Protein AF-A0A803LEN4-F1 (afdb_monomer)

Nearest PDB structures (foldseek):
  9cpb-assembly1_6K  TM=1.363E-01  e=6.766E+00  Bos taurus

Solvent-accessible surface area (backbone atoms only — not comparable to full-atom values): 23456 Å² total; per-residue (Å²): 134,85,83,82,76,61,66,72,52,56,32,49,46,57,55,50,93,93,49,93,44,86,41,75,43,67,51,69,84,84,81,82,85,76,85,81,87,79,79,86,80,89,82,86,88,89,85,87,84,80,92,87,87,85,89,89,90,81,94,71,86,82,76,97,69,87,82,71,82,75,79,84,79,81,87,76,97,54,98,82,60,83,53,70,67,58,56,50,49,53,62,54,48,68,68,39,92,85,49,41,66,76,79,48,75,70,31,68,48,81,41,62,65,58,50,51,44,57,21,49,59,44,22,47,58,77,47,40,69,43,53,48,15,46,48,50,52,49,44,54,36,67,71,39,74,69,43,38,51,52,46,49,54,32,39,64,71,72,64,63,87,72,86,77,72,83,52,76,52,48,97,91,39,62,68,40,41,51,52,22,51,60,45,47,61,77,43,48,68,32,52,58,47,37,43,73,69,48,81,46,52,52,50,63,56,29,57,76,70,76,29,69,65,45,73,70,32,52,53,52,48,59,66,43,45,70,61,52,46,55,56,45,57,44,42,54,60,59,65,47,84,92,54,86,30,51,51,52,43,61,60,49,51,52,54,53,50,54,50,35,58,54,31,52,68,44,88,50,66,63,57,17,52,17,20,46,41,21,46,58,51,45,43,77,59,67,64,50,62,88,76,52,55,53,65,52,55,50,40,25,36,70,31,90,91,45,27,62,68,46,53,53,50,54,39,53,75,74,38,58,74,68,60,23,53,53,50,50,51,54,43,52,52,50,51,51,54,52,49,53,53,55,51,52,53,53,68,71,68,56,76,91,69,92,67,93,75,86,82,78,80,90,85,92,76,86,84,89,81,90,85,85,87,84,87,82,90,130

Structure (mmCIF, N/CA/C/O backbone):
data_AF-A0A803LEN4-F1
#
_entry.id   AF-A0A803LEN4-F1
#
loop_
_atom_site.group_PDB
_atom_site.id
_atom_site.type_symbol
_atom_site.label_atom_id
_atom_site.label_alt_id
_atom_site.label_comp_id
_atom_site.label_asym_id
_atom_site.label_entity_id
_atom_site.label_seq_id
_atom_site.pdbx_PDB_ins_code
_atom_site.Cartn_x
_atom_site.Cartn_y
_atom_site.Cartn_z
_atom_site.occupancy
_atom_site.B_iso_or_equiv
_atom_site.auth_seq_id
_atom_site.auth_comp_id
_atom_site.auth_asym_id
_atom_site.auth_atom_id
_atom_site.pdbx_PDB_model_num
ATOM 1 N N . MET A 1 1 ? -10.086 -4.626 -20.854 1.00 25.81 1 MET A N 1
ATOM 2 C CA . MET A 1 1 ? -9.721 -3.376 -20.157 1.00 25.81 1 MET A CA 1
ATOM 3 C C . MET A 1 1 ? -10.679 -3.234 -18.993 1.00 25.81 1 MET A C 1
ATOM 5 O O . MET A 1 1 ? -11.785 -2.754 -19.186 1.00 25.81 1 MET A O 1
ATOM 9 N N . GLU A 1 2 ? -10.300 -3.736 -17.822 1.00 22.80 2 GLU A N 1
ATOM 10 C CA . GLU A 1 2 ? -10.988 -3.395 -16.576 1.00 22.80 2 GLU A CA 1
ATOM 11 C C . GLU A 1 2 ? -10.510 -1.998 -16.175 1.00 22.80 2 GLU A C 1
ATOM 13 O O . GLU A 1 2 ? -9.318 -1.783 -15.943 1.00 22.80 2 GLU A O 1
ATOM 18 N N . LYS A 1 3 ? -11.419 -1.021 -16.210 1.00 22.64 3 LYS A N 1
ATOM 19 C CA . LYS A 1 3 ? -11.170 0.323 -15.688 1.00 22.64 3 LYS A CA 1
ATOM 20 C C . LYS A 1 3 ? -11.206 0.230 -14.162 1.00 22.64 3 LYS A C 1
ATOM 22 O O . LYS A 1 3 ? -12.285 0.195 -13.585 1.00 22.64 3 LYS A O 1
ATOM 27 N N . TYR A 1 4 ? -10.043 0.164 -13.520 1.00 29.70 4 TYR A N 1
ATOM 28 C CA . TYR A 1 4 ? -9.951 0.354 -12.073 1.00 29.70 4 TYR A CA 1
ATOM 29 C C . TYR A 1 4 ? -9.873 1.855 -11.784 1.00 29.70 4 TYR A C 1
ATOM 31 O O . TYR A 1 4 ? -8.803 2.468 -11.870 1.00 29.70 4 TYR A O 1
ATOM 39 N N . GLY A 1 5 ? -11.058 2.416 -11.528 1.00 31.39 5 GLY A N 1
ATOM 40 C CA . GLY A 1 5 ? -11.282 3.751 -10.986 1.00 31.39 5 GLY A CA 1
ATOM 41 C C . GLY A 1 5 ? -10.692 3.924 -9.586 1.00 31.39 5 GLY A C 1
ATOM 42 O O . GLY A 1 5 ? -10.021 3.059 -9.030 1.00 31.39 5 GLY A O 1
ATOM 43 N N . GLU A 1 6 ? -10.847 5.125 -9.086 1.00 51.25 6 GLU A N 1
ATOM 44 C CA . GLU A 1 6 ? -9.949 5.889 -8.241 1.00 51.25 6 GLU A CA 1
ATOM 45 C C . GLU A 1 6 ? -10.296 5.748 -6.755 1.00 51.25 6 GLU A C 1
ATOM 47 O O . GLU A 1 6 ? -11.282 5.107 -6.411 1.00 51.25 6 GLU A O 1
ATOM 52 N N . THR A 1 7 ? -9.509 6.328 -5.833 1.00 34.38 7 THR A N 1
ATOM 53 C CA . THR A 1 7 ? -10.059 6.715 -4.514 1.00 34.38 7 THR A CA 1
ATOM 54 C C . THR A 1 7 ? -9.134 7.584 -3.657 1.00 34.38 7 THR A C 1
ATOM 56 O O . THR A 1 7 ? -8.063 7.155 -3.224 1.00 34.38 7 THR A O 1
ATOM 59 N N . THR A 1 8 ? -9.631 8.766 -3.285 1.00 32.59 8 THR A N 1
ATOM 60 C CA . THR A 1 8 ? -9.434 9.323 -1.938 1.00 32.59 8 THR A CA 1
ATOM 61 C C . THR A 1 8 ? -10.662 8.906 -1.133 1.00 32.59 8 THR A C 1
ATOM 63 O O . THR A 1 8 ? -11.773 9.330 -1.425 1.00 32.59 8 THR A O 1
ATOM 66 N N . THR A 1 9 ? -10.493 8.005 -0.167 1.00 37.19 9 THR A N 1
ATOM 67 C CA . THR A 1 9 ? -11.618 7.383 0.547 1.00 37.19 9 THR A CA 1
ATOM 68 C C . THR A 1 9 ? -11.922 8.130 1.848 1.00 37.19 9 THR A C 1
ATOM 70 O O . THR A 1 9 ? -11.098 8.146 2.767 1.00 37.19 9 THR A O 1
ATOM 73 N N . MET A 1 10 ? -13.131 8.682 1.962 1.00 33.81 10 MET A N 1
ATOM 74 C CA . MET A 1 10 ? -13.717 9.106 3.234 1.00 33.81 10 MET A CA 1
ATOM 75 C C . MET A 1 10 ? -14.705 8.022 3.662 1.00 33.81 10 MET A C 1
ATOM 77 O O . MET A 1 10 ? -15.757 7.866 3.060 1.00 33.81 10 MET A O 1
ATOM 81 N N . VAL A 1 11 ? -14.388 7.240 4.689 1.00 41.78 11 VAL A N 1
ATOM 82 C CA . VAL A 1 11 ? -15.340 6.241 5.188 1.00 41.78 11 VAL A CA 1
ATOM 83 C C . VAL A 1 11 ? -16.302 6.938 6.144 1.00 41.78 11 VAL A C 1
ATOM 85 O O . VAL A 1 11 ? -15.883 7.432 7.192 1.00 41.78 11 VAL A O 1
ATOM 88 N N . VAL A 1 12 ? -17.581 6.997 5.771 1.00 37.97 12 VAL A N 1
ATOM 89 C CA . VAL A 1 12 ? -18.661 7.467 6.644 1.00 37.97 12 VAL A CA 1
ATOM 90 C C . VAL A 1 12 ? -19.509 6.257 6.993 1.00 37.97 12 VAL A C 1
ATOM 92 O O . VAL A 1 12 ? -20.353 5.827 6.211 1.00 37.97 12 VAL A O 1
ATOM 95 N N . VAL A 1 13 ? -19.289 5.706 8.185 1.00 45.38 13 VAL A N 1
ATOM 96 C CA . VAL A 1 13 ? -20.153 4.644 8.702 1.00 45.38 13 VAL A CA 1
ATOM 97 C C . VAL A 1 13 ? -21.463 5.295 9.143 1.00 45.38 13 VAL A C 1
ATOM 99 O O . VAL A 1 13 ? -21.509 6.008 10.147 1.00 45.38 13 VAL A O 1
ATOM 102 N N . VAL A 1 14 ? -22.528 5.087 8.368 1.00 40.00 14 VAL A N 1
ATOM 103 C CA . VAL A 1 14 ? -23.882 5.514 8.731 1.00 40.00 14 VAL A CA 1
ATOM 104 C C . VAL A 1 14 ? -24.558 4.353 9.443 1.00 40.00 14 VAL A C 1
ATOM 106 O O . VAL A 1 14 ? -25.092 3.443 8.817 1.00 40.00 14 VAL A O 1
ATOM 109 N N . LEU A 1 15 ? -24.514 4.385 10.770 1.00 50.84 15 LEU A N 1
ATOM 110 C CA . LEU A 1 15 ? -25.212 3.417 11.603 1.00 50.84 15 LEU A CA 1
ATOM 111 C C . LEU A 1 15 ? -26.619 3.946 11.905 1.00 50.84 15 LEU A C 1
ATOM 113 O O . LEU A 1 15 ? -26.760 4.925 12.643 1.00 50.84 15 LEU A O 1
ATOM 117 N N . ARG A 1 16 ? -27.647 3.328 11.315 1.00 44.41 16 ARG A N 1
ATOM 118 C CA . ARG A 1 16 ? -29.056 3.588 11.646 1.00 44.41 16 ARG A CA 1
ATOM 119 C C . ARG A 1 16 ? -29.542 2.527 12.635 1.00 44.41 16 ARG A C 1
ATOM 121 O O . ARG A 1 16 ? -29.084 1.389 12.588 1.00 44.41 16 ARG A O 1
ATOM 128 N N . SER A 1 17 ? -30.466 2.884 13.527 1.00 41.84 17 SER A N 1
ATOM 129 C CA . SER A 1 17 ? -31.148 1.903 14.372 1.00 41.84 17 SER A CA 1
ATOM 130 C C . SER A 1 17 ? -31.844 0.850 13.494 1.00 41.84 17 SER A C 1
ATOM 132 O O . SER A 1 17 ? -32.645 1.186 12.625 1.00 41.84 17 SER A O 1
ATOM 134 N N . GLY A 1 18 ? -31.494 -0.424 13.690 1.00 41.47 18 GLY A N 1
ATOM 135 C CA . GLY A 1 18 ? -32.132 -1.567 13.024 1.00 41.47 18 GLY A CA 1
ATOM 136 C C . GLY A 1 18 ? -31.359 -2.203 11.863 1.00 41.47 18 GLY A C 1
ATOM 137 O O . GLY A 1 18 ? -31.546 -3.393 11.652 1.00 41.47 18 GLY A O 1
ATOM 138 N N . ASP A 1 19 ? -30.444 -1.489 11.194 1.00 37.41 19 ASP A N 1
ATOM 139 C CA . ASP A 1 19 ? -29.671 -2.018 10.056 1.00 37.41 19 ASP A CA 1
ATOM 140 C C . ASP A 1 19 ? -28.188 -1.618 10.134 1.00 37.41 19 ASP A C 1
ATOM 142 O O . ASP A 1 19 ? -27.829 -0.438 10.210 1.00 37.41 19 ASP A O 1
ATOM 146 N N . TRP A 1 20 ? -27.297 -2.613 10.080 1.00 40.06 20 TRP A N 1
ATOM 147 C CA . TRP A 1 20 ? -25.853 -2.394 9.994 1.00 40.06 20 TRP A CA 1
ATOM 148 C C . TRP A 1 20 ? -25.459 -2.105 8.542 1.00 40.06 20 TRP A C 1
ATOM 150 O O . TRP A 1 20 ? -25.328 -3.026 7.741 1.00 40.06 20 TRP A O 1
ATOM 160 N N . CYS A 1 21 ? -25.188 -0.844 8.210 1.00 33.06 21 CYS A N 1
ATOM 161 C CA . CYS A 1 21 ? -24.534 -0.482 6.951 1.00 33.06 21 CYS A CA 1
ATOM 162 C C . CYS A 1 21 ? -23.155 0.122 7.239 1.00 33.06 21 CYS A C 1
ATOM 164 O O . CYS A 1 21 ? -23.017 1.303 7.560 1.00 33.06 21 CYS A O 1
ATOM 166 N N . VAL A 1 22 ? -22.100 -0.686 7.098 1.00 39.66 22 VAL A N 1
ATOM 167 C CA . VAL A 1 22 ? -20.729 -0.166 7.001 1.00 39.66 22 VAL A CA 1
ATOM 168 C C . VAL A 1 22 ? -20.515 0.297 5.561 1.00 39.66 22 VAL A C 1
ATOM 170 O O . VAL A 1 22 ? -20.096 -0.468 4.700 1.00 39.66 22 VAL A O 1
ATOM 173 N N . GLY A 1 23 ? -20.881 1.548 5.283 1.00 33.28 23 GLY A N 1
ATOM 174 C CA . GLY A 1 23 ? -20.674 2.176 3.980 1.00 33.28 23 GLY A CA 1
ATOM 175 C C . GLY A 1 23 ? -19.264 2.753 3.846 1.00 33.28 23 GLY A C 1
ATOM 176 O O . GLY A 1 23 ? -18.917 3.728 4.509 1.00 33.28 23 GLY A O 1
ATOM 177 N N . LEU A 1 24 ? -18.451 2.177 2.961 1.00 36.19 24 LEU A N 1
ATOM 178 C CA . LEU A 1 24 ? -17.268 2.844 2.416 1.00 36.19 24 LEU A CA 1
ATOM 179 C C . LEU A 1 24 ? -17.754 3.856 1.365 1.00 36.19 24 LEU A C 1
ATOM 181 O O . LEU A 1 24 ? -18.321 3.443 0.357 1.00 36.19 24 LEU A O 1
ATOM 185 N N . ILE A 1 25 ? -17.552 5.164 1.571 1.00 31.67 25 ILE A N 1
ATOM 186 C CA . ILE A 1 25 ? -17.742 6.135 0.483 1.00 31.67 25 ILE A CA 1
ATOM 187 C C . ILE A 1 25 ? -16.419 6.221 -0.283 1.00 31.67 25 ILE A C 1
ATOM 189 O O . ILE A 1 25 ? -15.412 6.743 0.204 1.00 31.67 25 ILE A O 1
ATOM 193 N N . MET A 1 26 ? -16.429 5.638 -1.478 1.00 31.22 26 MET A N 1
ATOM 194 C CA . MET A 1 26 ? -15.398 5.798 -2.495 1.00 31.22 26 MET A CA 1
ATOM 195 C C . MET A 1 26 ? -15.830 6.957 -3.403 1.00 31.22 26 MET A C 1
ATOM 197 O O . MET A 1 26 ? -16.896 6.872 -4.006 1.00 31.22 26 MET A O 1
ATOM 201 N N . ASP A 1 27 ? -15.062 8.048 -3.460 1.00 27.66 27 ASP A N 1
ATOM 202 C CA . ASP A 1 27 ? -15.259 9.080 -4.489 1.00 27.66 27 ASP A CA 1
ATOM 203 C C . ASP A 1 27 ? -14.450 8.659 -5.730 1.00 27.66 27 ASP A C 1
ATOM 205 O O . ASP A 1 27 ? -13.218 8.589 -5.673 1.00 27.66 27 ASP A O 1
ATOM 209 N N . ASP A 1 28 ? -15.161 8.333 -6.814 1.00 26.06 28 ASP A N 1
ATOM 210 C CA . ASP A 1 28 ? -14.642 8.099 -8.167 1.00 26.06 28 ASP A CA 1
ATOM 211 C C . ASP A 1 28 ? -14.800 9.401 -8.969 1.00 26.06 28 ASP A C 1
ATOM 213 O O . ASP A 1 28 ? -15.926 9.868 -9.175 1.00 26.06 28 ASP A O 1
ATOM 217 N N . HIS A 1 29 ? -13.713 9.991 -9.469 1.00 29.06 29 HIS A N 1
ATOM 218 C CA . HIS A 1 29 ? -13.798 11.123 -10.390 1.00 29.06 29 HIS A CA 1
ATOM 219 C C . HIS A 1 29 ? -12.927 10.917 -11.631 1.00 29.06 29 HIS A C 1
ATOM 221 O O . HIS A 1 29 ? -12.003 11.676 -11.897 1.00 29.06 29 HIS A O 1
ATOM 227 N N . ASP A 1 30 ? -13.338 9.975 -12.484 1.00 23.81 30 ASP A N 1
ATOM 228 C CA . ASP A 1 30 ? -12.933 9.956 -13.891 1.00 23.81 30 ASP A CA 1
ATOM 229 C C . ASP A 1 30 ? -14.088 10.506 -14.758 1.00 23.81 30 ASP A C 1
ATOM 231 O O . ASP A 1 30 ? -15.045 9.797 -15.077 1.00 23.81 30 ASP A O 1
ATOM 235 N N . ILE A 1 31 ? -14.021 11.786 -15.151 1.00 25.34 31 ILE A N 1
ATOM 236 C CA . ILE A 1 31 ? -14.732 12.271 -16.348 1.00 25.34 31 ILE A CA 1
ATOM 237 C C . ILE A 1 31 ? -13.732 12.227 -17.499 1.00 25.34 31 ILE A C 1
ATOM 239 O O . ILE A 1 31 ? -12.988 13.173 -17.755 1.00 25.34 31 ILE A O 1
ATOM 243 N N . THR A 1 32 ? -13.748 11.116 -18.231 1.00 22.58 32 THR A N 1
ATOM 244 C CA . THR A 1 32 ? -13.246 11.067 -19.602 1.00 22.58 32 THR A CA 1
ATOM 245 C C . THR A 1 32 ? -14.194 11.873 -20.491 1.00 22.58 32 THR A C 1
ATOM 247 O O . THR A 1 32 ? -15.296 11.412 -20.785 1.00 22.58 32 THR A O 1
ATOM 250 N N . ALA A 1 33 ? -13.781 13.061 -20.933 1.00 23.88 33 ALA A N 1
ATOM 251 C CA . ALA A 1 33 ? -14.377 13.714 -22.095 1.00 23.88 33 ALA A CA 1
ATOM 252 C C . ALA A 1 33 ? -13.569 13.310 -23.336 1.00 23.88 33 ALA A C 1
ATOM 254 O O . ALA A 1 33 ? -12.519 13.880 -23.630 1.00 23.88 33 ALA A O 1
ATOM 255 N N . GLU A 1 34 ? -14.044 12.283 -24.037 1.00 23.17 34 GLU A N 1
ATOM 256 C CA . GLU A 1 34 ? -13.579 11.932 -25.375 1.00 23.17 34 GLU A CA 1
ATOM 257 C C . GLU A 1 34 ? -14.424 12.701 -26.408 1.00 23.17 34 GLU A C 1
ATOM 259 O O . GLU A 1 34 ? -15.650 12.672 -26.379 1.00 23.17 34 GLU A O 1
ATOM 264 N N . SER A 1 35 ? -13.722 13.419 -27.287 1.00 24.42 35 SER A N 1
ATOM 265 C CA . SER A 1 35 ? -14.134 13.967 -28.588 1.00 24.42 35 SER A CA 1
ATOM 266 C C . SER A 1 35 ? -15.438 14.780 -28.706 1.00 24.42 35 SER A C 1
ATOM 268 O O . SER A 1 35 ? -16.523 14.243 -28.911 1.00 24.42 35 SER A O 1
ATOM 270 N N . ALA A 1 36 ? -15.279 16.096 -28.846 1.00 24.02 36 ALA A N 1
ATOM 271 C CA . ALA A 1 36 ? -16.026 16.862 -29.841 1.00 24.02 36 ALA A CA 1
ATOM 272 C C . ALA A 1 36 ? -15.060 17.862 -30.494 1.00 24.02 36 ALA A C 1
ATOM 274 O O . ALA A 1 36 ? -14.486 18.719 -29.825 1.00 24.02 36 ALA A O 1
ATOM 275 N N . ALA A 1 37 ? -14.822 17.699 -31.794 1.00 26.19 37 ALA A N 1
ATOM 276 C CA . ALA A 1 37 ? -14.089 18.667 -32.598 1.00 26.19 37 ALA A CA 1
ATOM 277 C C . ALA A 1 37 ? -14.839 20.011 -32.620 1.00 26.19 37 ALA A C 1
ATOM 279 O O . ALA A 1 37 ? -16.057 19.996 -32.805 1.00 26.19 37 ALA A O 1
ATOM 280 N N . PRO A 1 38 ? -14.156 21.164 -32.538 1.00 24.50 38 PRO A N 1
ATOM 281 C CA . PRO A 1 38 ? -14.734 22.420 -32.966 1.00 24.50 38 PRO A CA 1
ATOM 282 C C . PRO A 1 38 ? -14.189 22.795 -34.344 1.00 24.50 38 PRO A C 1
ATOM 284 O O . PRO A 1 38 ? -13.008 23.079 -34.542 1.00 24.50 38 PRO A O 1
ATOM 287 N N . THR A 1 39 ? -15.100 22.801 -35.307 1.00 27.22 39 THR A N 1
ATOM 288 C CA . THR A 1 39 ? -15.053 23.657 -36.488 1.00 27.22 39 THR A CA 1
ATOM 289 C C . THR A 1 39 ? -14.803 25.113 -36.081 1.00 27.22 39 THR A C 1
ATOM 291 O O . THR A 1 39 ? -15.522 25.644 -35.237 1.00 27.22 39 THR A O 1
ATOM 294 N N . ASN A 1 40 ? -13.831 25.768 -36.720 1.00 23.20 40 ASN A N 1
ATOM 295 C CA . ASN A 1 40 ? -13.767 27.233 -36.822 1.00 23.20 40 ASN A CA 1
ATOM 296 C C . ASN A 1 40 ? -15.091 27.765 -37.415 1.00 23.20 40 ASN A C 1
ATOM 298 O O . ASN A 1 40 ? -15.635 27.116 -38.315 1.00 23.20 40 ASN A O 1
ATOM 302 N N . PRO A 1 41 ? -15.600 28.925 -36.956 1.00 28.67 41 PRO A N 1
ATOM 303 C CA . PRO A 1 41 ? -15.113 30.188 -37.518 1.00 28.67 41 PRO A CA 1
ATOM 304 C C . PRO A 1 41 ? -14.964 31.368 -36.531 1.00 28.67 41 PRO A C 1
ATOM 306 O O . PRO A 1 41 ? -15.564 31.428 -35.465 1.00 28.67 41 PRO A O 1
ATOM 309 N N . SER A 1 42 ? -14.121 32.301 -36.977 1.00 22.58 42 SER A N 1
ATOM 310 C CA . SER A 1 42 ? -13.971 33.731 -36.652 1.00 22.58 42 SER A CA 1
ATOM 311 C C . SER A 1 42 ? -15.137 34.452 -35.953 1.00 22.58 42 SER A C 1
ATOM 313 O O . SER A 1 42 ? -16.256 34.365 -36.446 1.00 22.58 42 SER A O 1
ATOM 315 N N . SER A 1 43 ? -14.847 35.286 -34.939 1.00 25.17 43 SER A N 1
ATOM 316 C CA . SER A 1 43 ? -14.695 36.762 -35.047 1.00 25.17 43 SER A CA 1
ATOM 317 C C . SER A 1 43 ? -14.937 37.492 -33.705 1.00 25.17 43 SER A C 1
ATOM 319 O O . SER A 1 43 ? -15.990 37.313 -33.107 1.00 25.17 43 SER A O 1
ATOM 321 N N . GLU A 1 44 ? -13.984 38.364 -33.348 1.00 25.95 44 GLU A N 1
ATOM 322 C CA . GLU A 1 44 ? -14.105 39.653 -32.623 1.00 25.95 44 GLU A CA 1
ATOM 323 C C . GLU A 1 44 ? -14.470 39.731 -31.111 1.00 25.95 44 GLU A C 1
ATOM 325 O O . GLU A 1 44 ? -15.446 39.172 -30.622 1.00 25.95 44 GLU A O 1
ATOM 330 N N . ASP A 1 45 ? -13.621 40.494 -30.400 1.00 22.05 45 ASP A N 1
ATOM 331 C CA . ASP A 1 45 ? -13.661 41.006 -29.011 1.00 22.05 45 ASP A CA 1
ATOM 332 C C . ASP A 1 45 ? -14.762 4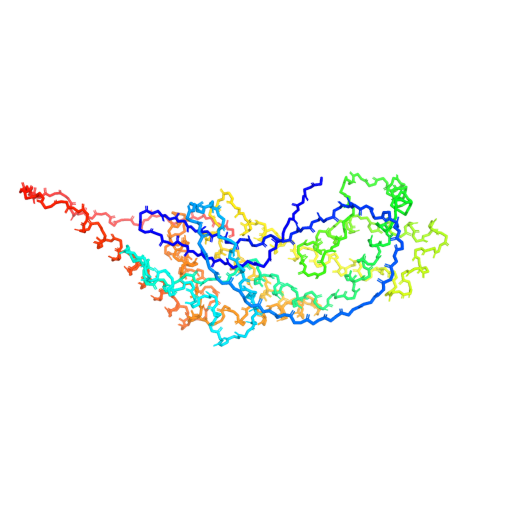2.104 -28.783 1.00 22.05 45 ASP A C 1
ATOM 334 O O . ASP A 1 45 ? -15.505 42.411 -29.711 1.00 22.05 45 ASP A O 1
ATOM 338 N N . PRO A 1 46 ? -14.776 42.901 -27.678 1.00 34.59 46 PRO A N 1
ATOM 339 C CA . PRO A 1 46 ? -15.082 42.602 -26.265 1.00 34.59 46 PRO A CA 1
ATOM 340 C C . PRO A 1 46 ? -16.093 43.629 -25.642 1.00 34.59 46 PRO A C 1
ATOM 342 O O . PRO A 1 46 ? -16.581 44.514 -26.332 1.00 34.59 46 PRO A O 1
ATOM 345 N N . LEU A 1 47 ? -16.293 43.576 -24.306 1.00 22.12 47 LEU A N 1
ATOM 346 C CA . LEU A 1 47 ? -16.720 44.650 -23.355 1.00 22.12 47 LEU A CA 1
ATOM 347 C C . LEU A 1 47 ? -18.108 44.580 -22.661 1.00 22.12 47 LEU A C 1
ATOM 349 O O . LEU A 1 47 ? -19.157 44.734 -23.265 1.00 22.12 47 LEU A O 1
ATOM 353 N N . ALA A 1 48 ? -18.007 44.529 -21.321 1.00 22.19 48 ALA A N 1
ATOM 354 C CA . ALA A 1 48 ? -18.611 45.412 -20.306 1.00 22.19 48 ALA A CA 1
ATOM 355 C C . ALA A 1 48 ? -20.130 45.431 -19.974 1.00 22.19 48 ALA A C 1
ATOM 357 O O . ALA A 1 48 ? -20.977 45.754 -20.791 1.00 22.19 48 ALA A O 1
ATOM 358 N N . SER A 1 49 ? -20.367 45.362 -18.648 1.00 20.92 49 SER A N 1
ATOM 359 C CA . SER A 1 49 ? -21.179 46.300 -17.834 1.00 20.92 49 SER A CA 1
ATOM 360 C C . SER A 1 49 ? -22.675 46.031 -17.548 1.00 20.92 49 SER A C 1
ATOM 362 O O . SER A 1 49 ? -23.490 45.892 -18.447 1.00 20.92 49 SER A O 1
ATOM 364 N N . SER A 1 50 ? -22.985 46.158 -16.239 1.00 22.05 50 SER A N 1
ATOM 365 C CA . SER A 1 50 ? -24.234 46.587 -15.551 1.00 22.05 50 SER A CA 1
ATOM 366 C C . SER A 1 50 ? -25.514 45.760 -15.757 1.00 22.05 50 SER A C 1
ATOM 368 O O . SER A 1 50 ? -25.993 45.606 -16.867 1.00 22.05 50 SER A O 1
ATOM 370 N N . ALA A 1 51 ? -26.073 45.121 -14.722 1.00 21.72 51 ALA A N 1
ATOM 371 C CA . ALA A 1 51 ? -26.921 45.679 -13.648 1.00 21.72 51 ALA A CA 1
ATOM 372 C C . ALA A 1 51 ? -28.285 46.219 -14.131 1.00 21.72 51 ALA A C 1
ATOM 374 O O . ALA A 1 51 ? -28.312 47.165 -14.906 1.00 21.72 51 ALA A O 1
ATOM 375 N N . VAL A 1 52 ? -29.387 45.651 -13.607 1.00 23.77 52 VAL A N 1
ATOM 376 C CA . VAL A 1 52 ? -30.576 46.309 -12.997 1.00 23.77 52 VAL A CA 1
ATOM 377 C C . VAL A 1 52 ? -31.781 45.342 -12.965 1.00 23.77 52 VAL A C 1
ATOM 379 O O . VAL A 1 52 ? -31.953 44.491 -13.830 1.00 23.77 52 VAL A O 1
ATOM 382 N N . ALA A 1 53 ? -32.555 45.460 -11.885 1.00 22.61 53 ALA A N 1
ATOM 383 C CA . ALA A 1 53 ? -33.652 44.621 -11.410 1.00 22.61 53 ALA A CA 1
ATOM 384 C C . ALA A 1 53 ? -35.032 44.909 -12.042 1.00 22.61 53 ALA A C 1
ATOM 386 O O . ALA A 1 53 ? -35.269 46.029 -12.486 1.00 22.61 53 ALA A O 1
ATOM 387 N N . ALA A 1 54 ? -35.961 43.941 -11.944 1.00 24.89 54 ALA A N 1
ATOM 388 C CA . ALA A 1 54 ? -37.406 44.150 -11.726 1.00 24.89 54 ALA A CA 1
ATOM 389 C C . ALA A 1 54 ? -38.125 42.822 -11.357 1.00 24.89 54 ALA A C 1
ATOM 391 O O . ALA A 1 54 ? -37.908 41.798 -12.002 1.00 24.89 54 ALA A O 1
ATOM 392 N N . GLU A 1 55 ? -38.961 42.856 -10.312 1.00 20.62 55 GLU A N 1
ATOM 393 C CA . GLU A 1 55 ? -39.919 41.823 -9.848 1.00 20.62 55 GLU A CA 1
ATOM 394 C C . GLU A 1 55 ? -4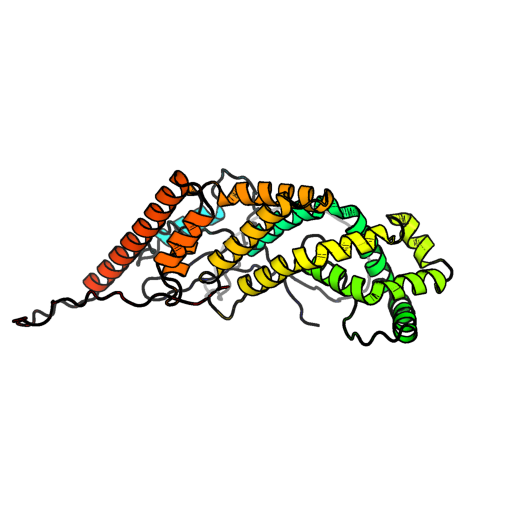1.295 41.934 -10.581 1.00 20.62 55 GLU A C 1
ATOM 396 O O . GLU A 1 55 ? -41.442 42.838 -11.403 1.00 20.62 55 GLU A O 1
ATOM 401 N N . PRO A 1 56 ? -42.389 41.229 -10.181 1.00 34.62 56 PRO A N 1
ATOM 402 C CA . PRO A 1 56 ? -42.656 39.780 -10.137 1.00 34.62 56 PRO A CA 1
ATOM 403 C C . PRO A 1 56 ? -43.979 39.415 -10.887 1.00 34.62 56 PRO A C 1
ATOM 405 O O . PRO A 1 56 ? -44.562 40.249 -11.571 1.00 34.62 56 PRO A O 1
ATOM 408 N N . VAL A 1 57 ? -44.481 38.184 -10.668 1.00 24.72 57 VAL A N 1
ATOM 409 C CA . VAL A 1 57 ? -45.847 37.626 -10.891 1.00 24.72 57 VAL A CA 1
ATOM 410 C C . VAL A 1 57 ? -45.902 36.499 -11.934 1.00 24.72 57 VAL A C 1
ATOM 412 O O . VAL A 1 57 ? -45.668 36.708 -13.119 1.00 24.72 57 VAL A O 1
ATOM 415 N N . GLY A 1 58 ? -46.292 35.300 -11.481 1.00 25.25 58 GLY A N 1
ATOM 416 C CA . GLY A 1 58 ? -46.652 34.171 -12.344 1.00 25.25 58 GLY A CA 1
ATOM 417 C C . GLY A 1 58 ? -46.486 32.813 -11.665 1.00 25.25 58 GLY A C 1
ATOM 418 O O . GLY A 1 58 ? -45.488 32.135 -11.868 1.00 25.25 58 GLY A O 1
ATOM 419 N N . ASP A 1 59 ? -47.465 32.446 -10.847 1.00 26.69 59 ASP A N 1
ATOM 420 C CA . ASP A 1 59 ? -47.583 31.202 -10.085 1.00 26.69 59 ASP A CA 1
ATOM 421 C C . ASP A 1 59 ? -47.731 29.970 -11.003 1.00 26.69 59 ASP A C 1
ATOM 423 O O . ASP A 1 59 ? -48.800 29.781 -11.579 1.00 26.69 59 ASP A O 1
ATOM 427 N N . GLN A 1 60 ? -46.681 29.146 -11.164 1.00 27.25 60 GLN A N 1
ATOM 428 C CA . GLN A 1 60 ? -46.768 27.751 -11.638 1.00 27.25 60 GLN A CA 1
ATOM 429 C C . GLN A 1 60 ? -45.645 26.890 -11.016 1.00 27.25 60 GLN A C 1
ATOM 431 O O . GLN A 1 60 ? -44.465 27.221 -11.100 1.00 27.25 60 GLN A O 1
ATOM 436 N N . ASN A 1 61 ? -46.056 25.789 -10.378 1.00 26.98 61 ASN A N 1
ATOM 437 C CA . ASN A 1 61 ? -45.276 24.732 -9.709 1.00 26.98 61 ASN A CA 1
ATOM 438 C C . ASN A 1 61 ? -43.823 24.516 -10.205 1.00 26.98 61 ASN A C 1
ATOM 440 O O . ASN A 1 61 ? -43.624 24.296 -11.402 1.00 26.98 61 ASN A O 1
ATOM 444 N N . PRO A 1 62 ? -42.806 24.435 -9.316 1.00 26.39 62 PRO A N 1
ATOM 445 C CA . PRO A 1 62 ? -41.443 24.151 -9.746 1.00 26.39 62 PRO A CA 1
ATOM 446 C C . PRO A 1 62 ? -41.213 22.647 -10.006 1.00 26.39 62 PRO A C 1
ATOM 448 O O . PRO A 1 62 ? -41.636 21.805 -9.208 1.00 26.39 62 PRO A O 1
ATOM 451 N N . PRO A 1 63 ? -40.482 22.290 -11.077 1.00 25.78 63 PRO A N 1
ATOM 452 C CA . PRO A 1 63 ? -39.980 20.943 -11.291 1.00 25.78 63 PRO A CA 1
ATOM 453 C C . PRO A 1 63 ? -38.852 20.613 -10.304 1.00 25.78 63 PRO A C 1
ATOM 455 O O . PRO A 1 63 ? -38.096 21.469 -9.839 1.00 25.78 63 PRO A O 1
ATOM 458 N N . SER A 1 64 ? -38.741 19.326 -9.991 1.00 28.48 64 SER A N 1
ATOM 459 C CA . SER A 1 64 ? -37.747 18.710 -9.120 1.00 28.48 64 SER A CA 1
ATOM 460 C C . SER A 1 64 ? -36.317 18.850 -9.657 1.00 28.48 64 SER A C 1
ATOM 462 O O . SER A 1 64 ? -35.772 17.910 -10.224 1.00 28.48 64 SER A O 1
ATOM 464 N N . THR A 1 65 ? -35.681 19.999 -9.444 1.00 27.12 65 THR A N 1
ATOM 465 C CA . THR A 1 65 ? -34.228 20.168 -9.605 1.00 27.12 65 THR A CA 1
ATOM 466 C C . THR A 1 65 ? -33.723 21.258 -8.665 1.00 27.12 65 THR A C 1
ATOM 468 O O . THR A 1 65 ? -33.619 22.426 -9.035 1.00 27.12 65 THR A O 1
ATOM 471 N N . VAL A 1 66 ? -33.359 20.886 -7.435 1.00 23.92 66 VAL A N 1
ATOM 472 C CA . VAL A 1 66 ? -32.473 21.725 -6.619 1.00 23.92 66 VAL A CA 1
ATOM 473 C C . VAL A 1 66 ? -31.056 21.515 -7.146 1.00 23.92 66 VAL A C 1
ATOM 475 O O . VAL A 1 66 ? -30.367 20.570 -6.767 1.00 23.92 66 VAL A O 1
ATOM 478 N N . SER A 1 67 ? -30.618 22.409 -8.034 1.00 27.06 67 SER A N 1
ATOM 479 C CA . SER A 1 67 ? -29.199 22.626 -8.320 1.00 27.06 67 SER A CA 1
ATOM 480 C C . SER A 1 67 ? -28.536 23.192 -7.061 1.00 27.06 67 SER A C 1
ATOM 482 O O . SER A 1 67 ? -28.374 24.403 -6.902 1.00 27.06 67 SER A O 1
ATOM 484 N N . ALA A 1 68 ? -28.159 22.314 -6.133 1.00 25.34 68 ALA A N 1
ATOM 485 C CA . ALA A 1 68 ? -27.258 22.678 -5.056 1.00 25.34 68 ALA A CA 1
ATOM 486 C C . ALA A 1 68 ? -25.859 22.867 -5.658 1.00 25.34 68 ALA A C 1
ATOM 488 O O . ALA A 1 68 ? -25.183 21.895 -5.996 1.00 25.34 68 ALA A O 1
ATOM 489 N N . LYS A 1 69 ? -25.411 24.123 -5.775 1.00 22.25 69 LYS A N 1
ATOM 490 C CA . LYS A 1 69 ? -23.979 24.438 -5.871 1.00 22.25 69 LYS A CA 1
ATOM 491 C C . LYS A 1 69 ? -23.273 23.698 -4.729 1.00 22.25 69 LYS A C 1
ATOM 493 O O . LYS A 1 69 ? -23.464 24.048 -3.564 1.00 22.25 69 LYS A O 1
ATOM 498 N N . ARG A 1 70 ? -22.502 22.651 -5.049 1.00 23.22 70 ARG A N 1
ATOM 499 C CA . ARG A 1 70 ? -21.656 21.957 -4.070 1.00 23.22 70 ARG A CA 1
ATOM 500 C C . ARG A 1 70 ? -20.606 22.949 -3.559 1.00 23.22 70 ARG A C 1
ATOM 502 O O . ARG A 1 70 ? -19.908 23.538 -4.383 1.00 23.22 70 ARG A O 1
ATOM 509 N N . PRO A 1 71 ? -20.453 23.136 -2.239 1.00 23.39 71 PRO A N 1
ATOM 510 C CA . PRO A 1 71 ? -19.261 23.775 -1.713 1.00 23.39 71 PRO A CA 1
ATOM 511 C C . PRO A 1 71 ? -18.075 22.844 -1.981 1.00 23.39 71 PRO A C 1
ATOM 513 O O . PRO A 1 71 ? -18.108 21.666 -1.627 1.00 23.39 71 PRO A O 1
ATOM 516 N N . SER A 1 72 ? -17.040 23.366 -2.628 1.00 22.70 72 SER A N 1
ATOM 517 C CA . SER A 1 72 ? -15.751 22.702 -2.783 1.00 22.70 72 SER A CA 1
ATOM 518 C C . SER A 1 72 ? -15.137 22.498 -1.393 1.00 22.70 72 SER A C 1
ATOM 520 O O . SER A 1 72 ? -14.713 23.446 -0.733 1.00 22.70 72 SER A O 1
ATOM 522 N N . ILE A 1 73 ? -15.146 21.253 -0.911 1.00 30.72 73 ILE A N 1
ATOM 523 C CA . ILE A 1 73 ? -14.489 20.863 0.339 1.00 30.72 73 ILE A CA 1
ATOM 524 C C . ILE A 1 73 ? -13.018 20.610 0.008 1.00 30.72 73 ILE A C 1
ATOM 526 O O . ILE A 1 73 ? -12.666 19.566 -0.529 1.00 30.72 73 ILE A O 1
ATOM 530 N N . GLY A 1 74 ? -12.163 21.586 0.309 1.00 23.38 74 GLY A N 1
ATOM 531 C CA . GLY A 1 74 ? -10.718 21.377 0.351 1.00 23.38 74 GLY A CA 1
ATOM 532 C C . GLY A 1 74 ? -10.345 20.525 1.566 1.00 23.38 74 GLY A C 1
ATOM 533 O O . GLY A 1 74 ? -10.746 20.835 2.691 1.00 23.38 74 GLY A O 1
ATOM 534 N N . THR A 1 75 ? -9.601 19.445 1.345 1.00 32.28 75 THR A N 1
ATOM 535 C CA . THR A 1 75 ? -9.047 18.581 2.395 1.00 32.28 75 THR A CA 1
ATOM 536 C C . THR A 1 75 ? -7.706 19.144 2.869 1.00 32.28 75 THR A C 1
ATOM 538 O O . THR A 1 75 ? -6.806 19.347 2.061 1.00 32.28 75 THR A O 1
ATOM 541 N N . SER A 1 76 ? -7.583 19.423 4.169 1.00 27.20 76 SER A N 1
ATOM 542 C CA . SER A 1 76 ? -6.337 19.849 4.820 1.00 27.20 76 SER A CA 1
ATOM 543 C C . SER A 1 76 ? -5.793 18.691 5.655 1.00 27.20 76 SER A C 1
ATOM 545 O O . SER A 1 76 ? -6.493 18.204 6.542 1.00 27.20 76 SER A O 1
ATOM 547 N N . ASP A 1 77 ? -4.557 18.279 5.379 1.00 31.00 77 ASP A N 1
ATOM 548 C CA . ASP A 1 77 ? -3.872 17.101 5.938 1.00 31.00 77 ASP A CA 1
ATOM 549 C C . ASP A 1 77 ? -3.257 17.323 7.335 1.00 31.00 77 ASP A C 1
ATOM 551 O O . ASP A 1 77 ? -2.218 16.745 7.658 1.00 31.00 77 ASP A O 1
ATOM 555 N N . ASP A 1 78 ? -3.866 18.148 8.190 1.00 29.97 78 ASP A N 1
ATOM 556 C CA . ASP A 1 78 ? -3.250 18.492 9.475 1.00 29.97 78 ASP A CA 1
ATOM 557 C C . ASP A 1 78 ? -3.745 17.613 10.636 1.00 29.97 78 ASP A C 1
ATOM 559 O O . ASP A 1 78 ? -4.942 17.369 10.805 1.00 29.97 78 ASP A O 1
ATOM 563 N N . VAL A 1 79 ? -2.806 17.142 11.460 1.00 36.19 79 VAL A N 1
ATOM 564 C CA . VAL A 1 79 ? -2.994 16.119 12.512 1.00 36.19 79 VAL A CA 1
ATOM 565 C C . VAL A 1 79 ? -3.773 16.647 13.735 1.00 36.19 79 VAL A C 1
ATOM 567 O O . VAL A 1 79 ? -4.059 15.889 14.656 1.00 36.19 79 VAL A O 1
ATOM 570 N N . GLY A 1 80 ? -4.201 17.914 13.735 1.00 34.47 80 GLY A N 1
ATOM 571 C CA . GLY A 1 80 ? -4.905 18.545 14.861 1.00 34.47 80 GLY A CA 1
ATOM 572 C C . GLY A 1 80 ? -6.259 19.196 14.557 1.00 34.47 80 GLY A C 1
ATOM 573 O O . GLY A 1 80 ? -6.938 19.616 15.491 1.00 34.47 80 GLY A O 1
ATOM 574 N N . ALA A 1 81 ? -6.685 19.296 13.295 1.00 37.50 81 ALA A N 1
ATOM 575 C CA . ALA A 1 81 ? -7.944 19.955 12.943 1.00 37.50 81 ALA A CA 1
ATOM 576 C C . ALA A 1 81 ? -9.005 18.916 12.561 1.00 37.50 81 ALA A C 1
ATOM 578 O O . ALA A 1 81 ? -8.898 18.260 11.525 1.00 37.50 81 ALA A O 1
ATOM 579 N N . GLU A 1 82 ? -10.062 18.771 13.368 1.00 52.19 82 GLU A N 1
ATOM 580 C CA . GLU A 1 82 ? -11.246 18.028 12.932 1.00 52.19 82 GLU A CA 1
ATOM 581 C C . GLU A 1 82 ? -11.730 18.600 11.588 1.00 52.19 82 GLU A C 1
ATOM 583 O O . GLU A 1 82 ? -12.058 19.784 11.468 1.00 52.19 82 GLU A O 1
ATOM 588 N N . ASN A 1 83 ? -11.762 17.752 10.559 1.00 65.56 83 ASN A N 1
ATOM 589 C CA . ASN A 1 83 ? -12.172 18.136 9.216 1.00 65.56 83 ASN A CA 1
ATOM 590 C C . ASN A 1 83 ? -13.574 18.778 9.270 1.00 65.56 83 ASN A C 1
ATOM 592 O O . ASN A 1 83 ? -14.533 18.166 9.749 1.00 65.56 83 ASN A O 1
ATOM 596 N N . LYS A 1 84 ? -13.711 20.011 8.757 1.00 72.25 84 LYS A N 1
ATOM 597 C CA . LYS A 1 84 ? -14.980 20.769 8.740 1.00 72.25 84 LYS A CA 1
ATOM 598 C C . LYS A 1 84 ? -16.138 19.960 8.137 1.00 72.25 84 LYS A C 1
ATOM 600 O O . LYS A 1 84 ? -17.282 20.123 8.567 1.00 72.25 84 LYS A O 1
ATOM 605 N N . GLY A 1 85 ? -15.843 19.070 7.186 1.00 72.94 85 GLY A N 1
ATOM 606 C CA . GLY A 1 85 ? -16.798 18.125 6.607 1.00 72.94 85 GLY A CA 1
ATOM 607 C C . GLY A 1 85 ? -17.281 17.068 7.603 1.00 72.94 85 GLY A C 1
ATOM 608 O O . GLY A 1 85 ? -18.483 16.839 7.713 1.00 72.94 85 GLY A O 1
ATOM 609 N N . VAL A 1 86 ? -16.380 16.489 8.403 1.00 70.81 86 VAL A N 1
ATOM 610 C CA . VAL A 1 86 ? -16.731 15.534 9.474 1.00 70.81 86 VAL A CA 1
ATOM 611 C C . VAL A 1 86 ? -17.594 16.211 10.532 1.00 70.81 86 VAL A C 1
ATOM 613 O O . VAL A 1 86 ? -18.624 15.668 10.927 1.00 70.81 86 VAL A O 1
ATOM 616 N N . GLN A 1 87 ? -17.235 17.428 10.945 1.00 72.19 87 GLN A N 1
ATOM 617 C CA . GLN A 1 87 ? -18.046 18.190 11.896 1.00 72.19 87 GLN A CA 1
ATOM 618 C C . GLN A 1 87 ? -19.437 18.509 11.340 1.00 72.19 87 GLN A C 1
ATOM 620 O O . GLN A 1 87 ? -20.432 18.436 12.060 1.00 72.19 87 GLN A O 1
ATOM 625 N N . TYR A 1 88 ? -19.524 18.858 10.054 1.00 79.81 88 TYR A N 1
ATOM 626 C CA . TYR A 1 88 ? -20.803 19.065 9.383 1.00 79.81 88 TYR A CA 1
ATOM 627 C C . TYR A 1 88 ? -21.656 17.791 9.381 1.00 79.81 88 TYR A C 1
ATOM 629 O O . TYR A 1 88 ? -22.829 17.855 9.751 1.00 79.81 88 TYR A O 1
ATOM 637 N N . LEU A 1 89 ? -21.070 16.644 9.025 1.00 76.69 89 LEU A N 1
ATOM 638 C CA . LEU A 1 89 ? -21.752 15.349 9.033 1.00 76.69 89 LEU A CA 1
ATOM 639 C C . LEU A 1 89 ? -22.223 14.971 10.438 1.00 76.69 89 LEU A C 1
ATOM 641 O O . LEU A 1 89 ? -23.394 14.649 10.608 1.00 76.69 89 LEU A O 1
ATOM 645 N N . ARG A 1 90 ? -21.367 15.107 11.459 1.00 74.06 90 ARG A N 1
ATOM 646 C CA . ARG A 1 90 ? -21.734 14.844 12.860 1.00 74.06 90 ARG A CA 1
ATOM 647 C C . ARG A 1 90 ? -22.925 15.706 13.294 1.00 74.06 90 ARG A C 1
ATOM 649 O O . ARG A 1 90 ? -23.908 15.173 13.798 1.00 74.06 90 ARG A O 1
ATOM 656 N N . ARG A 1 91 ? -22.907 17.014 12.997 1.00 79.06 91 ARG A N 1
ATOM 657 C CA . ARG A 1 91 ? -24.041 17.921 13.278 1.00 79.06 91 ARG A CA 1
ATOM 658 C C . ARG A 1 91 ? -25.323 17.538 12.537 1.00 79.06 91 ARG A C 1
ATOM 660 O O . ARG A 1 91 ? -26.414 17.792 13.036 1.00 79.06 91 ARG A O 1
ATOM 667 N N . ARG A 1 92 ? -25.218 16.997 11.321 1.00 80.81 92 ARG A N 1
ATOM 668 C CA . ARG A 1 92 ? -26.375 16.540 10.536 1.00 80.81 92 ARG A CA 1
ATOM 669 C C . ARG A 1 92 ? -26.967 15.256 11.106 1.00 80.81 92 ARG A C 1
ATOM 671 O O . ARG A 1 92 ? -28.184 15.178 11.230 1.00 80.81 92 ARG A O 1
ATOM 678 N N . LEU A 1 93 ? -26.112 14.305 11.463 1.00 77.12 93 LEU A N 1
ATOM 679 C CA . LEU A 1 93 ? -26.486 13.019 12.045 1.00 77.12 93 LEU A CA 1
ATOM 680 C C . LEU A 1 93 ? -27.177 13.187 13.404 1.00 77.12 93 LEU A C 1
ATOM 682 O O . LEU A 1 93 ? -28.207 12.576 13.649 1.00 77.12 93 LEU A O 1
ATOM 686 N N . GLN A 1 94 ? -26.698 14.112 14.237 1.00 73.94 94 GLN A N 1
ATOM 687 C CA . GLN A 1 94 ? -27.329 14.441 15.524 1.00 73.94 94 GLN A CA 1
ATOM 688 C C . GLN A 1 94 ? -28.751 15.016 15.403 1.00 73.94 94 GLN A C 1
ATOM 690 O O . GLN A 1 94 ? -29.478 15.063 16.387 1.00 73.94 94 GLN A O 1
ATOM 695 N N . ARG A 1 95 ? -29.165 15.477 14.215 1.00 77.25 95 ARG A N 1
ATOM 696 C CA . ARG A 1 95 ? -30.529 15.983 13.973 1.00 77.25 95 ARG A CA 1
ATOM 697 C C . ARG A 1 95 ? -31.513 14.882 13.574 1.00 77.25 95 ARG A C 1
ATOM 699 O O . ARG A 1 95 ? -32.674 15.188 13.306 1.00 77.25 95 ARG A O 1
ATOM 706 N N . TRP A 1 96 ? -31.065 13.634 13.456 1.00 77.69 96 TRP A N 1
ATOM 707 C CA . TRP A 1 96 ? -31.945 12.513 13.143 1.00 77.69 96 TRP A CA 1
ATOM 708 C C . TRP A 1 96 ? -32.819 12.179 14.351 1.00 77.69 96 TRP A C 1
ATOM 710 O O . TRP A 1 96 ? -32.335 12.134 15.478 1.00 77.69 96 TRP A O 1
ATOM 720 N N . LYS A 1 97 ? -34.119 11.957 14.108 1.00 65.62 97 LYS A N 1
ATOM 721 C CA . LYS A 1 97 ? -35.109 11.697 15.168 1.00 65.62 97 LYS A CA 1
ATOM 722 C C . LYS A 1 97 ? -34.790 10.443 15.986 1.00 65.62 97 LYS A C 1
ATOM 724 O O . LYS A 1 97 ? -35.055 10.435 17.179 1.00 65.62 97 LYS A O 1
ATOM 729 N N . ASP A 1 98 ? -34.181 9.445 15.351 1.00 67.62 98 ASP A N 1
ATOM 730 C CA . ASP A 1 98 ? -33.867 8.143 15.955 1.00 67.62 98 ASP A CA 1
ATOM 731 C C . ASP A 1 98 ? -32.487 8.135 16.652 1.00 67.62 98 ASP A C 1
ATOM 733 O O . ASP A 1 98 ? -32.014 7.096 17.112 1.00 67.62 98 ASP A O 1
ATOM 737 N N . GLY A 1 99 ? -31.818 9.294 16.718 1.00 69.00 99 GLY A N 1
ATOM 738 C CA . GLY A 1 99 ? -30.455 9.420 17.224 1.00 69.00 99 GLY A CA 1
ATOM 739 C C . GLY A 1 99 ? -29.414 8.745 16.325 1.00 69.00 99 GLY A C 1
ATOM 740 O O . GLY A 1 99 ? -29.675 8.373 15.180 1.00 69.00 99 GLY A O 1
ATOM 741 N N . THR A 1 100 ? -28.195 8.605 16.847 1.00 75.94 100 THR A N 1
ATOM 742 C CA . THR A 1 100 ? -27.128 7.818 16.211 1.00 75.94 100 THR A CA 1
ATOM 743 C C . THR A 1 100 ? -26.502 6.878 17.217 1.00 75.94 100 THR A C 1
ATOM 745 O O . THR A 1 100 ? -26.514 7.154 18.416 1.00 75.94 100 THR A O 1
ATOM 748 N N . ILE A 1 101 ? -25.926 5.782 16.727 1.00 79.31 101 ILE A N 1
ATOM 749 C CA . ILE A 1 101 ? -25.235 4.826 17.588 1.00 79.31 101 ILE A CA 1
ATOM 750 C C . ILE A 1 101 ? -24.089 5.533 18.307 1.00 79.31 101 ILE A C 1
ATOM 752 O O . ILE A 1 101 ? -23.200 6.100 17.663 1.00 79.31 101 ILE A O 1
ATOM 756 N N . LEU A 1 102 ? -24.137 5.500 19.642 1.00 83.94 102 LEU A N 1
ATOM 757 C CA . LEU A 1 102 ? -23.154 6.131 20.527 1.00 83.94 102 LEU A CA 1
ATOM 758 C C . LEU A 1 102 ? -22.853 7.592 20.140 1.00 83.94 102 LEU A C 1
ATOM 760 O O . LEU A 1 102 ? -21.688 7.983 20.036 1.00 83.94 102 LEU A O 1
ATOM 764 N N . ASP A 1 103 ? -23.897 8.370 19.831 1.00 79.00 103 ASP A N 1
ATOM 765 C CA . ASP A 1 103 ? -23.830 9.796 19.460 1.00 79.00 103 ASP A CA 1
ATOM 766 C C . ASP A 1 103 ? -22.887 10.115 18.288 1.00 79.00 103 ASP A C 1
ATOM 768 O O . ASP A 1 103 ? -22.352 11.221 18.146 1.00 79.00 103 ASP A O 1
ATOM 772 N N . GLY A 1 104 ? -22.644 9.119 17.434 1.00 77.12 104 GLY A N 1
ATOM 773 C CA . GLY A 1 104 ? -21.753 9.247 16.294 1.00 77.12 104 GLY A CA 1
ATOM 774 C C . GLY A 1 104 ? -20.278 9.393 16.685 1.00 77.12 104 GLY A C 1
ATOM 775 O O . GLY A 1 104 ? -19.479 9.925 15.901 1.00 77.12 104 GLY A O 1
ATOM 776 N N . LYS A 1 105 ? -19.889 8.915 17.878 1.00 81.88 105 LYS A N 1
ATOM 777 C CA . LYS A 1 105 ? -18.501 8.926 18.376 1.00 81.88 105 LYS A CA 1
ATOM 778 C C . LYS A 1 105 ? -17.513 8.328 17.368 1.00 81.88 105 LYS A C 1
ATOM 780 O O . LYS A 1 105 ? -16.422 8.865 17.196 1.00 81.88 105 LYS A O 1
ATOM 785 N N . PHE A 1 106 ? -17.925 7.284 16.646 1.00 82.00 106 PHE A N 1
ATOM 786 C CA . PHE A 1 106 ? -17.071 6.500 15.747 1.00 82.00 106 PHE A CA 1
ATOM 787 C C . PHE A 1 106 ? -17.358 6.686 14.245 1.00 82.00 106 PHE A C 1
ATOM 789 O O . PHE A 1 106 ? -16.905 5.881 13.436 1.00 82.00 106 PHE A O 1
ATOM 796 N N . VAL A 1 107 ? -18.086 7.738 13.851 1.00 76.69 107 VAL A N 1
ATOM 797 C CA . VAL A 1 107 ? -18.511 7.966 12.448 1.00 76.69 107 VAL A CA 1
ATOM 798 C C . VAL A 1 107 ? -17.337 8.172 11.492 1.00 76.69 107 VAL A C 1
ATOM 800 O O . VAL A 1 107 ? -17.412 7.794 10.325 1.00 76.69 107 VAL A O 1
ATOM 803 N N . HIS A 1 108 ? -16.260 8.788 11.975 1.00 76.88 108 HIS A N 1
ATOM 804 C CA . HIS A 1 108 ? -15.084 9.069 11.166 1.00 76.88 108 HIS A CA 1
ATOM 805 C C . HIS A 1 108 ? -14.014 8.001 11.378 1.00 76.88 108 HIS A C 1
ATOM 807 O O . HIS A 1 108 ? -13.548 7.774 12.497 1.00 76.88 108 HIS A O 1
ATOM 813 N N . MET A 1 109 ? -13.582 7.385 10.284 1.00 77.50 109 MET A N 1
ATOM 814 C CA . MET A 1 109 ? -12.414 6.514 10.255 1.00 77.50 109 MET A CA 1
ATOM 815 C C . MET A 1 109 ? -11.587 6.805 9.006 1.00 77.50 109 MET A C 1
ATOM 817 O O . MET A 1 109 ? -12.129 7.130 7.947 1.00 77.50 109 MET A O 1
ATOM 821 N N . ARG A 1 110 ? -10.261 6.692 9.120 1.00 74.56 110 ARG A N 1
ATOM 822 C CA . ARG A 1 110 ? -9.396 6.788 7.942 1.00 74.56 110 ARG A CA 1
ATOM 823 C C . ARG A 1 110 ? -9.464 5.495 7.142 1.00 74.56 110 ARG A C 1
ATOM 825 O O . ARG A 1 110 ? -9.631 4.410 7.695 1.00 74.56 110 ARG A O 1
ATOM 832 N N . CYS A 1 111 ? -9.292 5.619 5.834 1.00 78.25 111 CYS A N 1
ATOM 833 C CA . CYS A 1 111 ? -9.179 4.462 4.966 1.00 78.25 111 CYS A CA 1
ATOM 834 C C . CYS A 1 111 ? -7.837 3.757 5.170 1.00 78.25 111 CYS A C 1
ATOM 836 O O . CYS A 1 111 ? -6.770 4.361 5.049 1.00 78.25 111 CYS A O 1
ATOM 838 N N . VAL A 1 112 ? -7.901 2.458 5.449 1.00 78.94 112 VAL A N 1
ATOM 839 C CA . VAL A 1 112 ? -6.714 1.629 5.675 1.00 78.94 112 VAL A CA 1
ATOM 840 C C . VAL A 1 112 ? -5.894 1.508 4.397 1.00 78.94 112 VAL A C 1
ATOM 842 O O . VAL A 1 112 ? -4.681 1.670 4.451 1.00 78.94 112 VAL A O 1
ATOM 845 N N . ALA A 1 113 ? -6.535 1.317 3.240 1.00 79.19 113 ALA A N 1
ATOM 846 C CA . ALA A 1 113 ? -5.836 1.271 1.955 1.00 79.19 113 ALA A CA 1
ATOM 847 C C . ALA A 1 113 ? -5.066 2.575 1.680 1.00 79.19 113 ALA A C 1
ATOM 849 O O . ALA A 1 113 ? -3.934 2.547 1.194 1.00 79.19 113 ALA A O 1
ATOM 850 N N . HIS A 1 114 ? -5.635 3.721 2.069 1.00 79.31 114 HIS A N 1
ATOM 851 C CA . HIS A 1 114 ? -4.944 5.004 1.983 1.00 79.31 114 HIS A CA 1
ATOM 852 C C . HIS A 1 114 ? -3.734 5.069 2.924 1.00 79.31 114 HIS A C 1
ATOM 854 O O . HIS A 1 114 ? -2.660 5.506 2.514 1.00 79.31 114 HIS A O 1
ATOM 860 N N . LEU A 1 115 ? -3.869 4.600 4.166 1.00 82.81 115 LEU A N 1
ATOM 861 C CA . LEU A 1 115 ? -2.746 4.568 5.098 1.00 82.81 115 LEU A CA 1
ATOM 862 C C . LEU A 1 115 ? -1.627 3.632 4.624 1.00 82.81 115 LEU A C 1
ATOM 864 O O . LEU A 1 115 ? -0.463 4.019 4.672 1.00 82.81 115 LEU A O 1
ATOM 868 N N . LEU A 1 116 ? -1.972 2.451 4.104 1.00 84.62 116 LEU A N 1
ATOM 869 C CA . LEU A 1 116 ? -1.008 1.532 3.499 1.00 84.62 116 LEU A CA 1
ATOM 870 C C . LEU A 1 116 ? -0.274 2.189 2.327 1.00 84.62 116 LEU A C 1
ATOM 872 O O . LEU A 1 116 ? 0.949 2.103 2.264 1.00 84.62 116 LEU A O 1
ATOM 876 N N . ASN A 1 117 ? -0.982 2.920 1.458 1.00 85.94 117 ASN A N 1
ATOM 877 C CA . ASN A 1 117 ? -0.354 3.697 0.386 1.00 85.94 117 ASN A CA 1
ATOM 878 C C . ASN A 1 117 ? 0.640 4.730 0.935 1.00 85.94 117 ASN A C 1
ATOM 880 O O . ASN A 1 117 ? 1.746 4.845 0.419 1.00 85.94 117 ASN A O 1
ATOM 884 N N . LEU A 1 118 ? 0.280 5.469 1.990 1.00 86.88 118 LEU A N 1
ATOM 885 C CA . LEU A 1 118 ? 1.192 6.435 2.610 1.00 86.88 118 LEU A CA 1
ATOM 886 C C . LEU A 1 118 ? 2.441 5.763 3.193 1.00 86.88 118 LEU A C 1
ATOM 888 O O . LEU A 1 118 ? 3.539 6.287 3.019 1.00 86.88 118 LEU A O 1
ATOM 892 N N . THR A 1 119 ? 2.281 4.622 3.866 1.00 89.06 119 THR A N 1
ATOM 893 C CA . THR A 1 119 ? 3.394 3.833 4.412 1.00 89.06 119 THR A CA 1
ATOM 894 C C . THR A 1 119 ? 4.309 3.328 3.299 1.00 89.06 119 THR A C 1
ATOM 896 O O . THR A 1 119 ? 5.517 3.539 3.358 1.00 89.06 119 THR A O 1
ATOM 899 N N . LEU A 1 120 ? 3.744 2.734 2.247 1.00 89.31 120 LEU A N 1
ATOM 900 C CA . LEU A 1 120 ? 4.503 2.199 1.114 1.00 89.31 120 LEU A CA 1
ATOM 901 C C . LEU A 1 120 ? 5.241 3.273 0.337 1.00 89.31 120 LEU A C 1
ATOM 903 O O . LEU A 1 120 ? 6.401 3.085 -0.011 1.00 89.31 120 LEU A O 1
ATOM 907 N N . ARG A 1 121 ? 4.605 4.423 0.113 1.00 88.56 121 ARG A N 1
ATOM 908 C CA . ARG A 1 121 ? 5.253 5.548 -0.560 1.00 88.56 121 ARG A CA 1
ATOM 909 C C . ARG A 1 121 ? 6.457 6.085 0.202 1.00 88.56 121 ARG A C 1
ATOM 911 O O . ARG A 1 121 ? 7.347 6.606 -0.452 1.00 88.56 121 ARG A O 1
ATOM 918 N N . GLU A 1 122 ? 6.498 5.979 1.532 1.00 89.31 122 GLU A N 1
ATOM 919 C CA . GLU A 1 122 ? 7.733 6.280 2.265 1.00 89.31 122 GLU A CA 1
ATOM 920 C C . GLU A 1 122 ? 8.810 5.231 2.017 1.00 89.31 122 GLU A C 1
ATOM 922 O O . GLU A 1 122 ? 9.931 5.590 1.676 1.00 89.31 122 GLU A O 1
ATOM 927 N N . GLY A 1 123 ? 8.467 3.945 2.119 1.00 88.50 123 GLY A N 1
ATOM 928 C CA . GLY A 1 123 ? 9.433 2.869 1.888 1.00 88.50 123 GLY A CA 1
ATOM 929 C C . GLY A 1 123 ? 10.049 2.891 0.487 1.00 88.50 123 GLY A C 1
ATOM 930 O O . GLY A 1 123 ? 11.252 2.717 0.328 1.00 88.50 123 GLY A O 1
ATOM 931 N N . LEU A 1 124 ? 9.237 3.175 -0.534 1.00 89.06 124 LEU A N 1
ATOM 932 C CA . LEU A 1 124 ? 9.668 3.174 -1.933 1.00 89.06 124 LEU A CA 1
ATOM 933 C C . LEU A 1 124 ? 10.653 4.298 -2.294 1.00 89.06 124 LEU A C 1
ATOM 935 O O . LEU A 1 124 ? 11.275 4.212 -3.353 1.00 89.06 124 LEU A O 1
ATOM 939 N N . LYS A 1 125 ? 10.832 5.325 -1.448 1.00 87.62 125 LYS A N 1
ATOM 940 C CA . LYS A 1 125 ? 11.782 6.418 -1.727 1.00 87.62 125 LYS A CA 1
ATOM 941 C C . LYS A 1 125 ? 13.227 5.936 -1.825 1.00 87.62 125 LYS A C 1
ATOM 943 O O . LYS A 1 125 ? 13.978 6.457 -2.642 1.00 87.62 125 LYS A O 1
ATOM 948 N N . GLU A 1 126 ? 13.593 4.909 -1.061 1.00 81.88 126 GLU A N 1
ATOM 949 C CA . GLU A 1 126 ? 14.947 4.334 -1.074 1.00 81.88 126 GLU A CA 1
ATOM 950 C C . GLU A 1 126 ? 15.279 3.628 -2.402 1.00 81.88 126 GLU A C 1
ATOM 952 O O . GLU A 1 126 ? 16.443 3.484 -2.778 1.00 81.88 126 GLU A O 1
ATOM 957 N N . CYS A 1 127 ? 14.254 3.208 -3.151 1.00 82.31 127 CYS A N 1
ATOM 958 C CA . CYS A 1 127 ? 14.392 2.539 -4.447 1.00 82.31 127 CYS A CA 1
ATOM 959 C C . CYS A 1 127 ? 13.918 3.406 -5.626 1.00 82.31 127 CYS A C 1
ATOM 961 O O . CYS A 1 127 ? 13.766 2.890 -6.737 1.00 82.31 127 CYS A O 1
ATOM 963 N N . ASP A 1 128 ? 13.691 4.708 -5.409 1.00 86.19 128 ASP A N 1
ATOM 964 C CA . ASP A 1 128 ? 13.006 5.572 -6.378 1.00 86.19 128 ASP A CA 1
ATOM 965 C C . ASP A 1 128 ? 13.727 5.627 -7.732 1.00 86.19 128 ASP A C 1
ATOM 967 O O . ASP A 1 128 ? 13.089 5.516 -8.777 1.00 86.19 128 ASP A O 1
ATOM 971 N N . GLU A 1 129 ? 15.062 5.685 -7.745 1.00 91.94 129 GLU A N 1
ATOM 972 C CA . GLU A 1 129 ? 15.826 5.766 -8.997 1.00 91.94 129 GLU A CA 1
ATOM 973 C C . GLU A 1 129 ? 15.773 4.471 -9.828 1.00 91.94 129 GLU A C 1
ATOM 975 O O . GLU A 1 129 ? 15.555 4.537 -11.042 1.00 91.94 129 GLU A O 1
ATOM 980 N N . SER A 1 130 ? 15.878 3.290 -9.206 1.00 94.00 130 SER A N 1
ATOM 981 C CA . SER A 1 130 ? 15.743 2.011 -9.925 1.00 94.00 130 SER A CA 1
ATOM 982 C C . SER A 1 130 ? 14.326 1.842 -10.481 1.00 94.00 130 SER A C 1
ATOM 984 O O . SER A 1 130 ? 14.144 1.520 -11.659 1.00 94.00 130 SER A O 1
ATOM 986 N N . ILE A 1 131 ? 13.306 2.173 -9.678 1.00 94.00 131 ILE A N 1
ATOM 987 C CA . ILE A 1 131 ? 11.901 2.151 -10.108 1.00 94.00 131 ILE A CA 1
ATOM 988 C C . ILE A 1 131 ? 11.676 3.131 -11.265 1.00 94.00 131 ILE A C 1
ATOM 990 O O . ILE A 1 131 ? 11.014 2.795 -12.247 1.00 94.00 131 ILE A O 1
ATOM 994 N N . LYS A 1 132 ? 12.247 4.334 -11.195 1.00 95.00 132 LYS A N 1
ATOM 995 C CA . LYS A 1 132 ? 12.135 5.372 -12.225 1.00 95.00 132 LYS A CA 1
ATOM 996 C C . LYS A 1 132 ? 12.789 4.966 -13.542 1.00 95.00 132 LYS A C 1
ATOM 998 O O . LYS A 1 132 ? 12.215 5.232 -14.601 1.00 95.00 132 LYS A O 1
ATOM 1003 N N . ARG A 1 133 ? 13.940 4.288 -13.512 1.00 96.38 133 ARG A N 1
ATOM 1004 C CA . ARG A 1 133 ? 14.575 3.734 -14.723 1.00 96.38 133 ARG A CA 1
ATOM 1005 C C . ARG A 1 133 ? 13.705 2.666 -15.377 1.00 96.38 133 ARG A C 1
ATOM 1007 O O . ARG A 1 133 ? 13.421 2.776 -16.572 1.00 96.38 133 ARG A O 1
ATOM 1014 N N . VAL A 1 134 ? 13.194 1.708 -14.600 1.00 96.94 134 VAL A N 1
ATOM 1015 C CA . VAL A 1 134 ? 12.268 0.676 -15.107 1.00 96.94 134 VAL A CA 1
ATOM 1016 C C . VAL A 1 134 ? 10.982 1.308 -15.649 1.00 96.94 134 VAL A C 1
ATOM 1018 O O . VAL A 1 134 ? 10.561 1.005 -16.766 1.00 96.94 134 VAL A O 1
ATOM 1021 N N . ARG A 1 135 ? 10.406 2.281 -14.933 1.00 96.56 135 ARG A N 1
ATOM 1022 C CA . ARG A 1 135 ? 9.243 3.061 -15.386 1.00 96.56 135 ARG A CA 1
ATOM 1023 C C . ARG A 1 135 ? 9.498 3.737 -16.729 1.00 96.56 135 ARG A C 1
ATOM 1025 O O . ARG A 1 135 ? 8.645 3.698 -17.613 1.00 96.56 135 ARG A O 1
ATOM 1032 N N . ASN A 1 136 ? 10.669 4.343 -16.913 1.00 96.88 136 ASN A N 1
ATOM 1033 C CA . ASN A 1 136 ? 11.042 4.989 -18.171 1.00 96.88 136 ASN A CA 1
ATOM 1034 C C . ASN A 1 136 ? 11.195 3.987 -19.324 1.00 96.88 136 ASN A C 1
ATOM 1036 O O . ASN A 1 136 ? 10.767 4.293 -20.441 1.00 96.88 136 ASN A O 1
ATOM 1040 N N . ALA A 1 137 ? 11.724 2.790 -19.062 1.00 97.12 137 ALA A N 1
ATOM 1041 C CA . ALA A 1 137 ? 11.786 1.707 -20.043 1.00 97.12 137 ALA A CA 1
ATOM 1042 C C . ALA A 1 137 ? 10.385 1.241 -20.469 1.00 97.12 137 ALA A C 1
ATOM 1044 O O . ALA A 1 137 ? 10.067 1.223 -21.663 1.00 97.12 137 ALA A O 1
ATOM 1045 N N . VAL A 1 138 ? 9.497 0.982 -19.505 1.00 97.19 138 VAL A N 1
ATOM 1046 C CA . VAL A 1 138 ? 8.096 0.617 -19.772 1.00 97.19 138 VAL A CA 1
ATOM 1047 C C . VAL A 1 138 ? 7.373 1.729 -20.542 1.00 97.19 138 VAL A C 1
ATOM 1049 O O . VAL A 1 138 ? 6.687 1.471 -21.537 1.00 97.19 138 VAL A O 1
ATOM 1052 N N . ARG A 1 139 ? 7.566 2.989 -20.136 1.00 96.88 139 ARG A N 1
ATOM 1053 C CA . ARG A 1 139 ? 7.008 4.173 -20.807 1.00 96.88 139 ARG A CA 1
ATOM 1054 C C . ARG A 1 139 ? 7.500 4.287 -22.250 1.00 96.88 139 ARG A C 1
ATOM 1056 O O . ARG A 1 139 ? 6.705 4.617 -23.129 1.00 96.88 139 ARG A O 1
ATOM 1063 N N . PHE A 1 140 ? 8.770 3.984 -22.527 1.00 96.44 140 PHE A N 1
ATOM 1064 C CA . PHE A 1 140 ? 9.294 3.968 -23.893 1.00 96.44 140 PHE A CA 1
ATOM 1065 C C . PHE A 1 140 ? 8.547 2.958 -24.762 1.00 96.44 140 PHE 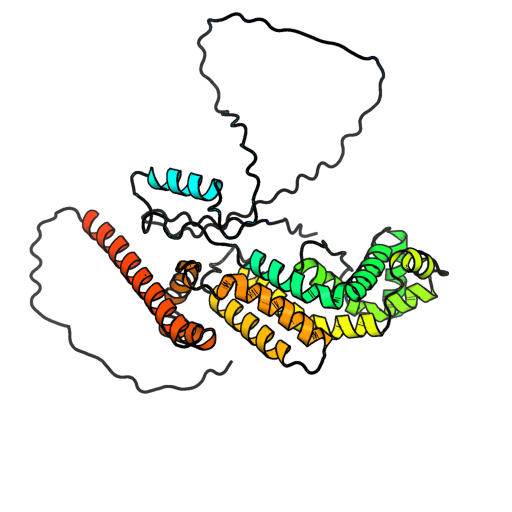A C 1
ATOM 1067 O O . PHE A 1 140 ? 8.039 3.339 -25.820 1.00 96.44 140 PHE A O 1
ATOM 1074 N N . VAL A 1 141 ? 8.437 1.708 -24.306 1.00 96.38 141 VAL A N 1
ATOM 1075 C CA . VAL A 1 141 ? 7.765 0.636 -25.055 1.00 96.38 141 VAL A CA 1
ATOM 1076 C C . VAL A 1 141 ? 6.307 0.999 -25.335 1.00 96.38 141 VAL A C 1
ATOM 1078 O O . VAL A 1 141 ? 5.825 0.833 -26.454 1.00 96.38 141 VAL A O 1
ATOM 1081 N N . ARG A 1 142 ? 5.616 1.569 -24.343 1.00 95.06 142 ARG A N 1
ATOM 1082 C CA . ARG A 1 142 ? 4.190 1.918 -24.437 1.00 95.06 142 ARG A CA 1
ATOM 1083 C C . ARG A 1 142 ? 3.894 3.231 -25.162 1.00 95.06 142 ARG A C 1
ATOM 1085 O O . ARG A 1 142 ? 2.740 3.488 -25.484 1.00 95.06 142 ARG A O 1
ATOM 1092 N N . SER A 1 143 ? 4.903 4.060 -25.430 1.00 94.44 143 SER A N 1
ATOM 1093 C CA . SER A 1 143 ? 4.699 5.398 -26.009 1.00 94.44 143 SER A CA 1
ATOM 1094 C C . SER A 1 143 ? 4.179 5.407 -27.452 1.00 94.44 143 SER A C 1
ATOM 1096 O O . SER A 1 143 ? 3.683 6.438 -27.899 1.00 94.44 143 SER A O 1
ATOM 1098 N N . SER A 1 144 ? 4.289 4.302 -28.199 1.00 95.12 144 SER A N 1
ATOM 1099 C CA . SER A 1 144 ? 3.657 4.178 -29.517 1.00 95.12 144 SER A CA 1
ATOM 1100 C C . SER A 1 144 ? 3.387 2.720 -29.909 1.00 95.12 144 SER A C 1
ATOM 1102 O O . SER A 1 144 ? 4.125 1.825 -29.483 1.00 95.12 144 SER A O 1
ATOM 1104 N N . PRO A 1 145 ? 2.393 2.459 -30.783 1.00 94.88 145 PRO A N 1
ATOM 1105 C CA . PRO A 1 145 ? 2.122 1.112 -31.289 1.00 94.88 145 PRO A CA 1
ATOM 1106 C C . PRO A 1 145 ? 3.330 0.470 -31.979 1.00 94.88 145 PRO A C 1
ATOM 1108 O O . PRO A 1 145 ? 3.567 -0.722 -31.819 1.00 94.88 145 PRO A O 1
ATOM 1111 N N . ALA A 1 146 ? 4.134 1.261 -32.699 1.00 95.00 146 ALA A N 1
ATOM 1112 C CA . ALA A 1 146 ? 5.327 0.770 -33.387 1.00 95.00 146 ALA A CA 1
ATOM 1113 C C . ALA A 1 146 ? 6.408 0.274 -32.410 1.00 95.00 146 ALA A C 1
ATOM 1115 O O . ALA A 1 146 ? 7.008 -0.775 -32.639 1.00 95.00 146 ALA A O 1
ATOM 1116 N N . ARG A 1 147 ? 6.637 0.994 -31.301 1.00 94.81 147 ARG A N 1
ATOM 1117 C CA . ARG A 1 147 ? 7.590 0.570 -30.258 1.00 94.81 147 ARG A CA 1
ATOM 1118 C C . ARG A 1 147 ? 7.093 -0.663 -29.519 1.00 94.81 147 ARG A C 1
ATOM 1120 O O . ARG A 1 147 ? 7.868 -1.590 -29.309 1.00 94.81 147 ARG A O 1
ATOM 1127 N N . LEU A 1 148 ? 5.800 -0.706 -29.205 1.00 94.25 148 LEU A N 1
ATOM 1128 C CA . LEU A 1 148 ? 5.180 -1.877 -28.596 1.00 94.25 148 LEU A CA 1
ATOM 1129 C C . LEU A 1 148 ? 5.289 -3.105 -29.507 1.00 94.25 148 LEU A C 1
ATOM 1131 O O . LEU A 1 148 ? 5.620 -4.187 -29.032 1.00 94.25 148 LEU A O 1
ATOM 1135 N N . GLN A 1 149 ? 5.049 -2.947 -30.812 1.00 93.06 149 GLN A N 1
ATOM 1136 C CA . GLN A 1 149 ? 5.184 -4.043 -31.768 1.00 93.06 149 GLN A CA 1
ATOM 1137 C C . GLN A 1 149 ? 6.630 -4.528 -31.873 1.00 93.06 149 GLN A C 1
ATOM 1139 O O . GLN A 1 149 ? 6.871 -5.730 -31.919 1.00 93.06 149 GLN A O 1
ATOM 1144 N N . LYS A 1 150 ? 7.598 -3.608 -31.861 1.00 93.75 150 LYS A N 1
ATOM 1145 C CA . LYS A 1 150 ? 9.011 -3.977 -31.858 1.00 93.75 150 LYS A CA 1
ATOM 1146 C C . LYS A 1 150 ? 9.396 -4.765 -30.608 1.00 93.75 150 LYS A C 1
ATOM 1148 O O . LYS A 1 150 ? 10.030 -5.803 -30.733 1.00 93.75 150 LYS A O 1
ATOM 1153 N N . PHE A 1 151 ? 8.942 -4.328 -29.437 1.00 94.25 151 PHE A N 1
ATOM 1154 C CA . PHE A 1 151 ? 9.153 -5.061 -28.192 1.00 94.25 151 PHE A CA 1
ATOM 1155 C C . PHE A 1 151 ? 8.496 -6.447 -28.213 1.00 94.25 151 PHE A C 1
ATOM 1157 O O . PHE A 1 151 ? 9.114 -7.421 -27.812 1.00 94.25 151 PHE A O 1
ATOM 1164 N N . ARG A 1 152 ? 7.280 -6.580 -28.763 1.00 91.75 152 ARG A N 1
ATOM 1165 C CA . ARG A 1 152 ? 6.638 -7.895 -28.957 1.00 91.75 152 ARG A CA 1
ATOM 1166 C C . ARG A 1 152 ? 7.464 -8.829 -29.839 1.00 91.75 152 ARG A C 1
ATOM 1168 O O . ARG A 1 152 ? 7.467 -10.030 -29.601 1.00 91.75 152 ARG A O 1
ATOM 1175 N N . ASN A 1 153 ? 8.159 -8.299 -30.845 1.00 91.69 153 ASN A N 1
ATOM 1176 C CA . ASN A 1 153 ? 9.057 -9.113 -31.660 1.00 91.69 153 ASN A CA 1
ATOM 1177 C C . ASN A 1 153 ? 10.244 -9.637 -30.832 1.00 91.69 153 ASN A C 1
ATOM 1179 O O . ASN A 1 153 ? 10.626 -10.782 -31.039 1.00 91.69 153 ASN A O 1
ATOM 1183 N N . CYS A 1 154 ? 10.771 -8.850 -29.884 1.00 91.06 154 CYS A N 1
ATOM 1184 C CA . CYS A 1 154 ? 11.782 -9.306 -28.920 1.00 91.06 154 CYS A CA 1
ATOM 1185 C C . CYS A 1 154 ? 11.225 -10.424 -28.017 1.00 91.06 154 CYS A C 1
ATOM 1187 O O . CYS A 1 154 ? 11.810 -11.498 -27.966 1.00 91.06 154 CYS A O 1
ATOM 1189 N N . VAL A 1 155 ? 10.027 -10.232 -27.448 1.00 89.62 155 VAL A N 1
ATOM 1190 C CA . VAL A 1 155 ? 9.333 -11.243 -26.617 1.00 89.62 155 VAL A CA 1
ATOM 1191 C C . VAL A 1 155 ? 9.138 -12.572 -27.344 1.00 89.62 155 VAL A C 1
ATOM 1193 O O . VAL A 1 155 ? 9.344 -13.644 -26.777 1.00 89.62 155 VAL A O 1
ATOM 1196 N N . ASN A 1 156 ? 8.778 -12.519 -28.627 1.00 87.31 156 ASN A N 1
ATOM 1197 C CA . ASN A 1 156 ? 8.622 -13.720 -29.444 1.00 87.31 156 ASN A CA 1
ATOM 1198 C C . ASN A 1 156 ? 9.962 -14.417 -29.746 1.00 87.31 156 ASN A C 1
ATOM 1200 O O . ASN A 1 156 ? 9.968 -15.626 -29.970 1.00 87.31 156 ASN A O 1
ATOM 1204 N N . GLN A 1 157 ? 11.077 -13.679 -29.784 1.00 84.31 157 GLN A N 1
ATOM 1205 C CA . GLN A 1 157 ? 12.416 -14.239 -30.003 1.00 84.31 157 GLN A CA 1
ATOM 1206 C C . GLN A 1 157 ? 12.932 -14.972 -28.760 1.00 84.31 157 GLN A C 1
ATOM 1208 O O . GLN A 1 157 ? 13.501 -16.051 -28.899 1.00 84.31 157 GLN A O 1
ATOM 1213 N N . GLU A 1 158 ? 12.662 -14.443 -27.565 1.00 80.88 158 GLU A N 1
ATOM 1214 C CA . GLU A 1 158 ? 13.043 -15.059 -26.284 1.00 80.88 158 GLU A CA 1
ATOM 1215 C C . GLU A 1 158 ? 12.103 -16.199 -25.839 1.00 80.88 158 GLU A C 1
ATOM 1217 O O . GLU A 1 158 ? 12.353 -16.849 -24.826 1.00 80.88 158 GLU A O 1
ATOM 1222 N N . GLN A 1 159 ? 11.027 -16.471 -26.592 1.00 77.31 159 GLN A N 1
ATOM 1223 C CA . GLN A 1 159 ? 10.054 -17.548 -26.334 1.00 77.31 159 GLN A CA 1
ATOM 1224 C C . GLN A 1 159 ? 9.407 -17.503 -24.937 1.00 77.31 159 GLN A C 1
ATOM 1226 O O . GLN A 1 159 ? 9.079 -18.534 -24.349 1.00 77.31 159 GLN A O 1
ATOM 1231 N N . ILE A 1 160 ? 9.181 -16.307 -24.396 1.00 73.94 160 ILE A N 1
AT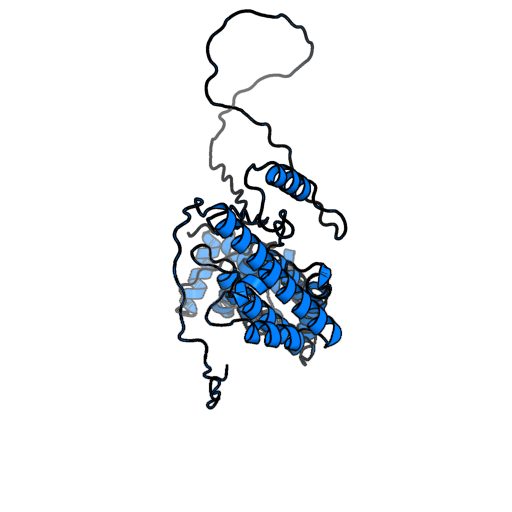OM 1232 C CA . ILE A 1 160 ? 8.523 -16.159 -23.096 1.00 73.94 160 ILE A CA 1
ATOM 1233 C C . ILE A 1 160 ? 7.025 -16.466 -23.240 1.00 73.94 160 ILE A C 1
ATOM 1235 O O . ILE A 1 160 ? 6.299 -15.781 -23.955 1.00 73.94 160 ILE A O 1
ATOM 1239 N N . GLU A 1 161 ? 6.530 -17.470 -22.510 1.00 71.19 161 GLU A N 1
ATOM 1240 C CA . GLU A 1 161 ? 5.123 -17.915 -22.573 1.00 71.19 161 GLU A CA 1
ATOM 1241 C C . GLU A 1 161 ? 4.127 -16.982 -21.847 1.00 71.19 161 GLU A C 1
ATOM 1243 O O . GLU A 1 161 ? 2.915 -17.227 -21.819 1.00 71.19 161 GLU A O 1
ATOM 1248 N N . SER A 1 162 ? 4.607 -15.897 -21.236 1.00 76.00 162 SER A N 1
ATOM 1249 C CA . SER A 1 162 ? 3.762 -14.972 -20.480 1.00 76.00 162 SER A CA 1
ATOM 1250 C C . SER A 1 162 ? 2.806 -14.195 -21.386 1.00 76.00 162 SER A C 1
ATOM 1252 O O . SER A 1 162 ? 3.202 -13.512 -22.325 1.00 76.00 162 SER A O 1
ATOM 1254 N N . LYS A 1 163 ? 1.513 -14.224 -21.045 1.00 77.31 163 LYS A N 1
ATOM 1255 C CA . LYS A 1 163 ? 0.467 -13.425 -21.712 1.00 77.31 163 LYS A CA 1
ATOM 1256 C C . LYS A 1 163 ? 0.280 -12.034 -21.093 1.00 77.31 163 LYS A C 1
ATOM 1258 O O . LYS A 1 163 ? -0.572 -11.268 -21.547 1.00 77.31 163 LYS A O 1
ATOM 1263 N N . ARG A 1 164 ? 1.017 -11.708 -20.024 1.00 82.81 164 ARG A N 1
ATOM 1264 C CA . ARG A 1 164 ? 0.826 -10.466 -19.256 1.00 82.81 164 ARG A CA 1
ATOM 1265 C C . ARG A 1 164 ? 1.324 -9.269 -20.059 1.00 82.81 164 ARG A C 1
ATOM 1267 O O . ARG A 1 164 ? 2.457 -9.258 -20.509 1.00 82.81 164 ARG A O 1
ATOM 1274 N N . GLN A 1 165 ? 0.515 -8.236 -20.245 1.00 85.44 165 GLN A N 1
ATOM 1275 C CA . GLN A 1 165 ? 0.950 -7.054 -20.996 1.00 85.44 165 GLN A CA 1
ATOM 1276 C C . GLN A 1 165 ? 1.651 -6.052 -20.079 1.00 85.44 165 GLN A C 1
ATOM 1278 O O . GLN A 1 165 ? 1.130 -5.755 -19.009 1.00 85.44 165 GLN A O 1
ATOM 1283 N N . LEU A 1 166 ? 2.771 -5.467 -20.525 1.00 91.75 166 LEU A N 1
ATOM 1284 C CA . LEU A 1 166 ? 3.404 -4.349 -19.817 1.00 91.75 166 LEU A CA 1
ATOM 1285 C C . LEU A 1 166 ? 2.383 -3.239 -19.542 1.00 91.75 166 LEU A C 1
ATOM 1287 O O . LEU A 1 166 ? 1.735 -2.751 -20.473 1.00 91.75 166 LEU A O 1
ATOM 1291 N N . CYS A 1 167 ? 2.286 -2.789 -18.293 1.00 92.31 167 CYS A N 1
ATOM 1292 C CA . CYS A 1 167 ? 1.443 -1.674 -17.870 1.00 92.31 167 CYS A CA 1
ATOM 1293 C C . CYS A 1 167 ? 2.309 -0.550 -17.299 1.00 92.31 167 CYS A C 1
ATOM 1295 O O . CYS A 1 167 ? 3.255 -0.818 -16.568 1.00 92.31 167 CYS A O 1
ATOM 1297 N N . LEU A 1 168 ? 1.997 0.702 -17.645 1.00 94.00 168 LEU A N 1
ATOM 1298 C CA . LEU A 1 168 ? 2.629 1.856 -17.004 1.00 94.00 168 LEU A CA 1
ATOM 1299 C C . LEU A 1 168 ? 1.904 2.133 -15.687 1.00 94.00 168 LEU A C 1
ATOM 1301 O O . LEU A 1 168 ? 0.677 2.028 -15.644 1.00 94.00 168 LEU A O 1
ATOM 1305 N N . ASP A 1 169 ? 2.654 2.473 -14.645 1.00 93.31 169 ASP A N 1
ATOM 1306 C CA . ASP A 1 169 ? 2.079 2.817 -13.354 1.00 93.31 169 ASP A CA 1
ATOM 1307 C C . ASP A 1 169 ? 1.468 4.226 -13.326 1.00 93.31 169 ASP A C 1
ATOM 1309 O O . ASP A 1 169 ? 1.681 5.068 -14.202 1.00 93.31 169 ASP A O 1
ATOM 1313 N N . VAL A 1 170 ? 0.689 4.469 -12.278 1.00 86.88 170 VAL A N 1
ATOM 1314 C CA . VAL A 1 170 ? 0.252 5.787 -11.831 1.00 86.88 170 VAL A CA 1
ATOM 1315 C C . VAL A 1 170 ? 1.117 6.134 -10.623 1.00 86.88 170 VAL A C 1
ATOM 1317 O O . VAL A 1 170 ? 0.997 5.497 -9.581 1.00 86.88 170 VAL A O 1
ATOM 1320 N N . GLU A 1 171 ? 1.975 7.150 -10.744 1.00 76.88 171 GLU A N 1
ATOM 1321 C CA . GLU A 1 171 ? 3.027 7.468 -9.756 1.00 76.88 171 GLU A CA 1
ATOM 1322 C C . GLU A 1 171 ? 2.492 7.739 -8.334 1.00 76.88 171 GLU A C 1
ATOM 1324 O O . GLU A 1 171 ? 3.203 7.579 -7.344 1.00 76.88 171 GLU A O 1
ATOM 1329 N N . THR A 1 172 ? 1.217 8.111 -8.203 1.00 75.50 172 THR A N 1
ATOM 1330 C CA . THR A 1 172 ? 0.554 8.328 -6.909 1.00 75.50 172 THR A CA 1
ATOM 1331 C C . THR A 1 172 ? -0.062 7.063 -6.295 1.00 75.50 172 THR A C 1
ATOM 1333 O O . THR A 1 172 ? -0.461 7.103 -5.127 1.00 75.50 172 THR A O 1
ATOM 1336 N N . ARG A 1 173 ? -0.147 5.949 -7.046 1.00 81.38 173 ARG A N 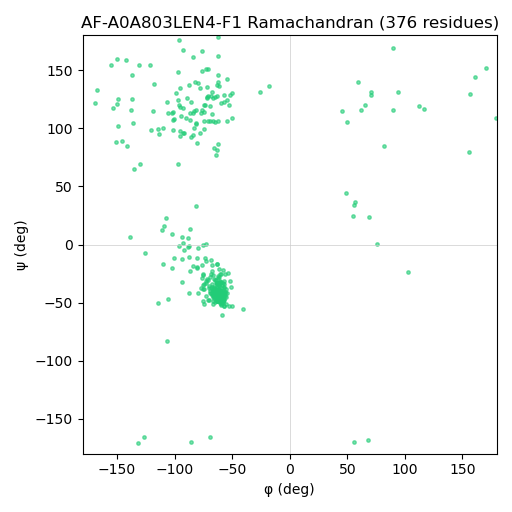1
ATOM 1337 C CA . ARG A 1 173 ? -0.817 4.692 -6.665 1.00 81.38 173 ARG A CA 1
ATOM 1338 C C . ARG A 1 173 ? 0.157 3.518 -6.668 1.00 81.38 173 ARG A C 1
ATOM 1340 O O . ARG A 1 173 ? 0.376 2.859 -7.687 1.00 81.38 173 ARG A O 1
ATOM 1347 N N . TRP A 1 174 ? 0.640 3.183 -5.481 1.00 88.94 174 TRP A N 1
ATOM 1348 C CA . TRP A 1 174 ? 1.665 2.163 -5.286 1.00 88.94 174 TRP A CA 1
ATOM 1349 C C . TRP A 1 174 ? 1.291 0.766 -5.854 1.00 88.94 174 TRP A C 1
ATOM 1351 O O . TRP A 1 174 ? 2.154 0.085 -6.401 1.00 88.94 174 TRP A O 1
ATOM 1361 N N . ASN A 1 175 ? 0.008 0.363 -5.825 1.00 88.62 175 ASN A N 1
ATOM 1362 C CA . ASN A 1 175 ? -0.470 -0.907 -6.409 1.00 88.62 175 ASN A CA 1
ATOM 1363 C C . ASN A 1 175 ? -0.133 -1.030 -7.904 1.00 88.62 175 ASN A C 1
ATOM 1365 O O . ASN A 1 175 ? 0.243 -2.095 -8.388 1.00 88.62 175 ASN A O 1
ATOM 1369 N N . SER A 1 176 ? -0.276 0.070 -8.647 1.00 91.25 176 SER A N 1
ATOM 1370 C CA . SER A 1 176 ? 0.035 0.090 -10.078 1.00 91.25 176 SER A CA 1
ATOM 1371 C C . SER A 1 176 ? 1.543 0.044 -10.330 1.00 91.25 176 SER A C 1
ATOM 1373 O O . SER A 1 176 ? 1.976 -0.570 -11.303 1.00 91.25 176 SER A O 1
ATOM 1375 N N . THR A 1 177 ? 2.343 0.617 -9.422 1.00 92.94 177 THR A N 1
ATOM 1376 C CA . THR A 1 177 ? 3.805 0.497 -9.438 1.00 92.94 177 THR A CA 1
ATOM 1377 C C . THR A 1 177 ? 4.227 -0.950 -9.210 1.00 92.94 177 THR A C 1
ATOM 1379 O O . THR A 1 177 ? 5.038 -1.452 -9.980 1.00 92.94 177 THR A O 1
ATOM 1382 N N . TYR A 1 178 ? 3.633 -1.653 -8.237 1.00 94.31 178 TYR A N 1
ATOM 1383 C CA . TYR A 1 178 ? 3.884 -3.084 -8.032 1.00 94.31 178 TYR A CA 1
ATOM 1384 C C . TYR A 1 178 ? 3.621 -3.897 -9.306 1.00 94.31 178 TYR A C 1
ATOM 1386 O O . TYR A 1 178 ? 4.509 -4.613 -9.759 1.00 94.31 178 TYR A O 1
ATOM 1394 N N . LEU A 1 179 ? 2.450 -3.733 -9.933 1.00 95.12 179 LEU A N 1
ATOM 1395 C CA . LEU A 1 179 ? 2.109 -4.456 -11.165 1.00 95.12 179 LEU A CA 1
ATOM 1396 C C . LEU A 1 179 ? 3.049 -4.116 -12.327 1.00 95.12 179 LEU A C 1
ATOM 1398 O O . LEU A 1 179 ? 3.471 -5.010 -13.058 1.00 95.12 179 LEU A O 1
ATOM 1402 N N . MET A 1 180 ? 3.415 -2.840 -12.488 1.00 96.81 180 MET A N 1
ATOM 1403 C CA . MET A 1 180 ? 4.398 -2.427 -13.492 1.00 96.81 180 MET A CA 1
ATOM 1404 C C . MET A 1 180 ? 5.735 -3.140 -13.278 1.00 96.81 180 MET A C 1
ATOM 1406 O O . MET A 1 180 ? 6.292 -3.660 -14.242 1.00 96.81 180 MET A O 1
ATOM 1410 N N . LEU A 1 181 ? 6.243 -3.165 -12.043 1.00 96.12 181 LEU A N 1
ATOM 1411 C CA . LEU A 1 181 ? 7.510 -3.814 -11.708 1.00 96.12 181 LEU A CA 1
ATOM 1412 C C . LEU A 1 181 ? 7.428 -5.332 -11.899 1.00 96.12 181 LEU A C 1
ATOM 1414 O O . LEU A 1 181 ? 8.302 -5.908 -12.540 1.00 96.12 181 LEU A O 1
ATOM 1418 N N . GLU A 1 182 ? 6.359 -5.968 -11.412 1.00 95.69 182 GLU A N 1
ATOM 1419 C CA . GLU A 1 182 ? 6.137 -7.412 -11.535 1.00 95.69 182 GLU A CA 1
ATOM 1420 C C . GLU A 1 182 ? 6.118 -7.831 -13.008 1.00 95.69 182 GLU A C 1
ATOM 1422 O O . GLU A 1 182 ? 6.759 -8.806 -13.396 1.00 95.69 182 GLU A O 1
ATOM 1427 N N . TYR A 1 183 ? 5.427 -7.068 -13.858 1.00 95.06 183 TYR A N 1
ATOM 1428 C CA . TYR A 1 183 ? 5.340 -7.380 -15.282 1.00 95.06 183 TYR A CA 1
ATOM 1429 C C . TYR A 1 183 ? 6.631 -7.037 -16.020 1.00 95.06 183 TYR A C 1
ATOM 1431 O O . TYR A 1 183 ? 7.036 -7.793 -16.896 1.00 95.06 183 TYR A O 1
ATOM 1439 N N . ALA A 1 184 ? 7.294 -5.928 -15.680 1.00 96.12 184 ALA A N 1
ATOM 1440 C CA . ALA A 1 184 ? 8.572 -5.563 -16.286 1.00 96.12 184 ALA A CA 1
ATOM 1441 C C . ALA A 1 184 ? 9.659 -6.606 -15.996 1.00 96.12 184 ALA A C 1
ATOM 1443 O O . ALA A 1 184 ? 10.420 -6.938 -16.900 1.00 96.12 184 ALA A O 1
ATOM 1444 N N . MET A 1 185 ? 9.683 -7.171 -14.783 1.00 95.44 185 MET A N 1
ATOM 1445 C CA . MET A 1 185 ? 10.636 -8.218 -14.399 1.00 95.44 185 MET A CA 1
ATOM 1446 C C . MET A 1 185 ? 10.512 -9.485 -15.243 1.00 95.44 185 MET A C 1
ATOM 1448 O O . MET A 1 185 ? 11.529 -10.092 -15.572 1.00 95.44 185 MET A O 1
ATOM 1452 N N . VAL A 1 186 ? 9.291 -9.862 -15.640 1.00 93.69 186 VAL A N 1
ATOM 1453 C CA . VAL A 1 186 ? 9.068 -11.003 -16.548 1.00 93.69 186 VAL A CA 1
ATOM 1454 C C . VAL A 1 186 ? 9.762 -10.788 -17.894 1.00 93.69 186 VAL A C 1
ATOM 1456 O O . VAL A 1 186 ? 10.223 -11.755 -18.491 1.00 93.69 186 VAL A O 1
ATOM 1459 N N . TYR A 1 187 ? 9.876 -9.535 -18.340 1.00 94.00 187 TYR A N 1
ATOM 1460 C CA . TYR A 1 187 ? 10.426 -9.173 -19.645 1.00 94.00 187 TYR A CA 1
ATOM 1461 C C . TYR A 1 187 ? 11.823 -8.533 -19.585 1.00 94.00 187 TYR A C 1
ATOM 1463 O O . TYR A 1 187 ? 12.203 -7.802 -20.501 1.00 94.00 187 TYR A O 1
ATOM 1471 N N . ARG A 1 188 ? 12.598 -8.762 -18.509 1.00 94.00 188 ARG A N 1
ATOM 1472 C CA . ARG A 1 188 ? 13.952 -8.187 -18.342 1.00 94.00 188 ARG A CA 1
ATOM 1473 C C . ARG A 1 188 ? 14.824 -8.422 -19.582 1.00 94.00 188 ARG A C 1
ATOM 1475 O O . ARG A 1 188 ? 15.319 -7.463 -20.161 1.00 94.00 188 ARG A O 1
ATOM 1482 N N . LYS A 1 189 ? 14.930 -9.678 -20.031 1.00 92.38 189 LYS A N 1
ATOM 1483 C CA . LYS A 1 189 ? 15.753 -10.064 -21.193 1.00 92.38 189 LYS A CA 1
ATOM 1484 C C . LYS A 1 189 ? 15.307 -9.387 -22.491 1.00 92.38 189 LYS A C 1
ATOM 1486 O O . LYS A 1 189 ? 16.131 -9.045 -23.333 1.00 92.38 189 LYS A O 1
ATOM 1491 N N . ASP A 1 190 ? 14.010 -9.140 -22.647 1.00 93.00 190 ASP A N 1
ATOM 1492 C CA . ASP A 1 190 ? 13.472 -8.480 -23.837 1.00 93.00 190 ASP A CA 1
ATOM 1493 C C . ASP A 1 190 ? 13.818 -6.996 -23.882 1.00 93.00 190 ASP A C 1
ATOM 1495 O O . ASP A 1 190 ? 13.952 -6.430 -24.969 1.00 93.00 190 ASP A O 1
ATOM 1499 N N . PHE A 1 191 ? 13.974 -6.349 -22.721 1.00 95.00 191 PHE A N 1
ATOM 1500 C CA . PHE A 1 191 ? 14.514 -4.992 -22.661 1.00 95.00 191 PHE A CA 1
ATOM 1501 C C . PHE A 1 191 ? 15.977 -4.963 -23.118 1.00 95.00 191 PHE A C 1
ATOM 1503 O O . PHE A 1 191 ? 16.327 -4.084 -23.910 1.00 95.00 191 PHE A O 1
ATOM 1510 N N . ASP A 1 192 ? 16.785 -5.951 -22.722 1.00 92.62 192 ASP A N 1
ATOM 1511 C CA . ASP A 1 192 ? 18.183 -6.077 -23.161 1.00 92.62 192 ASP A CA 1
ATOM 1512 C C . ASP A 1 192 ? 18.266 -6.315 -24.684 1.00 92.62 192 ASP A C 1
ATOM 1514 O O . ASP A 1 192 ? 19.062 -5.705 -25.406 1.00 92.62 192 ASP A O 1
ATOM 1518 N N . LEU A 1 193 ? 17.382 -7.160 -25.223 1.00 92.75 193 LEU A N 1
ATOM 1519 C CA . LEU A 1 193 ? 17.283 -7.407 -26.662 1.00 92.75 193 LEU A CA 1
ATOM 1520 C C . LEU A 1 193 ? 16.770 -6.180 -27.434 1.00 92.75 193 LEU A C 1
ATOM 1522 O O . LEU A 1 193 ? 17.228 -5.896 -28.549 1.00 92.75 193 LEU A O 1
ATOM 1526 N N . LEU A 1 194 ? 15.835 -5.418 -26.860 1.00 94.06 194 LEU A N 1
ATOM 1527 C CA . LEU A 1 194 ? 15.344 -4.171 -27.448 1.00 94.06 194 LEU A CA 1
ATOM 1528 C C . LEU A 1 194 ? 16.461 -3.126 -27.548 1.00 94.06 194 LEU A C 1
ATOM 1530 O O . LEU A 1 194 ? 16.555 -2.439 -28.569 1.00 94.06 194 LEU A O 1
ATOM 1534 N N . GLU A 1 195 ? 17.310 -3.012 -26.526 1.00 92.50 195 GLU A N 1
ATOM 1535 C CA . GLU A 1 195 ? 18.450 -2.093 -26.536 1.00 92.50 195 GLU A CA 1
ATOM 1536 C C . GLU A 1 195 ? 19.375 -2.359 -27.733 1.00 92.50 195 GLU A C 1
ATOM 1538 O O . GLU A 1 195 ? 19.725 -1.430 -28.469 1.00 92.50 195 GLU A O 1
ATOM 1543 N N . ASN A 1 196 ? 19.662 -3.637 -27.995 1.00 89.62 196 ASN A N 1
ATOM 1544 C CA . ASN A 1 196 ? 20.529 -4.074 -29.089 1.00 89.62 196 ASN A CA 1
ATOM 1545 C C . ASN A 1 196 ? 19.860 -4.010 -30.477 1.00 89.62 196 ASN A C 1
ATOM 1547 O O . ASN A 1 196 ? 20.532 -3.805 -31.488 1.00 89.62 196 ASN A O 1
ATOM 1551 N N . SER A 1 197 ? 18.533 -4.154 -30.555 1.00 90.81 197 SER A N 1
ATOM 1552 C CA . SER A 1 197 ? 17.796 -4.251 -31.826 1.00 90.81 197 SER A CA 1
ATOM 1553 C C . SER A 1 197 ? 17.099 -2.953 -32.266 1.00 90.81 197 SER A C 1
ATOM 1555 O O . SER A 1 197 ? 16.659 -2.841 -33.421 1.00 90.81 197 SER A O 1
ATOM 1557 N N . ASP A 1 198 ? 16.993 -1.929 -31.402 1.00 91.94 198 ASP A N 1
ATOM 1558 C CA . ASP A 1 198 ? 16.349 -0.645 -31.736 1.00 91.94 198 ASP A CA 1
ATOM 1559 C C . ASP A 1 198 ? 17.236 0.408 -32.405 1.00 91.94 198 ASP A C 1
ATOM 1561 O O . ASP A 1 198 ? 16.848 1.572 -32.536 1.00 91.94 198 ASP A O 1
ATOM 1565 N N . GLY A 1 199 ? 18.421 0.003 -32.871 1.00 89.88 199 GLY A N 1
ATOM 1566 C CA . GLY A 1 199 ? 19.367 0.910 -33.525 1.00 89.88 199 GLY A CA 1
ATOM 1567 C C . GLY A 1 199 ? 19.736 2.092 -32.623 1.00 89.88 199 GLY A C 1
ATOM 1568 O O . GLY A 1 199 ? 19.810 3.227 -33.089 1.00 89.88 199 GLY A O 1
ATOM 1569 N N . GLY A 1 200 ? 19.848 1.846 -31.312 1.00 91.62 200 GLY A N 1
ATOM 1570 C CA . GLY A 1 200 ? 20.204 2.846 -30.304 1.00 91.62 200 GLY A CA 1
ATOM 1571 C C . GLY A 1 200 ? 19.097 3.834 -29.914 1.00 91.62 200 GLY A C 1
ATOM 1572 O O . GLY A 1 200 ? 19.332 4.686 -29.059 1.00 91.62 200 GLY A O 1
ATOM 1573 N N . LYS A 1 201 ? 17.881 3.754 -30.479 1.00 93.81 201 LYS A N 1
ATOM 1574 C CA . LYS A 1 201 ? 16.780 4.683 -30.138 1.00 93.81 201 LYS A CA 1
ATOM 1575 C C . LYS A 1 201 ? 16.319 4.557 -28.686 1.00 93.81 201 LYS A C 1
ATOM 1577 O O . LYS A 1 201 ? 16.003 5.576 -28.068 1.00 93.81 201 LYS A O 1
ATOM 1582 N N . PHE A 1 202 ? 16.278 3.330 -28.164 1.00 94.25 202 PHE A N 1
ATOM 1583 C CA . PHE A 1 202 ? 15.978 3.044 -26.761 1.00 94.25 202 PHE A CA 1
ATOM 1584 C C . PHE A 1 202 ? 16.993 3.748 -25.854 1.00 94.25 202 PHE A C 1
ATOM 1586 O O . PHE A 1 202 ? 16.630 4.682 -25.135 1.00 94.25 202 PHE A O 1
ATOM 1593 N N . LEU A 1 203 ? 18.277 3.413 -26.009 1.00 94.31 203 LEU A N 1
ATOM 1594 C CA . LEU A 1 203 ? 19.386 4.020 -25.275 1.00 94.31 203 LEU A CA 1
ATOM 1595 C C . LEU A 1 203 ? 19.376 5.555 -25.375 1.00 94.31 203 LEU A C 1
ATOM 1597 O O . LEU A 1 203 ? 19.318 6.249 -24.363 1.00 94.31 203 LEU A O 1
ATOM 1601 N N . ALA A 1 204 ? 19.321 6.112 -26.588 1.00 94.38 204 ALA A N 1
ATOM 1602 C CA . ALA A 1 204 ? 19.348 7.559 -26.808 1.00 94.38 204 ALA A CA 1
ATOM 1603 C C . ALA A 1 204 ? 18.182 8.305 -26.137 1.00 94.38 204 ALA A C 1
ATOM 1605 O O . ALA A 1 204 ? 18.330 9.466 -25.741 1.00 94.38 204 ALA A O 1
ATOM 1606 N N . LYS A 1 205 ? 17.005 7.674 -26.021 1.00 94.44 205 LYS A N 1
ATOM 1607 C CA . LYS A 1 205 ? 15.847 8.275 -25.348 1.00 94.44 205 LYS A CA 1
ATOM 1608 C C . LYS A 1 205 ? 15.960 8.165 -23.830 1.00 94.44 205 LYS A C 1
ATOM 1610 O O . LYS A 1 205 ? 15.628 9.138 -23.156 1.00 94.44 205 LYS A O 1
ATOM 1615 N N . LEU A 1 206 ? 16.409 7.025 -23.305 1.00 94.81 206 LEU A N 1
ATOM 1616 C CA . LEU A 1 206 ? 16.491 6.784 -21.863 1.00 94.81 206 LEU A CA 1
ATOM 1617 C C . LEU A 1 206 ? 17.664 7.523 -21.207 1.00 94.81 206 LEU A C 1
ATOM 1619 O O . LEU A 1 206 ? 17.494 8.055 -20.111 1.00 94.81 206 LEU A O 1
ATOM 1623 N N . THR A 1 207 ? 18.803 7.669 -21.889 1.00 93.19 207 THR A N 1
ATOM 1624 C CA . THR A 1 207 ? 19.954 8.452 -21.396 1.00 93.19 207 THR A CA 1
ATOM 1625 C C . THR A 1 207 ? 19.620 9.934 -21.201 1.00 93.19 207 THR A C 1
ATOM 1627 O O . THR A 1 207 ? 20.180 10.577 -20.322 1.00 93.19 207 THR A O 1
ATOM 1630 N N . LYS A 1 208 ? 18.652 10.481 -21.952 1.00 93.25 208 LYS A N 1
ATOM 1631 C CA . LYS A 1 208 ? 18.136 11.851 -21.741 1.00 93.25 208 LYS A CA 1
ATOM 1632 C C . LYS A 1 208 ? 17.238 11.995 -20.5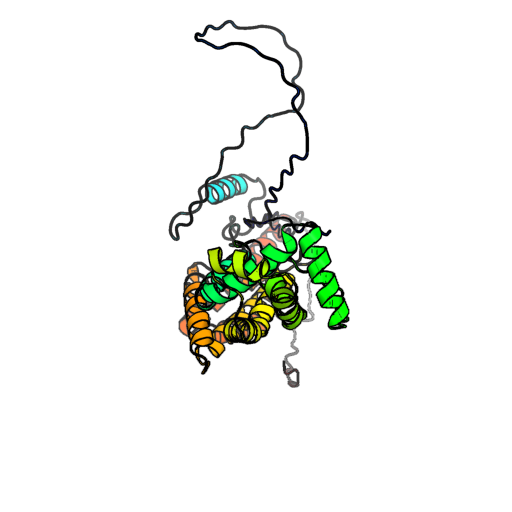06 1.00 93.25 208 LYS A C 1
ATOM 1634 O O . LYS A 1 208 ? 16.865 13.113 -20.170 1.00 93.25 208 LYS A O 1
ATOM 1639 N N . LEU A 1 209 ? 16.828 10.883 -19.899 1.00 91.75 209 LEU A N 1
ATOM 1640 C CA . LEU A 1 209 ? 15.974 10.852 -18.716 1.00 91.75 209 LEU A CA 1
ATOM 1641 C C . LEU A 1 209 ? 16.801 10.453 -17.492 1.00 91.75 209 LEU A C 1
ATOM 1643 O O . LEU A 1 209 ? 17.250 11.312 -16.744 1.00 91.75 209 LEU A O 1
ATOM 1647 N N . SER A 1 210 ? 17.003 9.154 -17.286 1.00 91.31 210 SER A N 1
ATOM 1648 C CA . SER A 1 210 ? 17.667 8.614 -16.089 1.00 91.31 210 SER A CA 1
ATOM 1649 C C . SER A 1 210 ? 18.630 7.468 -16.406 1.00 91.31 210 SER A C 1
ATOM 1651 O O . SER A 1 210 ? 19.168 6.861 -15.487 1.00 91.31 210 SER A O 1
ATOM 1653 N N . GLY A 1 211 ? 18.859 7.181 -17.691 1.00 92.56 211 GLY A N 1
ATOM 1654 C CA . GLY A 1 211 ? 19.590 6.004 -18.155 1.00 92.56 211 GLY A CA 1
ATOM 1655 C C . GLY A 1 211 ? 18.683 4.795 -18.389 1.00 92.56 211 GLY A C 1
ATOM 1656 O O . GLY A 1 211 ? 17.496 4.808 -18.049 1.00 92.56 211 GLY A O 1
ATOM 1657 N N . VAL A 1 212 ? 19.252 3.769 -19.022 1.00 94.25 212 VAL A N 1
ATOM 1658 C CA . VAL A 1 212 ? 18.631 2.443 -19.142 1.00 94.25 212 VAL A CA 1
ATOM 1659 C C . VAL A 1 212 ? 18.672 1.721 -17.786 1.00 94.25 212 VAL A C 1
ATOM 1661 O O . VAL A 1 212 ? 19.567 2.013 -16.984 1.00 94.25 212 VAL A O 1
ATOM 1664 N N . PRO A 1 213 ? 17.712 0.826 -17.485 1.00 96.06 213 PRO A N 1
ATOM 1665 C CA . PRO A 1 213 ? 17.811 -0.042 -16.315 1.00 96.06 213 PRO A CA 1
ATOM 1666 C C . PRO A 1 213 ? 19.105 -0.861 -16.365 1.00 96.06 213 PRO A C 1
ATOM 1668 O O . PRO A 1 213 ? 19.405 -1.479 -17.380 1.00 96.06 213 PRO A O 1
ATOM 1671 N N . THR A 1 214 ? 19.874 -0.841 -15.282 1.00 95.00 214 THR A N 1
ATOM 1672 C CA . THR A 1 214 ? 21.096 -1.645 -15.125 1.00 95.00 214 THR A CA 1
ATOM 1673 C C . THR A 1 214 ? 20.789 -2.973 -14.439 1.00 95.00 214 THR A C 1
ATOM 1675 O O . THR A 1 214 ? 19.732 -3.120 -13.827 1.00 95.00 214 THR A O 1
ATOM 1678 N N . ASP A 1 215 ? 21.727 -3.923 -14.456 1.00 94.94 215 ASP A N 1
ATOM 1679 C CA . ASP A 1 215 ? 21.571 -5.185 -13.718 1.00 94.94 215 ASP A CA 1
ATOM 1680 C C . ASP A 1 215 ? 21.271 -4.961 -12.233 1.00 94.94 215 ASP A C 1
ATOM 1682 O O . ASP A 1 215 ? 20.347 -5.558 -11.695 1.00 94.94 215 ASP A O 1
ATOM 1686 N N . ASN A 1 216 ? 21.952 -4.002 -11.600 1.00 92.75 216 ASN A N 1
ATOM 1687 C CA . ASN A 1 216 ? 21.685 -3.631 -10.213 1.00 92.75 216 ASN A CA 1
ATOM 1688 C C . ASN A 1 216 ? 20.274 -3.042 -10.011 1.00 92.75 216 ASN A C 1
ATOM 1690 O O . ASN A 1 216 ? 19.676 -3.239 -8.956 1.00 92.75 216 ASN A O 1
ATOM 1694 N N . ASP A 1 217 ? 19.721 -2.324 -10.997 1.00 94.38 217 ASP A N 1
ATOM 1695 C CA . ASP A 1 217 ? 18.336 -1.838 -10.917 1.00 94.38 217 ASP A CA 1
ATOM 1696 C C . ASP A 1 217 ? 17.349 -3.009 -10.942 1.00 94.38 217 ASP A C 1
ATOM 1698 O O . ASP A 1 217 ? 16.404 -3.040 -10.153 1.00 94.38 217 ASP A O 1
ATOM 1702 N N . TRP A 1 218 ? 17.586 -3.990 -11.813 1.00 95.81 218 TRP A N 1
ATOM 1703 C CA . TRP A 1 218 ? 16.764 -5.191 -11.898 1.00 95.81 218 TRP A CA 1
ATOM 1704 C C . TRP A 1 218 ? 16.880 -6.074 -10.657 1.00 95.81 218 TRP A C 1
ATOM 1706 O O . TRP A 1 218 ? 15.864 -6.577 -10.185 1.00 95.81 218 TRP A O 1
ATOM 1716 N N . ASP A 1 219 ? 18.079 -6.231 -10.103 1.00 92.38 219 ASP A N 1
ATOM 1717 C CA . ASP A 1 219 ? 18.309 -7.039 -8.904 1.00 92.38 219 ASP A CA 1
ATOM 1718 C C . ASP A 1 219 ? 17.635 -6.407 -7.674 1.00 92.38 219 ASP A C 1
ATOM 1720 O O . ASP A 1 219 ? 16.995 -7.108 -6.891 1.00 92.38 219 ASP A O 1
ATOM 1724 N N . ARG A 1 220 ? 17.655 -5.069 -7.564 1.00 89.25 220 ARG A N 1
ATOM 1725 C CA . ARG A 1 220 ? 16.888 -4.325 -6.546 1.00 89.25 220 ARG A CA 1
ATOM 1726 C C . ARG A 1 220 ? 15.379 -4.471 -6.714 1.00 89.25 220 ARG A C 1
ATOM 1728 O O . ARG A 1 220 ? 14.654 -4.604 -5.734 1.00 89.25 220 ARG A O 1
ATOM 1735 N N . VAL A 1 221 ? 14.873 -4.430 -7.947 1.00 92.69 221 VAL A N 1
ATOM 1736 C CA . VAL A 1 221 ? 13.441 -4.665 -8.192 1.00 92.69 221 VAL A CA 1
ATOM 1737 C C . VAL A 1 221 ? 13.072 -6.110 -7.848 1.00 92.69 221 VAL A C 1
ATOM 1739 O O . VAL A 1 221 ? 12.025 -6.341 -7.244 1.00 92.69 221 VAL A O 1
ATOM 1742 N N . ALA A 1 222 ? 13.933 -7.075 -8.177 1.00 92.62 222 ALA A N 1
ATOM 1743 C CA . ALA A 1 222 ? 13.727 -8.483 -7.863 1.00 92.62 222 ALA A CA 1
ATOM 1744 C C . ALA A 1 222 ? 13.661 -8.742 -6.351 1.00 92.62 222 ALA A C 1
ATOM 1746 O O . ALA A 1 222 ? 12.768 -9.468 -5.914 1.00 92.62 222 ALA A O 1
ATOM 1747 N N . SER A 1 223 ? 14.547 -8.131 -5.554 1.00 87.12 223 SER A N 1
ATOM 1748 C CA . SER A 1 223 ? 14.508 -8.251 -4.088 1.00 87.12 223 SER A CA 1
ATOM 1749 C C . SER A 1 223 ? 13.281 -7.565 -3.478 1.00 87.12 223 SER A C 1
ATOM 1751 O O . SER A 1 223 ? 12.679 -8.076 -2.534 1.00 87.12 223 SER A O 1
ATOM 1753 N N . LEU A 1 224 ? 12.836 -6.453 -4.070 1.00 86.81 224 LEU A N 1
ATOM 1754 C CA . LEU A 1 224 ? 11.686 -5.683 -3.599 1.00 86.81 224 LEU A CA 1
ATOM 1755 C C . LEU A 1 224 ? 10.328 -6.360 -3.871 1.00 86.81 224 LEU A C 1
ATOM 1757 O O . LEU A 1 224 ? 9.385 -6.201 -3.091 1.00 86.81 224 LEU A O 1
ATOM 1761 N N . LEU A 1 225 ? 10.187 -7.101 -4.974 1.00 91.00 225 LEU A N 1
ATOM 1762 C CA . LEU A 1 225 ? 8.894 -7.654 -5.397 1.00 91.00 225 LEU A CA 1
ATOM 1763 C C . LEU A 1 225 ? 8.216 -8.563 -4.355 1.00 91.00 225 LEU A C 1
ATOM 1765 O O . LEU A 1 225 ? 7.034 -8.330 -4.082 1.00 91.00 225 LEU A O 1
ATOM 1769 N N . PRO A 1 226 ? 8.896 -9.553 -3.737 1.00 88.69 226 PRO A N 1
ATOM 1770 C CA . PRO A 1 226 ? 8.296 -10.380 -2.690 1.00 88.69 226 PRO A CA 1
ATOM 1771 C C . PRO A 1 226 ? 7.768 -9.559 -1.511 1.00 88.69 226 PRO A C 1
ATOM 1773 O O . PRO A 1 226 ? 6.699 -9.856 -0.978 1.00 88.69 226 PRO A O 1
ATOM 1776 N N . PHE A 1 227 ? 8.483 -8.496 -1.138 1.00 84.44 227 PHE A N 1
ATOM 1777 C CA . PHE A 1 227 ? 8.066 -7.601 -0.067 1.00 84.44 227 PHE A CA 1
ATOM 1778 C C . PHE A 1 227 ? 6.801 -6.824 -0.443 1.00 84.44 227 PHE A C 1
ATOM 1780 O O . PHE A 1 227 ? 5.814 -6.867 0.292 1.00 84.44 227 PHE A O 1
ATOM 1787 N N . LEU A 1 228 ? 6.784 -6.174 -1.613 1.00 89.00 228 LEU A N 1
ATOM 1788 C CA . LEU A 1 228 ? 5.620 -5.416 -2.092 1.00 89.00 228 LEU A CA 1
ATOM 1789 C C . LEU A 1 228 ? 4.389 -6.291 -2.327 1.00 89.00 228 LEU A C 1
ATOM 1791 O O . LEU A 1 228 ? 3.264 -5.840 -2.094 1.00 89.00 228 LEU A O 1
ATOM 1795 N N . LYS A 1 229 ? 4.591 -7.544 -2.749 1.00 91.62 229 LYS A N 1
ATOM 1796 C CA . LYS A 1 229 ? 3.506 -8.493 -2.999 1.00 91.62 229 LYS A CA 1
ATOM 1797 C C . LYS A 1 229 ? 2.611 -8.675 -1.777 1.00 91.62 229 LYS A C 1
ATOM 1799 O O . LYS A 1 229 ? 1.392 -8.753 -1.912 1.00 91.62 229 LYS A O 1
ATOM 1804 N N . ILE A 1 230 ? 3.189 -8.688 -0.582 1.00 88.88 230 ILE A N 1
ATOM 1805 C CA . ILE A 1 230 ? 2.418 -8.937 0.637 1.00 88.88 230 ILE A CA 1
ATOM 1806 C C . ILE A 1 230 ? 1.482 -7.765 0.939 1.00 88.88 230 ILE A C 1
ATOM 1808 O O . ILE A 1 230 ? 0.309 -7.972 1.255 1.00 88.88 230 ILE A O 1
ATOM 1812 N N . PHE A 1 231 ? 1.948 -6.532 0.738 1.00 88.50 231 PHE A N 1
ATOM 1813 C CA . PHE A 1 231 ? 1.080 -5.358 0.815 1.00 88.50 231 PHE A CA 1
ATOM 1814 C C . PHE A 1 231 ? 0.007 -5.367 -0.274 1.00 88.50 231 PHE A C 1
ATOM 1816 O O . PHE A 1 231 ? -1.075 -4.810 -0.070 1.00 88.50 231 PHE A O 1
ATOM 1823 N N . TYR A 1 232 ? 0.306 -5.961 -1.434 1.00 90.88 232 TYR A N 1
ATOM 1824 C CA . TYR A 1 232 ? -0.565 -5.890 -2.608 1.00 90.88 232 TYR A CA 1
ATOM 1825 C C . TYR A 1 232 ? -1.738 -6.821 -2.382 1.00 90.88 232 TYR A C 1
ATOM 1827 O O . TYR A 1 232 ? -2.893 -6.398 -2.435 1.00 90.88 232 TYR A O 1
ATOM 1835 N N . ASP A 1 233 ? -1.427 -8.044 -1.964 1.00 90.31 233 ASP A N 1
ATOM 1836 C CA . ASP A 1 233 ? -2.410 -9.036 -1.570 1.00 90.31 233 ASP A CA 1
ATOM 1837 C C . ASP A 1 233 ? -3.247 -8.538 -0.372 1.00 90.31 233 ASP A C 1
ATOM 1839 O O . ASP A 1 233 ? -4.471 -8.686 -0.373 1.00 90.31 233 ASP A O 1
ATOM 1843 N N . ALA A 1 234 ? -2.628 -7.876 0.616 1.00 88.25 234 ALA A N 1
ATOM 1844 C CA . ALA A 1 234 ? -3.351 -7.267 1.737 1.00 88.25 234 ALA A CA 1
ATOM 1845 C C . ALA A 1 234 ? -4.293 -6.144 1.282 1.00 88.25 234 ALA A C 1
ATOM 1847 O O . ALA A 1 234 ? -5.448 -6.076 1.703 1.00 88.25 234 ALA A O 1
ATOM 1848 N N . THR A 1 235 ? -3.837 -5.277 0.378 1.00 86.12 235 THR A N 1
ATOM 1849 C CA . THR A 1 235 ? -4.656 -4.175 -0.139 1.00 86.12 235 THR A CA 1
ATOM 1850 C C . THR A 1 235 ? -5.823 -4.691 -0.965 1.00 86.12 235 THR A C 1
ATOM 1852 O O . THR A 1 235 ? -6.928 -4.177 -0.806 1.00 86.12 235 THR A O 1
ATOM 1855 N N . LEU A 1 236 ? -5.634 -5.738 -1.775 1.00 85.50 236 LEU A N 1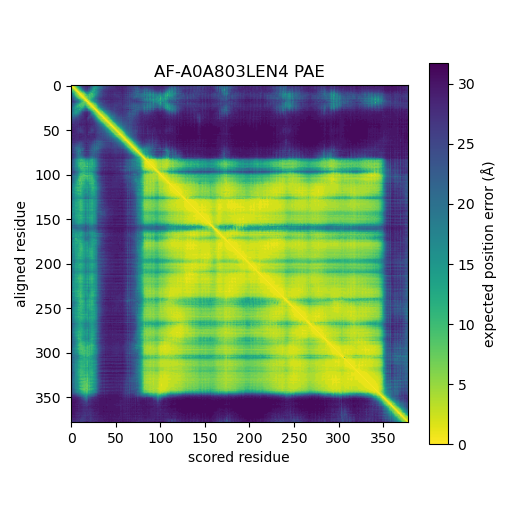
ATOM 1856 C CA . LEU A 1 236 ? -6.734 -6.401 -2.478 1.00 85.50 236 LEU A CA 1
ATOM 1857 C C . LEU A 1 236 ? -7.778 -6.950 -1.498 1.00 85.50 236 LEU A C 1
ATOM 1859 O O . LEU A 1 236 ? -8.968 -6.685 -1.666 1.00 85.50 236 LEU A O 1
ATOM 1863 N N . ARG A 1 237 ? -7.348 -7.638 -0.430 1.00 83.88 237 ARG A N 1
ATOM 1864 C CA . ARG A 1 237 ? -8.265 -8.173 0.594 1.00 83.88 237 ARG A CA 1
ATOM 1865 C C . ARG A 1 237 ? -9.033 -7.078 1.335 1.00 83.88 237 ARG A C 1
ATOM 1867 O O . ARG A 1 237 ? -10.210 -7.269 1.640 1.00 83.88 237 ARG A O 1
ATOM 1874 N N . LEU A 1 238 ? -8.392 -5.939 1.600 1.00 82.00 238 LEU A N 1
ATOM 1875 C CA . LEU A 1 238 ? -8.993 -4.792 2.292 1.00 82.00 238 LEU A CA 1
ATOM 1876 C C . LEU A 1 238 ? -9.868 -3.911 1.390 1.00 82.00 238 LEU A C 1
ATOM 1878 O O . LEU A 1 238 ? -10.692 -3.160 1.908 1.00 82.00 238 LEU A O 1
ATOM 1882 N N . SER A 1 239 ? -9.699 -3.999 0.069 1.00 79.62 239 SER A N 1
ATOM 1883 C CA . SER A 1 239 ? -10.444 -3.201 -0.919 1.00 79.62 239 SER A CA 1
ATOM 1884 C C . SER A 1 239 ? -11.691 -3.913 -1.457 1.00 79.62 239 SER A C 1
ATOM 1886 O O . SER A 1 239 ? -12.329 -3.417 -2.382 1.00 79.62 239 SER A O 1
ATOM 1888 N N . GLY A 1 240 ? -12.043 -5.078 -0.906 1.00 73.19 240 GLY A N 1
ATOM 1889 C CA . GLY A 1 240 ? -13.254 -5.801 -1.286 1.00 73.19 240 GLY A CA 1
ATOM 1890 C C . GLY A 1 240 ? -14.529 -5.013 -0.972 1.00 73.19 240 GLY A C 1
ATOM 1891 O O . GLY A 1 240 ? -14.657 -4.421 0.097 1.00 73.19 240 GLY A O 1
ATOM 1892 N N . SER A 1 241 ? -15.485 -5.027 -1.901 1.00 74.56 241 SER A N 1
ATOM 1893 C CA . SER A 1 241 ? -16.791 -4.361 -1.760 1.00 74.56 241 SER A CA 1
ATOM 1894 C C . SER A 1 241 ? -17.965 -5.333 -1.603 1.00 74.56 241 SER A C 1
ATOM 1896 O O . SER A 1 241 ? -19.035 -4.940 -1.149 1.00 74.56 241 SER A O 1
ATOM 1898 N N . PHE A 1 242 ? -17.772 -6.610 -1.946 1.00 72.06 242 PHE A N 1
ATOM 1899 C CA . PHE A 1 242 ? -18.813 -7.646 -1.903 1.00 72.06 242 PHE A CA 1
ATOM 1900 C C . PHE A 1 242 ? -18.861 -8.425 -0.581 1.00 72.06 242 PHE A C 1
ATOM 1902 O O . PHE A 1 242 ? -19.647 -9.358 -0.437 1.00 72.06 242 PHE A O 1
ATOM 1909 N N . TYR A 1 243 ? -18.007 -8.077 0.380 1.00 71.75 243 TYR A N 1
ATOM 1910 C CA . TYR A 1 243 ? -17.939 -8.706 1.694 1.00 71.75 243 TYR A CA 1
ATOM 1911 C C . TYR A 1 243 ? -17.458 -7.693 2.738 1.00 71.75 243 TYR A C 1
ATOM 1913 O O . TYR A 1 243 ? -16.836 -6.686 2.403 1.00 71.75 243 TYR A O 1
ATOM 1921 N N . ALA A 1 244 ? -17.739 -7.957 4.016 1.00 74.19 244 ALA A N 1
ATOM 1922 C CA . ALA A 1 244 ? -17.216 -7.135 5.101 1.00 74.19 244 ALA A CA 1
ATOM 1923 C C . ALA A 1 244 ? -15.683 -7.245 5.151 1.00 74.19 244 ALA A C 1
ATOM 1925 O O . ALA A 1 244 ? -15.142 -8.344 5.210 1.00 74.19 244 ALA A O 1
ATOM 1926 N N . THR A 1 245 ? -14.980 -6.114 5.132 1.00 77.00 245 THR A N 1
ATOM 1927 C CA . THR A 1 245 ? -13.505 -6.069 5.179 1.00 77.00 245 THR A CA 1
ATOM 1928 C C . THR A 1 245 ? -12.971 -5.708 6.565 1.00 77.00 245 THR A C 1
ATOM 1930 O O . THR A 1 245 ? -11.831 -6.019 6.913 1.00 77.00 245 THR A O 1
ATOM 1933 N N . THR A 1 246 ? -13.795 -5.086 7.412 1.00 77.75 246 THR A N 1
ATOM 1934 C CA . THR A 1 246 ? -13.385 -4.619 8.745 1.00 77.75 246 THR A CA 1
ATOM 1935 C C . THR A 1 246 ? -13.054 -5.767 9.702 1.00 77.75 246 THR A C 1
ATOM 1937 O O . THR A 1 246 ? -12.236 -5.603 10.598 1.00 77.75 246 THR A O 1
ATOM 1940 N N . ASN A 1 247 ? -13.626 -6.955 9.504 1.00 77.06 247 ASN A N 1
ATOM 1941 C CA . ASN A 1 247 ? -13.311 -8.134 10.309 1.00 77.06 247 ASN A CA 1
ATOM 1942 C C . ASN A 1 247 ? -11.958 -8.767 9.949 1.00 77.06 247 ASN A C 1
ATOM 1944 O O . ASN A 1 247 ? -11.350 -9.387 10.816 1.00 77.06 247 ASN A O 1
ATOM 1948 N N . VAL A 1 248 ? -11.460 -8.611 8.713 1.00 80.69 248 VAL A N 1
ATOM 1949 C CA . VAL A 1 248 ? -10.123 -9.102 8.316 1.00 80.69 248 VAL A CA 1
ATOM 1950 C C . VAL A 1 248 ? -9.013 -8.096 8.609 1.00 80.69 248 VAL A C 1
ATOM 1952 O O . VAL A 1 248 ? -7.876 -8.505 8.831 1.00 80.69 248 VAL A O 1
ATOM 1955 N N . TYR A 1 249 ? -9.366 -6.815 8.722 1.00 83.38 249 TYR A N 1
ATOM 1956 C CA . TYR A 1 249 ? -8.470 -5.683 8.951 1.00 83.38 249 TYR A CA 1
ATOM 1957 C C . TYR A 1 249 ? -7.331 -5.934 9.952 1.00 83.38 249 TYR A C 1
ATOM 1959 O O . TYR A 1 249 ? -6.164 -5.762 9.603 1.00 83.38 249 TYR A O 1
ATOM 1967 N N . LEU A 1 250 ? -7.654 -6.353 11.181 1.00 84.94 250 LEU A N 1
ATOM 1968 C CA . LEU A 1 250 ? -6.648 -6.488 12.240 1.00 84.94 250 LEU A CA 1
ATOM 1969 C C . LEU A 1 250 ? -5.582 -7.536 11.900 1.00 84.94 250 LEU A C 1
ATOM 1971 O O . LEU A 1 250 ? -4.420 -7.348 12.239 1.00 84.94 250 LEU A O 1
ATOM 1975 N N . LEU A 1 251 ? -5.965 -8.598 11.185 1.00 85.50 251 LEU A N 1
ATOM 1976 C CA . LEU A 1 251 ? -5.020 -9.627 10.750 1.00 85.50 251 LEU A CA 1
ATOM 1977 C C . LEU A 1 251 ? -4.037 -9.048 9.730 1.00 85.50 251 LEU A C 1
ATOM 1979 O O . LEU A 1 251 ? -2.834 -9.207 9.890 1.00 85.50 251 LEU A O 1
ATOM 1983 N N . GLU A 1 252 ? -4.539 -8.339 8.715 1.00 87.75 252 GLU A N 1
ATOM 1984 C CA . GLU A 1 252 ? -3.683 -7.719 7.696 1.00 87.75 252 GLU A CA 1
ATOM 1985 C C . GLU A 1 252 ? -2.713 -6.709 8.311 1.00 87.75 252 GLU A C 1
ATOM 1987 O O . GLU A 1 252 ? -1.532 -6.696 7.968 1.00 87.75 252 GLU A O 1
ATOM 1992 N N . LEU A 1 253 ? -3.190 -5.893 9.257 1.00 85.56 253 LEU A N 1
ATOM 1993 C CA . LEU A 1 253 ? -2.352 -4.906 9.931 1.00 85.56 253 LEU A CA 1
ATOM 1994 C C . LEU A 1 253 ? -1.228 -5.566 10.737 1.00 85.56 253 LEU A C 1
ATOM 1996 O O . LEU A 1 253 ? -0.071 -5.172 10.592 1.00 85.56 253 LEU A O 1
ATOM 2000 N N . VAL A 1 254 ? -1.564 -6.570 11.554 1.00 87.62 254 VAL A N 1
ATOM 2001 C CA . VAL A 1 254 ? -0.598 -7.318 12.374 1.00 87.62 254 VAL A CA 1
ATOM 2002 C C . VAL A 1 254 ? 0.464 -7.960 11.484 1.00 87.62 254 VAL A C 1
ATOM 2004 O O . VAL A 1 254 ? 1.656 -7.819 11.758 1.00 87.62 254 VAL A O 1
ATOM 2007 N N . THR A 1 255 ? 0.048 -8.609 10.393 1.00 89.06 255 THR A N 1
ATOM 2008 C CA . THR A 1 255 ? 0.955 -9.254 9.433 1.00 89.06 255 THR A CA 1
ATOM 2009 C C . THR A 1 255 ? 1.908 -8.246 8.798 1.00 89.06 255 THR A C 1
ATOM 2011 O O . THR A 1 255 ? 3.124 -8.440 8.830 1.00 89.06 255 THR A O 1
ATOM 2014 N N . ILE A 1 256 ? 1.379 -7.132 8.282 1.00 89.69 256 ILE A N 1
ATOM 2015 C CA . ILE A 1 256 ? 2.187 -6.064 7.682 1.00 89.69 256 ILE A CA 1
ATOM 2016 C C . ILE A 1 256 ? 3.179 -5.494 8.699 1.00 89.69 256 ILE A C 1
ATOM 2018 O O . ILE A 1 256 ? 4.352 -5.295 8.381 1.00 89.69 256 ILE A O 1
ATOM 2022 N N . TRP A 1 257 ? 2.738 -5.252 9.934 1.00 89.56 257 TRP A N 1
ATOM 2023 C CA . TRP A 1 257 ? 3.599 -4.683 10.964 1.00 89.56 257 TRP A CA 1
ATOM 2024 C C . TRP A 1 257 ? 4.736 -5.616 11.370 1.00 89.56 257 TRP A C 1
ATOM 2026 O O . TRP A 1 257 ? 5.886 -5.181 11.460 1.00 89.56 257 TRP A O 1
ATOM 2036 N N . LYS A 1 258 ? 4.438 -6.907 11.561 1.00 89.50 258 LYS A N 1
ATOM 2037 C CA . LYS A 1 258 ? 5.453 -7.929 11.849 1.00 89.50 258 LYS A CA 1
ATOM 2038 C C . LYS A 1 258 ? 6.521 -7.970 10.769 1.00 89.50 258 LYS A C 1
ATOM 2040 O O . LYS A 1 258 ? 7.707 -8.032 11.080 1.00 89.50 258 LYS A O 1
ATOM 2045 N N . MET A 1 259 ? 6.113 -7.884 9.509 1.00 89.31 259 MET A N 1
ATOM 2046 C CA . MET A 1 259 ? 7.066 -7.861 8.411 1.00 89.31 259 MET A CA 1
ATOM 2047 C C . MET A 1 259 ? 7.916 -6.599 8.367 1.00 89.31 259 MET A C 1
ATOM 2049 O O . MET A 1 259 ? 9.118 -6.703 8.153 1.00 89.31 259 MET A O 1
ATOM 2053 N N . ILE A 1 260 ? 7.315 -5.420 8.562 1.00 91.75 260 ILE A N 1
ATOM 2054 C CA . ILE A 1 260 ? 8.071 -4.162 8.614 1.00 91.75 260 ILE A CA 1
ATOM 2055 C C . ILE A 1 260 ? 9.130 -4.257 9.717 1.00 91.75 260 ILE A C 1
ATOM 2057 O O . ILE A 1 260 ? 10.298 -3.988 9.458 1.00 91.75 260 ILE A O 1
ATOM 2061 N N . LYS A 1 261 ? 8.746 -4.718 10.916 1.00 91.19 261 LYS A N 1
ATOM 2062 C CA . LYS A 1 261 ? 9.677 -4.936 12.033 1.00 91.19 261 LYS A CA 1
ATOM 2063 C C . LYS A 1 261 ? 10.798 -5.909 11.670 1.00 91.19 261 LYS A C 1
ATOM 2065 O O . LYS A 1 261 ? 11.958 -5.576 11.874 1.00 91.19 261 LYS A O 1
ATOM 2070 N N . LYS A 1 262 ? 10.461 -7.063 11.088 1.00 90.06 262 LYS A N 1
ATOM 2071 C CA . LYS A 1 262 ? 11.448 -8.056 10.644 1.00 90.06 262 LYS A CA 1
ATOM 2072 C C . LYS A 1 262 ? 12.433 -7.465 9.629 1.00 90.06 262 LYS A C 1
ATOM 2074 O O . LYS A 1 262 ? 13.627 -7.704 9.726 1.00 90.06 262 LYS A O 1
ATOM 2079 N N . ASN A 1 263 ? 11.955 -6.661 8.682 1.00 89.06 263 ASN A N 1
ATOM 2080 C CA . ASN A 1 263 ? 12.816 -6.067 7.660 1.00 89.06 263 ASN A CA 1
ATOM 2081 C C . ASN A 1 263 ? 13.651 -4.889 8.176 1.00 89.06 263 ASN A C 1
ATOM 2083 O O . ASN A 1 263 ? 14.678 -4.583 7.577 1.00 89.06 263 ASN A O 1
ATOM 2087 N N . CYS A 1 264 ? 13.300 -4.281 9.316 1.00 91.38 264 CYS A N 1
ATOM 2088 C CA . CYS A 1 264 ? 14.213 -3.373 10.021 1.00 91.38 264 CYS A CA 1
ATOM 2089 C C . CYS A 1 264 ? 15.485 -4.083 10.524 1.00 91.38 264 CYS A C 1
ATOM 2091 O O . CYS A 1 264 ? 16.458 -3.408 10.853 1.00 91.38 264 CYS A O 1
ATOM 2093 N N . GLU A 1 265 ? 15.481 -5.416 10.585 1.00 90.50 265 GLU A N 1
ATOM 2094 C CA . GLU A 1 265 ? 16.620 -6.259 10.967 1.00 90.50 265 GLU A CA 1
ATOM 2095 C C . GLU A 1 265 ? 17.296 -6.911 9.742 1.00 90.50 265 GLU A C 1
ATOM 2097 O O . GLU A 1 265 ? 18.157 -7.776 9.904 1.00 90.50 265 GLU A O 1
ATOM 2102 N N . SER A 1 266 ? 16.917 -6.521 8.512 1.00 86.06 266 SER A N 1
ATOM 2103 C CA . SER A 1 266 ? 17.531 -7.052 7.287 1.00 86.06 266 SER A CA 1
ATOM 2104 C C . SER A 1 266 ? 19.023 -6.713 7.224 1.00 86.06 266 SER A C 1
ATOM 2106 O O . SER A 1 266 ? 19.455 -5.653 7.670 1.00 86.06 266 SER A O 1
ATOM 2108 N N . VAL A 1 267 ? 19.819 -7.613 6.645 1.00 85.38 267 VAL A N 1
ATOM 2109 C CA . VAL A 1 267 ? 21.247 -7.369 6.376 1.00 85.38 267 VAL A CA 1
ATOM 2110 C C . VAL A 1 267 ? 21.421 -6.429 5.178 1.00 85.38 267 VAL A C 1
ATOM 2112 O O . VAL A 1 267 ? 22.427 -5.725 5.089 1.00 85.38 267 VAL A O 1
ATOM 2115 N N . ASP A 1 268 ? 20.440 -6.390 4.269 1.00 82.19 268 ASP A N 1
ATOM 2116 C CA . ASP A 1 268 ? 20.443 -5.456 3.148 1.00 82.19 268 ASP A CA 1
ATOM 2117 C C . ASP A 1 268 ? 20.110 -4.040 3.634 1.00 82.19 268 ASP A C 1
ATOM 2119 O O . ASP A 1 268 ? 19.043 -3.774 4.194 1.00 82.19 268 ASP A O 1
ATOM 2123 N N . SER A 1 269 ? 21.041 -3.108 3.420 1.00 82.00 269 SER A N 1
ATOM 2124 C CA . SER A 1 269 ? 20.900 -1.733 3.901 1.00 82.00 269 SER A CA 1
ATOM 2125 C C . SER A 1 269 ? 19.751 -0.983 3.223 1.00 82.00 269 SER A C 1
ATOM 2127 O O . SER A 1 269 ? 19.144 -0.120 3.856 1.00 82.00 269 SER A O 1
ATOM 2129 N N . GLY A 1 270 ? 19.414 -1.318 1.974 1.00 78.94 270 GLY A N 1
ATOM 2130 C CA . GLY A 1 270 ? 18.295 -0.717 1.251 1.00 78.94 270 GLY A CA 1
ATOM 2131 C C . GLY A 1 270 ? 16.944 -1.166 1.806 1.00 78.94 270 GLY A C 1
ATOM 2132 O O . GLY A 1 270 ? 16.089 -0.331 2.104 1.00 78.94 270 GLY A O 1
ATOM 2133 N N . GLU A 1 271 ? 16.767 -2.472 2.009 1.00 80.75 271 GLU A N 1
ATOM 2134 C CA . GLU A 1 271 ? 15.580 -3.049 2.648 1.00 80.75 271 GLU A CA 1
ATOM 2135 C C . GLU A 1 271 ? 15.393 -2.526 4.072 1.00 80.75 271 GLU A C 1
ATOM 2137 O O . GLU A 1 271 ? 14.281 -2.145 4.450 1.00 80.75 271 GLU A O 1
ATOM 2142 N N . MET A 1 272 ? 16.485 -2.447 4.839 1.00 88.00 272 MET A N 1
ATOM 2143 C CA . MET A 1 272 ? 16.481 -1.910 6.195 1.00 88.00 272 MET A CA 1
ATOM 2144 C C . MET A 1 272 ? 15.998 -0.452 6.222 1.00 88.00 272 MET A C 1
ATOM 2146 O O . MET A 1 272 ? 15.090 -0.117 6.988 1.00 88.00 272 MET A O 1
ATOM 2150 N N . LEU A 1 273 ? 16.569 0.425 5.387 1.00 87.75 273 LEU A N 1
ATOM 2151 C CA . LEU A 1 273 ? 16.190 1.844 5.328 1.00 87.75 273 LEU A CA 1
ATOM 2152 C C . LEU A 1 273 ? 14.727 2.030 4.907 1.00 87.75 273 LEU A C 1
ATOM 2154 O O . LEU A 1 273 ? 13.990 2.799 5.531 1.00 87.75 273 LEU A O 1
ATOM 2158 N N . MET A 1 274 ? 14.275 1.263 3.916 1.00 88.19 274 MET A N 1
ATOM 2159 C CA . MET A 1 274 ? 12.882 1.244 3.472 1.00 88.19 274 MET A CA 1
ATOM 2160 C C . MET A 1 274 ? 11.935 0.812 4.594 1.00 88.19 274 MET A C 1
ATOM 2162 O O . MET A 1 274 ? 10.919 1.473 4.841 1.00 88.19 274 MET A O 1
ATOM 2166 N N . ALA A 1 275 ? 12.284 -0.252 5.320 1.00 91.75 275 ALA A N 1
ATOM 2167 C CA . ALA A 1 275 ? 11.513 -0.719 6.463 1.00 91.75 275 ALA A CA 1
ATOM 2168 C C . ALA A 1 275 ? 11.451 0.339 7.574 1.00 91.75 275 ALA A C 1
ATOM 2170 O O . ALA A 1 275 ? 10.373 0.580 8.116 1.00 91.75 275 ALA A O 1
ATOM 2171 N N . TYR A 1 276 ? 12.547 1.048 7.869 1.00 92.50 276 TYR A N 1
ATOM 2172 C CA . TYR A 1 276 ? 12.538 2.159 8.830 1.00 92.50 276 TYR A CA 1
ATOM 2173 C C . TYR A 1 276 ? 11.644 3.326 8.393 1.00 92.50 276 TYR A C 1
ATOM 2175 O O . TYR A 1 276 ? 10.888 3.859 9.214 1.00 92.50 276 TYR A O 1
ATOM 2183 N N . GLY A 1 277 ? 11.678 3.705 7.112 1.00 91.69 277 GLY A N 1
ATOM 2184 C CA . GLY A 1 277 ? 10.794 4.737 6.559 1.00 91.69 277 GLY A CA 1
ATOM 2185 C C . GLY A 1 277 ? 9.315 4.370 6.718 1.00 91.69 277 GLY A C 1
ATOM 2186 O O . GLY A 1 277 ? 8.507 5.164 7.214 1.00 91.69 277 GLY A O 1
ATOM 2187 N N . MET A 1 278 ? 8.969 3.123 6.388 1.00 92.25 278 MET A N 1
ATOM 2188 C CA . MET A 1 278 ? 7.627 2.570 6.588 1.00 92.25 278 MET A CA 1
ATOM 2189 C C . MET A 1 278 ? 7.233 2.505 8.062 1.00 92.25 278 MET A C 1
ATOM 2191 O O . MET A 1 278 ? 6.111 2.878 8.414 1.00 92.25 278 MET A O 1
ATOM 2195 N N . LYS A 1 279 ? 8.157 2.066 8.923 1.00 93.06 279 LYS A N 1
ATOM 2196 C CA . LYS A 1 279 ? 7.959 1.937 10.367 1.00 93.06 279 LYS A CA 1
ATOM 2197 C C . LYS A 1 279 ? 7.544 3.268 10.977 1.00 93.06 279 LYS A C 1
ATOM 2199 O O . LYS A 1 279 ? 6.467 3.368 11.561 1.00 93.06 279 LYS A O 1
ATOM 2204 N N . LYS A 1 280 ? 8.329 4.313 10.708 1.00 91.81 280 LYS A N 1
ATOM 2205 C CA . LYS A 1 280 ? 8.048 5.680 11.157 1.00 91.81 280 LYS A CA 1
ATOM 2206 C C . LYS A 1 280 ? 6.675 6.162 10.686 1.00 91.81 280 LYS A C 1
ATOM 2208 O O . LYS A 1 280 ? 5.947 6.819 11.428 1.00 91.81 280 LYS A O 1
ATOM 2213 N N . LYS A 1 281 ? 6.292 5.852 9.440 1.00 89.31 281 LYS A N 1
ATOM 2214 C CA . LYS A 1 281 ? 4.986 6.260 8.904 1.00 89.31 281 LYS A CA 1
ATOM 2215 C C . LYS A 1 281 ? 3.823 5.509 9.554 1.00 89.31 281 LYS A C 1
ATOM 2217 O O . LYS A 1 281 ? 2.780 6.119 9.779 1.00 89.31 281 LYS A O 1
ATOM 2222 N N . HIS A 1 282 ? 4.006 4.227 9.856 1.00 88.31 282 HIS A N 1
ATOM 2223 C CA . HIS A 1 282 ? 3.029 3.397 10.555 1.00 88.31 282 HIS A CA 1
ATOM 2224 C C . HIS A 1 282 ? 2.817 3.869 12.004 1.00 88.31 282 HIS A C 1
ATOM 2226 O O . HIS A 1 282 ? 1.672 4.041 12.428 1.00 88.31 282 HIS A O 1
ATOM 2232 N N . GLU A 1 283 ? 3.899 4.159 12.732 1.00 89.06 283 GLU A N 1
ATOM 2233 C CA . GLU A 1 283 ? 3.863 4.638 14.125 1.00 89.06 283 GLU A CA 1
ATOM 2234 C C . GLU A 1 283 ? 3.073 5.945 14.261 1.00 89.06 283 GLU A C 1
ATOM 2236 O O . GLU A 1 283 ? 2.212 6.051 15.131 1.00 89.06 283 GLU A O 1
ATOM 2241 N N . ASN A 1 284 ? 3.223 6.881 13.315 1.00 86.31 284 ASN A N 1
ATOM 2242 C CA . ASN A 1 284 ? 2.465 8.142 13.310 1.00 86.31 284 ASN A CA 1
ATOM 2243 C C . ASN A 1 284 ? 0.937 7.974 13.392 1.00 86.31 284 ASN A C 1
ATOM 2245 O O . ASN A 1 284 ? 0.242 8.914 13.778 1.00 86.31 284 ASN A O 1
ATOM 2249 N N . TYR A 1 285 ? 0.400 6.828 12.966 1.00 78.75 285 TYR A N 1
ATOM 2250 C CA . TYR A 1 285 ? -1.035 6.567 13.008 1.00 78.75 285 TYR A CA 1
ATOM 2251 C C . TYR A 1 285 ? -1.420 5.593 14.124 1.00 78.75 285 TYR A C 1
ATOM 2253 O O . TYR A 1 285 ? -2.382 5.848 14.846 1.00 78.75 285 TYR A O 1
ATOM 2261 N N . TRP A 1 286 ? -0.698 4.479 14.258 1.00 83.62 286 TRP A N 1
ATOM 2262 C CA . TRP A 1 286 ? -1.108 3.378 15.134 1.00 83.62 286 TRP A CA 1
ATOM 2263 C C . TRP A 1 286 ? -0.519 3.453 16.539 1.00 83.62 286 TRP A C 1
ATOM 2265 O O . TRP A 1 286 ? -0.987 2.730 17.413 1.00 83.62 286 TRP A O 1
ATOM 2275 N N . GLU A 1 287 ? 0.479 4.306 16.786 1.00 85.50 287 GLU A N 1
ATOM 2276 C CA . GLU A 1 287 ? 1.120 4.389 18.100 1.00 85.50 287 GLU A CA 1
ATOM 2277 C C . GLU A 1 287 ? 0.248 5.106 19.140 1.00 85.50 287 GLU A C 1
ATOM 2279 O O . GLU A 1 287 ? 0.253 4.738 20.320 1.00 85.50 287 GLU A O 1
ATOM 2284 N N . ASN A 1 288 ? -0.529 6.104 18.710 1.00 87.75 288 ASN A N 1
ATOM 2285 C CA . ASN A 1 288 ? -1.466 6.799 19.582 1.00 87.75 288 ASN A CA 1
ATOM 2286 C C . ASN A 1 288 ? -2.808 6.057 19.634 1.00 87.75 288 ASN A C 1
ATOM 2288 O O . ASN A 1 288 ? -3.710 6.307 18.831 1.00 87.75 288 ASN A O 1
ATOM 2292 N N . VAL A 1 289 ? -2.939 5.169 20.621 1.00 89.50 289 VAL A N 1
ATOM 2293 C CA . VAL A 1 289 ? -4.139 4.346 20.833 1.00 89.50 289 VAL A CA 1
ATOM 2294 C C . VAL A 1 289 ? -5.416 5.161 21.069 1.00 89.50 289 VAL A C 1
ATOM 2296 O O . VAL A 1 289 ? -6.496 4.687 20.722 1.00 89.50 289 VAL A O 1
ATOM 2299 N N . ASP A 1 290 ? -5.311 6.398 21.571 1.00 87.94 290 ASP A N 1
ATOM 2300 C CA . ASP A 1 290 ? -6.468 7.276 21.815 1.00 87.94 290 ASP A CA 1
ATOM 2301 C C . ASP A 1 290 ? -7.141 7.744 20.519 1.00 87.94 290 ASP A C 1
ATOM 2303 O O . ASP A 1 290 ? -8.336 8.039 20.503 1.00 87.94 290 ASP A O 1
ATOM 2307 N N . ASN A 1 291 ? -6.387 7.777 19.418 1.00 84.50 291 ASN A N 1
ATOM 2308 C CA . ASN A 1 291 ? -6.874 8.225 18.116 1.00 84.50 291 ASN A CA 1
ATOM 2309 C C . ASN A 1 291 ? -7.416 7.080 17.249 1.00 84.50 291 ASN A C 1
ATOM 2311 O O . ASN A 1 291 ? -7.922 7.328 16.149 1.00 84.50 291 ASN A O 1
ATOM 2315 N N . ILE A 1 292 ? -7.309 5.828 17.704 1.00 85.94 292 ILE A N 1
ATOM 2316 C CA . ILE A 1 292 ? -7.778 4.683 16.928 1.00 85.94 292 ILE A CA 1
ATOM 2317 C C . ILE A 1 292 ? -9.299 4.577 17.049 1.00 85.94 292 ILE A C 1
ATOM 2319 O O . ILE A 1 292 ? -9.879 4.649 18.131 1.00 85.94 292 ILE A O 1
ATOM 2323 N N . ASN A 1 293 ? -9.975 4.365 15.923 1.00 86.75 293 ASN A N 1
ATOM 2324 C CA . ASN A 1 293 ? -11.406 4.108 15.935 1.00 86.75 293 ASN A CA 1
ATOM 2325 C C . ASN A 1 293 ? -11.677 2.679 16.444 1.00 86.75 293 ASN A C 1
ATOM 2327 O O . ASN A 1 293 ? -11.336 1.703 15.775 1.00 86.75 293 ASN A O 1
ATOM 2331 N N . MET A 1 294 ? -12.312 2.558 17.615 1.00 90.56 294 MET A N 1
ATOM 2332 C CA . MET A 1 294 ? -12.571 1.270 18.277 1.00 90.56 294 MET A CA 1
ATOM 2333 C C . MET A 1 294 ? -13.451 0.319 17.460 1.00 90.56 294 MET A C 1
ATOM 2335 O O . MET A 1 294 ? -13.361 -0.895 17.647 1.00 90.56 294 MET A O 1
ATOM 2339 N N . MET A 1 295 ? -14.235 0.828 16.503 1.00 87.50 295 MET A N 1
ATOM 2340 C CA . MET A 1 295 ? -15.045 -0.021 15.623 1.00 87.50 295 MET A CA 1
ATOM 2341 C C . MET A 1 295 ? -14.196 -0.988 14.790 1.00 87.50 295 MET A C 1
ATOM 2343 O O . MET A 1 295 ? -14.673 -2.069 14.453 1.00 87.50 295 MET A O 1
ATOM 2347 N N . LEU A 1 296 ? -12.925 -0.651 14.526 1.00 86.94 296 LEU A N 1
ATOM 2348 C CA . LEU A 1 296 ? -11.973 -1.547 13.862 1.00 86.94 296 LEU A CA 1
ATOM 2349 C C . LEU A 1 296 ? -11.719 -2.831 14.660 1.00 86.94 296 LEU A C 1
ATOM 2351 O O . LEU A 1 296 ? -11.543 -3.890 14.068 1.00 86.94 296 LEU A O 1
ATOM 2355 N N . TYR A 1 297 ? -11.715 -2.747 15.991 1.00 91.19 297 TYR A N 1
ATOM 2356 C CA . TYR A 1 297 ? -11.526 -3.898 16.875 1.00 91.19 297 TYR A CA 1
ATOM 2357 C C . TYR A 1 297 ? -12.850 -4.594 17.175 1.00 91.19 297 TYR A C 1
ATOM 2359 O O . TYR A 1 297 ? -12.921 -5.820 17.128 1.00 91.19 297 TYR A O 1
ATOM 2367 N N . VAL A 1 298 ? -13.918 -3.825 17.414 1.00 90.50 298 VAL A N 1
ATOM 2368 C CA . VAL A 1 298 ? -15.269 -4.364 17.641 1.00 90.50 298 VAL A CA 1
ATOM 2369 C C . VAL A 1 298 ? -15.704 -5.255 16.480 1.00 90.50 298 VAL A C 1
ATOM 2371 O O . VAL A 1 298 ? -16.174 -6.363 16.715 1.00 90.50 298 VAL A O 1
ATOM 2374 N N . ALA A 1 299 ? -15.494 -4.830 15.230 1.00 88.38 299 ALA A N 1
ATOM 2375 C CA . ALA A 1 299 ? -15.841 -5.635 14.058 1.00 88.38 299 ALA A CA 1
ATOM 2376 C C . ALA A 1 299 ? -15.144 -7.008 14.043 1.00 88.38 299 ALA A C 1
ATOM 2378 O O . ALA A 1 299 ? -15.716 -7.991 13.582 1.00 88.38 299 ALA A O 1
ATOM 2379 N N . VAL A 1 300 ? -13.921 -7.085 14.573 1.00 89.12 300 VAL A N 1
ATOM 2380 C CA . VAL A 1 300 ? -13.151 -8.330 14.684 1.00 89.12 300 VAL A CA 1
ATOM 2381 C C . VAL A 1 300 ? -13.662 -9.189 15.840 1.00 89.12 300 VAL A C 1
ATOM 2383 O O . VAL A 1 300 ? -13.747 -10.404 15.696 1.00 89.12 300 VAL A O 1
ATOM 2386 N N . VAL A 1 301 ? -14.057 -8.577 16.962 1.00 91.19 301 VAL A N 1
ATOM 2387 C CA . VAL A 1 301 ? -14.700 -9.296 18.076 1.00 91.19 301 VAL A CA 1
ATOM 2388 C C . VAL A 1 301 ? -16.028 -9.923 17.643 1.00 91.19 301 VAL A C 1
ATOM 2390 O O . VAL A 1 301 ? -16.342 -11.044 18.046 1.00 91.19 301 VAL A O 1
ATOM 2393 N N . LEU A 1 302 ? -16.797 -9.213 16.815 1.00 87.56 302 LEU A N 1
ATOM 2394 C CA . LEU A 1 302 ? -18.072 -9.690 16.280 1.00 87.56 302 LEU A CA 1
ATOM 2395 C C . LEU A 1 302 ? -17.904 -10.779 15.204 1.00 87.56 302 LEU A C 1
ATOM 2397 O O . LEU A 1 302 ? -18.867 -11.486 14.909 1.00 87.56 302 LEU A O 1
ATOM 2401 N N . ASP A 1 303 ? -16.697 -10.982 14.659 1.00 84.00 303 ASP A N 1
ATOM 2402 C CA . ASP A 1 303 ? -16.407 -12.135 13.803 1.00 84.00 303 ASP A CA 1
ATOM 2403 C C . ASP A 1 303 ? -16.420 -13.418 14.644 1.00 84.00 303 ASP A C 1
ATOM 2405 O O . ASP A 1 303 ? -15.627 -13.597 15.577 1.00 84.00 303 ASP A O 1
ATOM 2409 N N . LEU A 1 304 ? -17.324 -14.336 14.287 1.00 84.75 304 LEU A N 1
ATOM 2410 C CA . LEU A 1 304 ? -17.531 -15.595 14.998 1.00 84.75 304 LEU A CA 1
ATOM 2411 C C . LEU A 1 304 ? -16.255 -16.440 15.117 1.00 84.75 304 LEU A C 1
ATOM 2413 O O . LEU A 1 304 ? -16.148 -17.215 16.063 1.00 84.75 304 LEU A O 1
ATOM 2417 N N . ARG A 1 305 ? -15.293 -16.269 14.203 1.00 86.44 305 ARG A N 1
ATOM 2418 C CA . ARG A 1 305 ? -14.045 -17.043 14.157 1.00 86.44 305 ARG A CA 1
ATOM 2419 C C . ARG A 1 305 ? -12.945 -16.499 15.070 1.00 86.44 305 ARG A C 1
ATOM 2421 O O . ARG A 1 305 ? -11.980 -17.207 15.319 1.00 86.44 305 ARG A O 1
ATOM 2428 N N . ARG A 1 306 ? -13.034 -15.236 15.507 1.00 83.62 306 ARG A N 1
ATOM 2429 C CA . ARG A 1 306 ? -11.927 -14.525 16.181 1.00 83.62 306 ARG A CA 1
ATOM 2430 C C . ARG A 1 306 ? -12.248 -14.202 17.637 1.00 83.62 306 ARG A C 1
ATOM 2432 O O . ARG A 1 306 ? -11.473 -14.547 18.528 1.00 83.62 306 ARG A O 1
ATOM 2439 N N . LYS A 1 307 ? -13.416 -13.598 17.888 1.00 88.25 307 LYS A N 1
ATOM 2440 C CA . LYS A 1 307 ? -13.879 -13.221 19.237 1.00 88.25 307 LYS A CA 1
ATOM 2441 C C . LYS A 1 307 ? -12.875 -12.321 19.989 1.00 88.25 307 LYS A C 1
ATOM 2443 O O . LYS A 1 307 ? -11.917 -11.791 19.426 1.00 88.25 307 LYS A O 1
ATOM 2448 N N . VAL A 1 308 ? -13.118 -12.108 21.283 1.00 92.44 308 VAL A N 1
ATOM 2449 C CA . VAL A 1 308 ? -12.316 -11.220 22.148 1.00 92.44 308 VAL A CA 1
ATOM 2450 C C . VAL A 1 308 ? -10.887 -11.736 22.341 1.00 92.44 308 VAL A C 1
ATOM 2452 O O . VAL A 1 308 ? -9.945 -10.946 22.329 1.00 92.44 308 VAL A O 1
ATOM 2455 N N . HIS A 1 309 ? -10.703 -13.053 22.481 1.00 90.94 309 HIS A N 1
ATOM 2456 C CA . HIS A 1 309 ? -9.387 -13.648 22.735 1.00 90.94 309 HIS A CA 1
ATOM 2457 C C . HIS A 1 309 ? -8.382 -13.349 21.619 1.00 90.94 309 HIS A C 1
ATOM 2459 O O . HIS A 1 309 ? -7.252 -12.961 21.912 1.00 90.94 309 HIS A O 1
ATOM 2465 N N . TYR A 1 310 ? -8.805 -13.441 20.354 1.00 91.50 310 TYR A N 1
ATOM 2466 C CA . TYR A 1 310 ? -7.956 -13.089 19.218 1.00 91.50 310 TYR A CA 1
ATOM 2467 C C . TYR A 1 310 ? -7.565 -11.609 19.231 1.00 91.50 310 TYR A C 1
ATOM 2469 O O . TYR A 1 310 ? -6.401 -11.272 19.033 1.00 91.50 310 TYR A O 1
ATOM 2477 N N . VAL A 1 311 ? -8.522 -10.715 19.500 1.00 93.19 311 VAL A N 1
ATOM 2478 C CA . VAL A 1 311 ? -8.253 -9.271 19.568 1.00 93.19 311 VAL A CA 1
ATOM 2479 C C . VAL A 1 311 ? -7.274 -8.947 20.695 1.00 93.19 311 VAL A C 1
ATOM 2481 O O . VAL A 1 311 ? -6.338 -8.182 20.483 1.00 93.19 311 VAL A O 1
ATOM 2484 N N . LYS A 1 312 ? -7.430 -9.577 21.863 1.00 94.00 312 LYS A N 1
ATOM 2485 C CA . LYS A 1 312 ? -6.497 -9.431 22.986 1.00 94.00 312 LYS A CA 1
ATOM 2486 C C . LYS A 1 312 ? -5.089 -9.907 22.624 1.00 94.00 312 LYS A C 1
ATOM 2488 O O . LYS A 1 312 ? -4.124 -9.203 22.906 1.00 94.00 312 LYS A O 1
ATOM 2493 N N . TRP A 1 313 ? -4.973 -11.073 21.987 1.00 93.31 313 TRP A N 1
ATOM 2494 C CA . TRP A 1 313 ? -3.690 -11.578 21.494 1.00 93.31 313 TRP A CA 1
ATOM 2495 C C . TRP A 1 313 ? -3.042 -10.596 20.510 1.00 93.31 313 TRP A C 1
ATOM 2497 O O . TRP A 1 313 ? -1.895 -10.205 20.707 1.00 93.31 313 TRP A O 1
ATOM 2507 N N . ALA A 1 314 ? -3.797 -10.133 19.511 1.00 92.25 314 ALA A N 1
ATOM 2508 C CA . ALA A 1 314 ? -3.304 -9.204 18.499 1.00 92.25 314 ALA A CA 1
ATOM 2509 C C . ALA A 1 314 ? -2.854 -7.869 19.112 1.00 92.25 314 ALA A C 1
ATOM 2511 O O . ALA A 1 314 ? -1.820 -7.339 18.728 1.00 92.25 314 ALA A O 1
ATOM 2512 N N . ILE A 1 315 ? -3.583 -7.332 20.093 1.00 93.81 315 ILE A N 1
ATOM 2513 C CA . ILE A 1 315 ? -3.185 -6.107 20.801 1.00 93.81 315 ILE A CA 1
ATOM 2514 C C . ILE A 1 315 ? -1.866 -6.314 21.563 1.00 93.81 315 ILE A C 1
ATOM 2516 O O . ILE A 1 315 ? -0.957 -5.495 21.438 1.00 93.81 315 ILE A O 1
ATOM 2520 N N . ASN A 1 316 ? -1.737 -7.414 22.308 1.00 93.50 316 ASN A N 1
ATOM 2521 C CA . ASN A 1 316 ? -0.532 -7.715 23.091 1.00 93.50 316 ASN A CA 1
ATOM 2522 C C . ASN A 1 316 ? 0.711 -7.954 22.224 1.00 93.50 316 ASN A C 1
ATOM 2524 O O . ASN A 1 316 ? 1.826 -7.683 22.652 1.00 93.50 316 ASN A O 1
ATOM 2528 N N . ASP A 1 317 ? 0.526 -8.478 21.016 1.00 90.06 317 ASP A N 1
ATOM 2529 C CA . ASP A 1 317 ? 1.608 -8.705 20.059 1.00 90.06 317 ASP A CA 1
ATOM 2530 C C . ASP A 1 317 ? 2.154 -7.389 19.468 1.00 90.06 317 ASP A C 1
ATOM 2532 O O . ASP A 1 317 ? 3.336 -7.268 19.135 1.00 90.06 317 ASP A O 1
ATOM 2536 N N . GLN A 1 318 ? 1.297 -6.376 19.345 1.00 89.12 318 GLN A N 1
ATOM 2537 C CA . GLN A 1 318 ? 1.618 -5.137 18.637 1.00 89.12 318 GLN A CA 1
ATOM 2538 C C . GLN A 1 318 ? 2.147 -4.037 19.562 1.00 89.12 318 GLN A C 1
ATOM 2540 O O . GLN A 1 318 ? 2.989 -3.240 19.132 1.00 89.12 318 GLN A O 1
ATOM 2545 N N . TYR A 1 319 ? 1.675 -4.009 20.810 1.00 91.56 319 TYR A N 1
ATOM 2546 C CA . TYR A 1 319 ? 1.875 -2.919 21.763 1.00 91.56 319 TYR A CA 1
ATOM 2547 C C . TYR A 1 319 ? 2.573 -3.379 23.048 1.00 91.56 319 TYR A C 1
ATOM 2549 O O . TYR A 1 319 ? 2.466 -4.533 23.453 1.00 91.56 319 TYR A O 1
ATOM 2557 N N . ASP A 1 320 ? 3.260 -2.453 23.723 1.00 93.94 320 ASP A N 1
ATOM 2558 C CA . ASP A 1 320 ? 3.751 -2.680 25.085 1.00 93.94 320 ASP A CA 1
ATOM 2559 C C . ASP A 1 320 ? 2.594 -2.914 26.072 1.00 93.94 320 ASP A C 1
ATOM 2561 O O . ASP A 1 320 ? 1.444 -2.564 25.802 1.00 93.94 320 ASP A O 1
ATOM 2565 N N . SER A 1 321 ? 2.898 -3.487 27.239 1.00 95.00 321 SER A N 1
ATOM 2566 C CA . SER A 1 321 ? 1.888 -3.895 28.223 1.00 95.00 321 SER A CA 1
ATOM 2567 C C . SER A 1 321 ? 0.974 -2.756 28.687 1.00 95.00 321 SER A C 1
ATOM 2569 O O . SER A 1 321 ? -0.201 -2.999 28.965 1.00 95.00 321 SER A O 1
ATOM 2571 N N . VAL A 1 322 ? 1.475 -1.517 28.740 1.00 95.50 322 VAL A N 1
ATOM 2572 C CA . VAL A 1 322 ? 0.707 -0.349 29.188 1.00 95.50 322 VAL A CA 1
ATOM 2573 C C . VAL A 1 322 ? -0.290 0.070 28.110 1.00 95.50 322 VAL A C 1
ATOM 2575 O O . VAL A 1 322 ? -1.486 0.200 28.385 1.00 95.50 322 VAL A O 1
ATOM 2578 N N . LYS A 1 323 ? 0.176 0.241 26.865 1.00 95.12 323 LYS A N 1
ATOM 2579 C CA . LYS A 1 323 ? -0.693 0.575 25.724 1.00 95.12 323 LYS A CA 1
ATOM 2580 C C . LYS A 1 323 ? -1.688 -0.548 25.430 1.00 95.12 323 LYS A C 1
ATOM 2582 O O . LYS A 1 323 ? -2.852 -0.265 25.154 1.00 95.12 323 LYS A O 1
ATOM 2587 N N . ALA A 1 324 ? -1.251 -1.801 25.536 1.00 95.75 324 ALA A N 1
ATOM 2588 C CA . ALA A 1 324 ? -2.080 -2.976 25.312 1.00 95.75 324 ALA A CA 1
ATOM 2589 C C . ALA A 1 324 ? -3.245 -3.061 26.310 1.00 95.75 324 ALA A C 1
ATOM 2591 O O . ALA A 1 324 ? -4.391 -3.227 25.892 1.00 95.75 324 ALA A O 1
ATOM 2592 N N . ALA A 1 325 ? -2.977 -2.876 27.609 1.00 96.44 325 ALA A N 1
ATOM 2593 C CA . ALA A 1 325 ? -4.017 -2.863 28.640 1.00 96.44 325 ALA A CA 1
ATOM 2594 C C . ALA A 1 325 ? -5.042 -1.746 28.394 1.00 96.44 325 ALA A C 1
ATOM 2596 O O . ALA A 1 325 ? -6.244 -2.003 28.339 1.00 96.44 325 ALA A O 1
ATOM 2597 N N . LYS A 1 326 ? -4.563 -0.522 28.135 1.00 96.81 326 LYS A N 1
ATOM 2598 C CA . LYS A 1 326 ? -5.428 0.625 27.828 1.00 96.81 326 LYS A CA 1
ATOM 2599 C C . LYS A 1 326 ? -6.317 0.367 26.609 1.00 96.81 326 LYS A C 1
ATOM 2601 O O . LYS A 1 326 ? -7.519 0.615 26.656 1.00 96.81 326 LYS A O 1
ATOM 2606 N N . LEU A 1 327 ? -5.737 -0.132 25.518 1.00 95.56 327 LEU A N 1
ATOM 2607 C CA . LEU A 1 327 ? -6.471 -0.401 24.284 1.00 95.56 327 LEU A CA 1
ATOM 2608 C C . LEU A 1 327 ? -7.500 -1.525 24.471 1.00 95.56 327 LEU A C 1
ATOM 2610 O O . LEU A 1 327 ? -8.624 -1.406 23.989 1.00 95.56 327 LEU A O 1
ATOM 2614 N N . HIS A 1 328 ? -7.154 -2.578 25.213 1.00 95.69 328 HIS A N 1
ATOM 2615 C CA . HIS A 1 328 ? -8.093 -3.635 25.579 1.00 95.69 328 HIS A CA 1
ATOM 2616 C C . HIS A 1 328 ? -9.305 -3.079 26.341 1.00 95.69 328 HIS A C 1
ATOM 2618 O O . HIS A 1 328 ? -10.446 -3.365 25.972 1.00 95.69 328 HIS A O 1
ATOM 2624 N N . ASP A 1 329 ? -9.079 -2.232 27.347 1.00 97.00 329 ASP A N 1
ATOM 2625 C CA . ASP A 1 329 ? -10.161 -1.620 28.124 1.00 97.00 329 ASP A CA 1
ATOM 2626 C C . ASP A 1 329 ? -11.041 -0.716 27.255 1.00 97.00 329 ASP A C 1
ATOM 2628 O O . ASP A 1 329 ? -12.267 -0.753 27.357 1.00 97.00 329 ASP A O 1
ATOM 2632 N N . MET A 1 330 ? -10.449 0.050 26.333 1.00 96.31 330 MET A N 1
ATOM 2633 C CA . MET A 1 330 ? -11.208 0.860 25.375 1.00 96.31 330 MET A CA 1
ATOM 2634 C C . MET A 1 330 ? -12.108 0.007 24.469 1.00 96.31 330 MET A C 1
ATOM 2636 O O . MET A 1 330 ? -13.257 0.389 24.217 1.00 96.31 330 MET A O 1
ATOM 2640 N N . VAL A 1 331 ? -11.620 -1.146 23.997 1.00 95.62 331 VAL A N 1
ATOM 2641 C CA . VAL A 1 331 ? -12.407 -2.086 23.181 1.00 95.62 331 VAL A CA 1
ATOM 2642 C C . VAL A 1 331 ? -13.560 -2.671 23.994 1.00 95.62 331 VAL A C 1
ATOM 2644 O O . VAL A 1 331 ? -14.703 -2.624 23.538 1.00 95.62 331 VAL A O 1
ATOM 2647 N N . MET A 1 332 ? -13.287 -3.165 25.204 1.00 96.75 332 MET A N 1
ATOM 2648 C CA . MET A 1 332 ? -14.308 -3.765 26.068 1.00 96.75 332 MET A CA 1
ATOM 2649 C C . MET A 1 332 ? -15.370 -2.750 26.491 1.00 96.75 332 MET A C 1
ATOM 2651 O O . MET A 1 332 ? -16.557 -3.028 26.357 1.00 96.75 332 MET A O 1
ATOM 2655 N N . ASN A 1 333 ? -14.969 -1.542 26.889 1.00 96.38 333 ASN A N 1
ATOM 2656 C CA . ASN A 1 333 ? -15.907 -0.470 27.218 1.00 96.38 333 ASN A CA 1
ATOM 2657 C C . ASN A 1 333 ? -16.785 -0.101 26.017 1.00 96.38 333 ASN A C 1
ATOM 2659 O O . ASN A 1 333 ? -17.985 0.100 26.169 1.00 96.38 333 ASN A O 1
ATOM 2663 N N . THR A 1 334 ? -16.212 -0.063 24.808 1.00 94.62 334 THR A N 1
ATOM 2664 C CA . THR A 1 334 ? -16.985 0.207 23.586 1.00 94.62 334 THR A CA 1
ATOM 2665 C C . THR A 1 334 ? -17.997 -0.904 23.298 1.00 94.62 334 THR A C 1
ATOM 2667 O O . THR A 1 334 ? -19.133 -0.603 22.938 1.00 94.62 334 THR A O 1
ATOM 2670 N N . LEU A 1 335 ? -17.619 -2.175 23.476 1.00 93.19 335 LEU A N 1
ATOM 2671 C CA . LEU A 1 335 ? -18.536 -3.313 23.338 1.00 93.19 335 LEU A CA 1
ATOM 2672 C C . LEU A 1 335 ? -19.686 -3.239 24.343 1.00 93.19 335 LEU A C 1
ATOM 2674 O O . LEU A 1 335 ? -20.839 -3.407 23.948 1.00 93.19 335 LEU A O 1
ATOM 2678 N N . THR A 1 336 ? -19.386 -2.942 25.609 1.00 95.19 336 THR A N 1
ATOM 2679 C CA . THR A 1 336 ? -20.398 -2.773 26.658 1.00 95.19 336 THR A CA 1
ATOM 2680 C C . THR A 1 336 ? -21.356 -1.636 26.315 1.00 95.19 336 THR A C 1
ATOM 2682 O O . THR A 1 336 ? -22.564 -1.850 26.302 1.00 95.19 336 THR A O 1
ATOM 2685 N N . SER A 1 337 ? -20.844 -0.464 25.918 1.00 93.50 337 SER A N 1
ATOM 2686 C CA . SER A 1 337 ? -21.698 0.661 25.512 1.00 93.50 337 SER A CA 1
ATOM 2687 C C . SER A 1 337 ? -22.568 0.335 24.295 1.00 93.50 337 SER A C 1
ATOM 2689 O O . SER A 1 337 ? 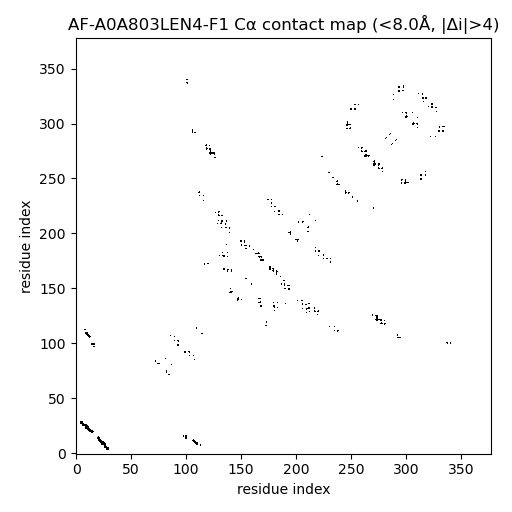-23.722 0.755 24.237 1.00 93.50 337 SER A O 1
ATOM 2691 N N . LEU A 1 338 ? -22.047 -0.414 23.315 1.00 90.44 338 LEU A N 1
ATOM 2692 C CA . LEU A 1 338 ? -22.845 -0.874 22.173 1.00 90.44 338 LEU A CA 1
ATOM 2693 C C . LEU A 1 338 ? -23.969 -1.810 22.622 1.00 90.44 338 LEU A C 1
ATOM 2695 O O . LEU A 1 338 ? -25.105 -1.644 22.184 1.00 90.44 338 LEU A O 1
ATOM 2699 N N . TYR A 1 339 ? -23.662 -2.771 23.493 1.00 90.31 339 TYR A N 1
ATOM 2700 C CA . TYR A 1 339 ? -24.654 -3.689 24.040 1.00 90.31 339 TYR A CA 1
ATOM 2701 C C . TYR A 1 339 ? -25.762 -2.937 24.786 1.00 90.31 339 TYR A C 1
ATOM 2703 O O . TYR A 1 339 ? -26.935 -3.127 24.478 1.00 90.31 339 TYR A O 1
ATOM 2711 N N . GLU A 1 340 ? -25.400 -2.039 25.703 1.00 92.25 340 GLU A N 1
ATOM 2712 C CA . GLU A 1 340 ? -26.349 -1.223 26.469 1.00 92.25 340 GLU A CA 1
ATOM 2713 C C . GLU A 1 340 ? -27.231 -0.364 25.556 1.00 92.25 340 GLU A C 1
ATOM 2715 O O . GLU A 1 340 ? -28.450 -0.314 25.737 1.00 92.25 340 GLU A O 1
ATOM 2720 N N . TYR A 1 341 ? -26.635 0.255 24.530 1.00 87.44 341 TYR A N 1
ATOM 2721 C CA . TYR A 1 341 ? -27.368 1.029 23.531 1.00 87.44 341 TYR A CA 1
ATOM 2722 C C . TYR A 1 341 ? -28.442 0.173 22.844 1.00 87.44 341 TYR A C 1
ATOM 2724 O O . TYR A 1 341 ? -29.618 0.537 22.855 1.00 87.44 341 TYR A O 1
ATOM 2732 N N . TYR A 1 342 ? -28.080 -0.993 22.304 1.00 84.44 342 TYR A N 1
ATOM 2733 C CA . TYR A 1 342 ? -29.043 -1.858 21.615 1.00 84.44 342 TYR A CA 1
ATOM 2734 C C . TYR A 1 342 ? -30.060 -2.515 22.556 1.00 84.44 342 TYR A C 1
ATOM 2736 O O . TYR A 1 342 ? -31.228 -2.642 22.187 1.00 84.44 342 TYR A O 1
ATOM 2744 N N . ALA A 1 343 ? -29.659 -2.887 23.773 1.00 88.19 343 ALA A N 1
ATOM 2745 C CA . ALA A 1 343 ? -30.571 -3.404 24.790 1.00 88.19 343 ALA A CA 1
ATOM 2746 C C . ALA A 1 343 ? -31.638 -2.358 25.157 1.00 88.19 343 ALA A C 1
ATOM 2748 O O . ALA A 1 343 ? -32.819 -2.686 25.259 1.00 88.19 343 ALA A O 1
ATOM 2749 N N . SER A 1 344 ? -31.252 -1.080 25.265 1.00 86.81 344 SER A N 1
ATOM 2750 C CA . SER A 1 344 ? -32.198 0.010 25.538 1.00 86.81 344 SER A CA 1
ATOM 2751 C C . SER A 1 344 ? -33.233 0.200 24.422 1.00 86.81 344 SER A C 1
ATOM 2753 O O . SER A 1 344 ? -34.398 0.470 24.711 1.00 86.81 344 SER A O 1
ATOM 2755 N N . LEU A 1 345 ? -32.843 -0.017 23.159 1.00 82.12 345 LEU A N 1
ATOM 2756 C CA . LEU A 1 345 ? -33.756 0.032 22.013 1.00 82.12 345 LEU A CA 1
ATOM 2757 C C . LEU A 1 345 ? -34.766 -1.119 22.034 1.00 82.12 345 LEU A C 1
ATOM 2759 O O . LEU A 1 345 ? -35.924 -0.925 21.667 1.00 82.12 345 LEU A O 1
ATOM 2763 N N . GLN A 1 346 ? -34.351 -2.315 22.462 1.00 76.25 346 GLN A N 1
ATOM 2764 C CA . GLN A 1 346 ? -35.273 -3.444 22.606 1.00 76.25 346 GLN A CA 1
ATOM 2765 C C . GLN A 1 346 ? -36.302 -3.178 23.704 1.00 76.25 346 GLN A C 1
ATOM 2767 O O . GLN A 1 346 ? -37.492 -3.353 23.463 1.00 76.25 346 GLN A O 1
ATOM 2772 N N . SER A 1 347 ? -35.874 -2.656 24.856 1.00 75.62 347 SER A N 1
ATOM 2773 C CA . SER A 1 347 ? -36.775 -2.298 25.960 1.00 75.62 347 SER A CA 1
ATOM 2774 C C . SER A 1 347 ? -37.801 -1.218 25.591 1.00 75.62 347 SER A C 1
ATOM 2776 O O . SER A 1 347 ? -38.889 -1.196 26.156 1.00 75.62 347 SER A O 1
ATOM 2778 N N . GLN A 1 348 ? -37.486 -0.335 24.637 1.00 65.62 348 GLN A N 1
ATOM 2779 C CA . GLN A 1 348 ? -38.410 0.692 24.135 1.00 65.62 348 GLN A CA 1
ATOM 2780 C C . GLN A 1 348 ? -39.415 0.165 23.095 1.00 65.62 348 GLN A C 1
ATOM 2782 O O . GLN A 1 348 ? -40.451 0.792 22.886 1.00 65.62 348 GLN A O 1
ATOM 2787 N N . ASN A 1 349 ? -39.129 -0.975 22.456 1.00 59.09 349 ASN A N 1
ATOM 2788 C CA . ASN A 1 349 ? -39.957 -1.568 21.398 1.00 59.09 349 ASN A CA 1
ATOM 2789 C C . ASN A 1 349 ? -40.925 -2.658 21.892 1.00 59.09 349 ASN A C 1
ATOM 2791 O O . ASN A 1 349 ? -41.687 -3.192 21.086 1.00 59.09 349 ASN A O 1
ATOM 2795 N N . VAL A 1 350 ? -40.927 -2.997 23.186 1.00 45.12 350 VAL A N 1
ATOM 2796 C CA . VAL A 1 350 ? -41.914 -3.921 23.769 1.00 45.12 350 VAL A CA 1
ATOM 2797 C C . VAL A 1 350 ? -43.210 -3.146 24.052 1.00 45.12 350 VAL A C 1
ATOM 2799 O O . VAL A 1 350 ? -43.196 -2.240 24.890 1.00 45.12 350 VAL A O 1
ATOM 2802 N N . PRO A 1 351 ? -44.350 -3.461 23.399 1.00 44.84 351 PRO A N 1
ATOM 2803 C CA . PRO A 1 351 ? -45.639 -2.952 23.840 1.00 44.84 351 PRO A CA 1
ATOM 2804 C C . PRO A 1 351 ? -45.882 -3.480 25.248 1.00 44.84 351 PRO A C 1
ATOM 2806 O O . PRO A 1 351 ? -45.639 -4.654 25.515 1.00 44.84 351 PRO A O 1
ATOM 2809 N N . ASN A 1 352 ? -46.365 -2.616 26.132 1.00 40.25 352 ASN A N 1
ATOM 2810 C CA . ASN A 1 352 ? -46.711 -2.937 27.510 1.00 40.25 352 ASN A CA 1
ATOM 2811 C C . ASN A 1 352 ? -47.873 -3.956 27.529 1.00 40.25 352 ASN A C 1
ATOM 2813 O O . ASN A 1 352 ? -49.031 -3.591 27.716 1.00 40.25 352 ASN A O 1
ATOM 2817 N N . VAL A 1 353 ? -47.584 -5.227 27.254 1.00 37.47 353 VAL A N 1
ATOM 2818 C CA . VAL A 1 353 ? -48.499 -6.340 27.476 1.00 37.47 353 VAL A CA 1
ATOM 2819 C C . VAL A 1 353 ? -48.129 -6.891 28.835 1.00 37.47 353 VAL A C 1
ATOM 2821 O O . VAL A 1 353 ? -47.167 -7.635 29.003 1.00 37.47 353 VAL A O 1
ATOM 2824 N N . SER A 1 354 ? -48.890 -6.454 29.830 1.00 42.31 354 SER A N 1
ATOM 2825 C CA . SER A 1 354 ? -48.975 -7.117 31.117 1.00 42.31 354 SER A CA 1
ATOM 2826 C C . SER A 1 354 ? -49.542 -8.523 30.905 1.00 42.31 354 SER A C 1
ATOM 2828 O O . SER A 1 354 ? -50.751 -8.726 31.001 1.00 42.31 354 SER A O 1
ATOM 2830 N N . GLU A 1 355 ? -48.687 -9.491 30.610 1.00 38.19 355 GLU A N 1
ATOM 2831 C CA . GLU A 1 355 ? -49.004 -10.898 30.822 1.00 38.19 355 GLU A CA 1
ATOM 2832 C C . GLU A 1 355 ? -48.001 -11.472 31.815 1.00 38.19 355 GLU A C 1
ATOM 2834 O O . GLU A 1 355 ? -46.795 -11.516 31.581 1.00 38.19 355 GLU A O 1
ATOM 2839 N N . ASN A 1 356 ? -48.537 -11.857 32.974 1.00 41.06 356 ASN A N 1
ATOM 2840 C CA . ASN A 1 356 ? -47.851 -12.648 33.980 1.00 41.06 356 ASN A CA 1
ATOM 2841 C C . ASN A 1 356 ? -47.330 -13.932 33.325 1.00 41.06 356 ASN A C 1
ATOM 2843 O O . ASN A 1 356 ? -48.113 -14.842 33.057 1.00 41.06 356 ASN A O 1
ATOM 2847 N N . ILE A 1 357 ? -46.021 -14.017 33.105 1.00 34.88 357 ILE A N 1
ATOM 2848 C CA . ILE A 1 357 ? -45.354 -15.289 32.839 1.00 34.88 357 ILE A CA 1
ATOM 2849 C C . ILE A 1 357 ? -44.674 -15.707 34.140 1.00 34.88 357 ILE A C 1
ATOM 2851 O O . ILE A 1 357 ? -43.694 -15.104 34.576 1.00 34.88 357 ILE A O 1
ATOM 2855 N N . ASP A 1 358 ? -45.260 -16.719 34.772 1.00 36.22 358 ASP A N 1
ATOM 2856 C CA . ASP A 1 358 ? -44.720 -17.414 35.934 1.00 36.22 358 ASP A CA 1
ATOM 2857 C C . ASP A 1 358 ? -43.453 -18.180 35.520 1.00 36.22 358 ASP A C 1
ATOM 2859 O O . ASP A 1 358 ? -43.511 -19.176 34.798 1.00 36.22 358 ASP A O 1
ATOM 2863 N N . LEU A 1 359 ? -42.290 -17.672 35.932 1.00 34.78 359 LEU A N 1
ATOM 2864 C CA . LEU A 1 359 ? -40.989 -18.309 35.731 1.00 34.78 359 LEU A CA 1
ATOM 2865 C C . LEU A 1 359 ? -40.607 -19.089 36.991 1.00 34.78 359 LEU A C 1
ATOM 2867 O O . LEU A 1 359 ? -39.674 -18.732 37.713 1.00 34.78 359 LEU A O 1
ATOM 2871 N N . SER A 1 360 ? -41.317 -20.185 37.258 1.00 33.94 360 SER A N 1
ATOM 2872 C CA . SER A 1 360 ? -40.845 -21.184 38.210 1.00 33.94 360 SER A CA 1
ATOM 2873 C C . SER A 1 360 ? -39.830 -22.116 37.535 1.00 33.94 360 SER A C 1
ATOM 2875 O O . SER A 1 360 ? -40.216 -23.018 36.800 1.00 33.94 360 SER A O 1
ATOM 2877 N N . ALA A 1 361 ? -38.555 -21.890 37.865 1.00 41.66 361 ALA A N 1
ATOM 2878 C CA . ALA A 1 361 ? -37.441 -22.844 37.936 1.00 41.66 361 ALA A CA 1
ATOM 2879 C C . ALA A 1 361 ? -37.019 -23.647 36.680 1.00 41.66 361 ALA A C 1
ATOM 2881 O O . ALA A 1 361 ? -37.838 -24.285 36.029 1.00 41.66 361 ALA A O 1
ATOM 2882 N N . ARG A 1 362 ? -35.680 -23.766 36.537 1.00 33.53 362 ARG A N 1
ATOM 2883 C CA . ARG A 1 362 ? -34.873 -24.604 35.608 1.00 33.53 362 ARG A CA 1
ATOM 2884 C C . ARG A 1 362 ? -34.556 -23.895 34.280 1.00 33.53 362 ARG A C 1
ATOM 2886 O O . ARG A 1 362 ? -35.465 -23.519 33.564 1.00 33.53 362 ARG A O 1
ATOM 2893 N N . ASP A 1 363 ? -33.319 -23.581 33.894 1.00 31.06 363 ASP A N 1
ATOM 2894 C CA . ASP A 1 363 ? -32.014 -24.154 34.221 1.00 31.06 363 ASP A CA 1
ATOM 2895 C C . ASP A 1 363 ? -30.928 -23.071 34.154 1.00 31.06 363 ASP A C 1
ATOM 2897 O O . ASP A 1 363 ? -30.705 -22.436 33.123 1.00 31.06 363 ASP A O 1
ATOM 2901 N N . LEU A 1 364 ? -30.244 -22.861 35.274 1.00 35.12 364 LEU A N 1
ATOM 2902 C CA . LEU A 1 364 ? -29.066 -22.007 35.381 1.00 35.12 364 LEU A CA 1
ATOM 2903 C C . LEU A 1 364 ? -28.035 -22.777 36.204 1.00 35.12 364 LEU A C 1
ATOM 2905 O O . LEU A 1 364 ? -27.707 -22.395 37.317 1.00 35.12 364 LEU A O 1
ATOM 2909 N N . GLU A 1 365 ? -27.560 -23.898 35.664 1.00 30.16 365 GLU A N 1
ATOM 2910 C CA . GLU A 1 365 ? -26.423 -24.632 36.218 1.00 30.16 365 GLU A CA 1
ATOM 2911 C C . GLU A 1 365 ? -25.479 -25.074 35.090 1.00 30.16 365 GLU A C 1
ATOM 2913 O O . GLU A 1 365 ? -25.750 -25.981 34.312 1.00 30.16 365 GLU A O 1
ATOM 2918 N N . THR A 1 366 ? -24.366 -24.340 35.012 1.00 33.28 366 THR A N 1
ATOM 2919 C CA . THR A 1 366 ? -22.995 -24.845 34.846 1.00 33.28 366 THR A CA 1
ATOM 2920 C C . THR A 1 366 ? -22.722 -25.930 33.799 1.00 33.28 366 THR A C 1
ATOM 2922 O O . THR A 1 366 ? -22.983 -27.108 34.018 1.00 33.28 366 THR A O 1
ATOM 2925 N N . CYS A 1 367 ? -21.939 -25.571 32.779 1.00 29.30 367 CYS A N 1
ATOM 2926 C CA . CYS A 1 367 ? -20.883 -26.464 32.303 1.00 29.30 367 CYS A CA 1
ATOM 2927 C C . CYS A 1 367 ? -19.644 -25.642 31.926 1.00 29.30 367 CYS A C 1
ATOM 2929 O O . CYS A 1 367 ? -19.450 -25.216 30.789 1.00 29.30 367 CYS A O 1
ATOM 2931 N N . ASN A 1 368 ? -18.839 -25.368 32.954 1.00 29.70 368 ASN A N 1
ATOM 2932 C CA . ASN A 1 368 ? -17.396 -25.262 32.809 1.00 29.70 368 ASN A CA 1
ATOM 2933 C C . ASN A 1 368 ? -16.889 -26.668 32.471 1.00 29.70 368 ASN A C 1
ATOM 2935 O O . ASN A 1 368 ? -16.918 -27.519 33.354 1.00 29.70 368 ASN A O 1
ATOM 2939 N N . ASP A 1 369 ? -16.386 -26.894 31.260 1.00 27.02 369 ASP A N 1
ATOM 2940 C CA . ASP A 1 369 ? -15.246 -27.794 31.102 1.00 27.02 369 ASP A CA 1
ATOM 2941 C C . ASP A 1 369 ? -14.435 -27.425 29.856 1.00 27.02 369 ASP A C 1
ATOM 2943 O O . ASP A 1 369 ? -14.932 -27.411 28.730 1.00 27.02 369 ASP A O 1
ATOM 2947 N N . TRP A 1 370 ? -13.183 -27.056 30.108 1.00 30.16 370 TRP A N 1
ATOM 2948 C CA . TRP A 1 370 ? -12.149 -26.734 29.134 1.00 30.16 370 TRP A CA 1
ATOM 2949 C C . TRP A 1 370 ? -11.081 -27.811 29.254 1.00 30.16 370 TRP A C 1
ATOM 2951 O O . TRP A 1 370 ? -10.175 -27.668 30.067 1.00 30.16 370 TRP A O 1
ATOM 2961 N N . HIS A 1 371 ? -11.159 -28.846 28.426 1.00 28.41 371 HIS A N 1
ATOM 2962 C CA . HIS A 1 371 ? -10.029 -29.714 28.109 1.00 28.41 371 HIS A CA 1
ATOM 2963 C C . HIS A 1 371 ? -10.171 -30.160 26.653 1.00 28.41 371 HIS A C 1
ATOM 2965 O O . HIS A 1 371 ? -10.878 -31.114 26.361 1.00 28.41 371 HIS A O 1
ATOM 2971 N N . ASP A 1 372 ? -9.609 -29.369 25.737 1.00 27.64 372 ASP A N 1
ATOM 2972 C CA . ASP A 1 372 ? -8.653 -29.856 24.734 1.00 27.64 372 ASP A CA 1
ATOM 2973 C C . ASP A 1 372 ? -8.210 -28.699 23.827 1.00 27.64 372 ASP A C 1
ATOM 2975 O O . ASP A 1 372 ? -8.954 -28.138 23.023 1.00 27.64 372 ASP A O 1
ATOM 2979 N N . VAL A 1 373 ? -6.951 -28.320 24.031 1.00 31.58 373 VAL A N 1
ATOM 2980 C CA . VAL A 1 373 ? -6.142 -27.440 23.192 1.00 31.58 373 VAL A CA 1
ATOM 2981 C C . VAL A 1 373 ? -5.270 -28.355 22.342 1.00 31.58 373 VAL A C 1
ATOM 2983 O O . VAL A 1 373 ? -4.603 -29.201 22.928 1.00 31.58 373 VAL A O 1
ATOM 2986 N N . ALA A 1 374 ? -5.212 -28.153 21.025 1.00 26.41 374 ALA A N 1
ATOM 2987 C CA . ALA A 1 374 ? -3.963 -28.087 20.252 1.00 26.41 374 ALA A CA 1
ATOM 2988 C C . ALA A 1 374 ? -4.237 -28.085 18.739 1.00 26.41 374 ALA A C 1
ATOM 2990 O O . ALA A 1 374 ? -5.214 -28.652 18.266 1.00 26.41 374 ALA A O 1
ATOM 2991 N N . ASP A 1 375 ? -3.304 -27.462 18.024 1.00 26.09 375 ASP A N 1
ATOM 2992 C CA . ASP A 1 375 ? -3.055 -27.550 16.585 1.00 26.09 375 ASP A CA 1
ATOM 2993 C C . ASP A 1 375 ? -3.922 -26.693 15.668 1.00 26.09 375 ASP A C 1
ATOM 2995 O O . ASP A 1 375 ? -4.854 -27.172 15.043 1.00 26.09 375 ASP A O 1
ATOM 2999 N N . TYR A 1 376 ? -3.510 -25.433 15.496 1.00 29.08 376 TYR A N 1
ATOM 3000 C CA . TYR A 1 376 ? -3.325 -24.868 14.154 1.00 29.08 376 TYR A CA 1
ATOM 3001 C C . TYR A 1 376 ? -2.195 -23.826 14.191 1.00 29.08 376 TYR A C 1
ATOM 3003 O O . TYR A 1 376 ? -2.375 -22.699 14.653 1.00 29.08 376 TYR A O 1
ATOM 3011 N N . GLU A 1 377 ? -1.018 -24.238 13.715 1.00 24.45 377 GLU A N 1
ATOM 3012 C CA . GLU A 1 377 ? 0.052 -23.356 13.238 1.00 24.45 377 GLU A CA 1
ATOM 3013 C C . GLU A 1 377 ? -0.408 -22.656 11.949 1.00 24.45 377 GLU A C 1
ATOM 3015 O O . GLU A 1 377 ? -0.893 -23.346 11.055 1.00 24.45 377 GLU A O 1
ATOM 3020 N N . PHE A 1 378 ? -0.258 -21.327 11.857 1.00 31.39 378 PHE A N 1
ATOM 3021 C CA . PHE A 1 378 ? 0.116 -20.560 10.651 1.00 31.39 378 PHE A CA 1
ATOM 3022 C C . PHE A 1 378 ? 0.496 -19.120 11.019 1.00 31.39 378 PHE A C 1
ATOM 3024 O O . PHE A 1 378 ? -0.280 -18.463 11.754 1.00 31.39 378 PHE A O 1
#

Mean predicted aligned error: 15.31 Å

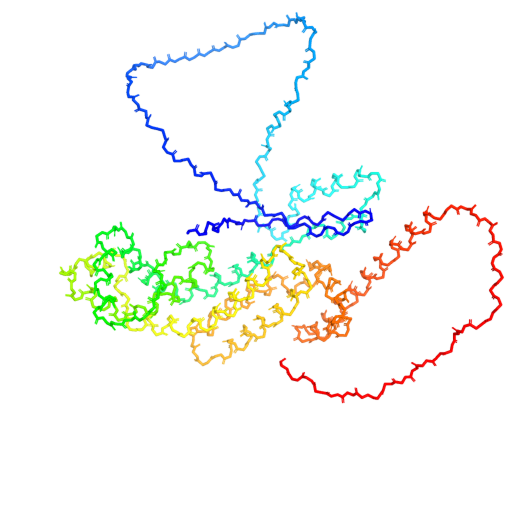Sequence (378 aa):
MEKYGETTTMVVVVLRSGDWCVGLIMDDHDITAESAAPTNPSSEDPLASSAVAAEPVGDQNPPSTVSAKRPSIGTSDDVGAENKGVQYLRRRLQRWKDGTILDGKFVHMRCVAHLLNLTLREGLKECDESIKRVRNAVRFVRSSPARLQKFRNCVNQEQIESKRQLCLDVETRWNSTYLMLEYAMVYRKDFDLLENSDGGKFLAKLTKLSGVPTDNDWDRVASLLPFLKIFYDATLRLSGSFYATTNVYLLELVTIWKMIKKNCESVDSGEMLMAYGMKKKHENYWENVDNINMMLYVAVVLDLRRKVHYVKWAINDQYDSVKAAKLHDMVMNTLTSLYEYYASLQSQNVPNVSENIDLSARDLETCNDWHDVADYEF

Secondary structure (DSSP, 8-state):
-------EEEEE---BTTB----EEEE------------------------------------S--------------TTS--HHHHHHHHHHTT-TT--GGGGTT-EEE-HHHHHHHHHHHHGGGGHHHHHHHHHHHHHHHT-HHHHHHHHHHHHHTT----PPP----TT-HHHHHHHHHHHHHTHHHHHHHHHHTTTHHHHHHTTTT-PPPHHHHHHHHHHHHHHHHHHHHHHHHT-SSS--TTTHHHHHHHHHHHHHHHTT-SSHHHHHHHHHHHHHHHHHHS-GGGS-THHHHHHHTSTTTHHHHHHHHHHHHS-HHHHHHHHHHHHHHHHHHHHHHHHHHHHHS----------------------------

pLDDT: mean 70.91, std 26.95, range [20.62, 97.19]

Foldseek 3Di:
DPPPFDAPWWFFQAADPPDGDRDTDGDGDDDDPPDDDDDDDDDDDDDDDDDDDDDDDDDDDDDPDDPPPDDPQDDDPDPPDDRPVNVVVLVVQCPDPRAGQVSCPQRTDHQPLVLLLVLQVQLCVLLVLLLVQLLLLLCQCPVDPVSVVLLVVLCVVVVQPDPDDQDHADNSRVLRSLSNLVVSLSCVVSSVVCCVPVPNPSQVSSVVPRGHNDPVSSVVSVVCNVLVVLSNVLSVLCPDDVDDSLLCVLVSVLVNQVVLVVQCVDPDPSSVSSSVSSNVSSCVQVVPLVNHRLVSLLSNLPPPVQHLVNSLVSLVSRDDPVSSVVNSVVNVVSVVSSVVVSVVVVVVPDDPDPDDDDPPDDDDDDDDDDDDDDDDDD

Radius of gyration: 28.97 Å; Cα contacts (8 Å, |Δi|>4): 314; chains: 1; bounding box: 71×76×76 Å

Organism: Chenopodium quinoa (NCBI:txid63459)

InterPro domains:
  IPR012337 Ribonuclease H-like superfamily [SSF53098] (107-357)
  IPR025525 hAT-like transposase, RNase-H fold [PF14372] (247-342)